Protein AF-0000000070189243 (afdb_homodimer)

pLDDT: mean 94.98, std 6.73, range [36.84, 98.94]

InterPro domains:
  IPR002347 Short-chain dehydrogenase/reductase SDR [PF00106] (14-218)
  IPR002347 Short-chain dehydrogenase/reductase SDR [PR00081] (13-30)
  IPR002347 Short-chain dehydrogenase/reductase SDR [PR00081] (176-195)
  IPR002347 Short-chain dehydrogenase/reductase SDR [PR00081] (195-212)
  IPR036291 NAD(P)-binding domain superfamily [SSF51735] (9-255)
  IPR051721 Biopterin synthesis and organic compound reduction [PTHR44085] (8-259)

Radius of gyration: 24.25 Å; Cα contacts (8 Å, |Δi|>4): 1142; chains: 2; bounding box: 55×71×59 Å

Sequence (536 aa):
MAEPHNIFLKKTFVAITGACRGLGRSIALQFGAKFPPNSVMVLMDILPLESVKSEVLSVAPNIDVLVRHFDQGNSEDKNYFKGIFSRLLQDNNFSQNDFEQYMIVHDCATMGDLSKRSLELSDSTFVRKYFDINVTGMILLNTSFFQTFSDSSKSRVVVNMSSAHTSVPLASYHLYCAGKAARDMYMRVLAVEEPSLRILIFSPGCSDTDMAKQVEKTCMDKSVVEMLQKFRADGTMTSPDVPISTLVQILEENTFENAVYVESVKLFMAEPHNIFLKKTFVAITGACRGLGRSIALQFGAKFPPNSVMVLMDILPLESVKSEVLSVAPNIDVLVRHFDQGNSEDKNYFKGIFSRLLQDNNFSQNDFEQYMIVHDCATMGDLSKRSLELSDSTFVRKYFDINVTGMILLNTSFFQTFSDSSKSRVVVNMSSAHTSVPLASYHLYCAGKAARDMYMRVLAVEEPSLRILIFSPGCSDTDMAKQVEKTCMDKSVVEMLQKFRADGTMTSPDVPISTLVQILEENTFENAVYVESVKLF

Solvent-accessible surface area (backbone atoms only — not comparable to full-atom values): 26993 Å² total; per-residue (Å²): 124,84,71,60,63,43,59,44,75,37,33,29,41,34,38,32,31,33,23,63,46,50,55,26,31,38,42,48,41,57,50,42,56,52,42,38,68,72,14,37,37,35,39,24,22,72,59,81,45,64,70,48,49,52,54,26,42,72,68,20,70,55,41,45,76,44,78,39,84,37,62,52,46,50,38,84,47,64,62,64,50,60,53,51,58,52,49,51,29,57,77,66,76,48,57,81,82,75,39,51,25,41,35,41,35,47,51,49,70,70,61,63,65,30,67,37,50,63,68,60,48,66,55,34,62,59,55,45,48,44,43,23,33,44,36,47,20,47,49,31,44,52,13,29,49,43,61,62,62,58,61,78,89,39,50,38,38,38,38,40,61,47,49,70,37,48,78,44,68,42,62,36,34,32,60,32,23,11,36,43,21,18,45,53,38,32,45,34,12,39,37,68,68,33,71,83,45,43,32,42,31,37,15,56,55,53,43,67,30,72,64,50,53,45,41,58,71,45,39,64,42,61,69,56,35,50,49,52,50,49,27,50,74,72,57,64,32,33,57,37,56,57,33,44,51,48,50,51,50,48,42,43,57,38,73,72,58,72,42,43,83,44,61,63,49,88,87,125,124,86,71,60,63,43,59,44,75,35,34,30,42,33,40,31,32,33,22,62,45,47,55,25,32,38,42,47,41,57,50,40,57,51,42,38,69,74,15,36,38,35,40,24,20,73,60,80,44,64,70,50,48,52,54,25,40,72,67,19,70,55,41,47,76,45,78,39,85,37,62,52,46,51,40,85,46,64,60,63,48,60,53,53,56,51,49,51,29,57,76,67,76,50,57,81,82,75,37,49,26,41,34,40,34,48,49,50,73,71,62,65,66,28,69,38,51,64,68,60,48,65,54,34,61,58,55,46,47,46,43,23,32,44,36,44,20,48,49,31,44,53,12,30,48,44,61,62,63,57,62,77,90,39,50,38,38,38,39,38,60,47,50,69,36,47,78,44,67,43,62,36,33,32,61,31,23,11,36,41,20,17,45,53,38,30,46,33,12,40,36,66,69,35,70,81,45,43,33,42,31,36,16,56,56,54,42,67,29,72,64,49,52,46,42,59,71,44,39,63,41,61,69,57,35,51,47,52,50,48,28,51,73,72,57,64,33,32,57,36,56,57,33,44,51,49,51,52,50,48,42,43,57,37,74,72,58,72,43,42,84,43,62,62,48,88,87,123

Secondary structure (DSSP, 8-state):
------GGGS-EEEEEESTTSHHHHHHHHHHHHHSPTT-EEEEEESS--HHHHHHHHHH-TTSEEEEEE--TT-TTSTTSSTTHHHHHHHHTT--GGG-SEEEEEE-------TTS-GGG---HHHHHHHHIIIIIHHHHHHHHHHHHS--TTSEEEEEEE--GGGTS--TT-HHHHHHHHHHHHHHHHHHHH-TTSEEEEEE--SB-SHHHHHHHHH-S-HHHHHHHHHHHHHT-SB-THHHHHHHHHHHHHT-PPTT-EEESS---/------GGGS-EEEEEESTTSHHHHHHHHHHHHHSPTT-EEEEEESS--HHHHHHHHHH-TTSEEEEEE--TT-TTSTTSSTTHHHHHHHHTT--GGG-SEEEEEE-------TTS-GGG---HHHHHHHHIIIIIHHHHHHHHHHHHS--TTSEEEEEEE--GGGTS--TT-HHHHHHHHHHHHHHHHHHHH-TTSEEEEEE--SB-SHHHHHHHHH-S-HHHHHHHHHHHHHT-SB-THHHHHHHHHHHHHT-PPTT-EEESS---

Foldseek 3Di:
DPQQAQLQAWQEAEEFEPLQWALNLLLLQVSLLRHDAAHEYEYEYLDDCVVSQVNNCVNRVRYHYHYDNDQLLVVVPVCRQACPVVVVCVVVVHDLVSTQEYEYEAPDAAQAQQLDWPVRPPDPVRLSSRCSRLPVSVVSNVVNRCVRVVPLNGAYEYEYAAAPLCPPPDTSSVSVNVSRVNRLVVQVVVCVVRVSYAYAYEYLFAEDIPRLVVCLVRHNDVVSNVVSVVCVVVVVHYHSNQSSVVVSVCSRSVPDDGSDYYYSDDDD/DPQQAQLQAWQEAEEFEPLQWALNLLLLQVSLLRHDAAHEYEYEELDDCVVSQVNNCVNRVRYHYHYDNDQLLVVVPVCRQACPVVVVCVVVVHDLVSTQEYEYEAPDAAQAQQLDWPVRPPDPVRLSSRCSRLPVSVVSNVVNRCVRVVPLNGAYEYEYAAAPLCPPPDTSSVSVNVSRVNRLVVQVVVCVVRVSYAYAYEYLFAEDIPRLVVCLVRHNDVVSNVVSVVCVVVVVHYHSNQSSVVVSVCSRSVPDDGSDYYYSDDDD

Organism: Mizuhopecten yessoensis (NCBI:txid6573)

Nearest PDB structures (foldseek):
  1nas-assembly1_A  TM=9.159E-01  e=1.295E-23  Mus musculus
  1z6z-assembly1_B  TM=9.069E-01  e=1.374E-23  Homo sapiens
  6i6v-assembly1_A  TM=8.989E-01  e=2.081E-23  Homo sapiens
  1z6z-assembly3_E  TM=9.141E-01  e=7.220E-23  Homo sapiens
  6i6f-assembly1_A  TM=8.768E-01  e=8.128E-23  Homo sapiens

Structure (mmCIF, N/CA/C/O backbone):
data_AF-0000000070189243-model_v1
#
loop_
_entity.id
_entity.type
_entity.pdbx_description
1 polymer 'Sepiapterin reductase'
#
loop_
_atom_site.group_PDB
_atom_site.id
_atom_site.type_symbol
_atom_site.label_atom_id
_atom_site.label_alt_id
_atom_site.label_comp_id
_atom_site.label_asym_id
_atom_site.label_entity_id
_atom_site.label_seq_id
_atom_site.pdbx_PDB_ins_code
_atom_site.Cartn_x
_atom_site.Cartn_y
_atom_site.Cartn_z
_atom_site.occupancy
_atom_site.B_iso_or_equiv
_atom_site.auth_seq_id
_atom_site.auth_comp_id
_atom_site.auth_asym_id
_atom_site.auth_atom_id
_atom_site.pdbx_PDB_model_num
ATOM 1 N N . MET A 1 1 ? 12.758 -12.227 -32.531 1 36.94 1 MET A N 1
ATOM 2 C CA . MET A 1 1 ? 12.586 -12.438 -31.094 1 36.94 1 MET A CA 1
ATOM 3 C C . MET A 1 1 ? 11.781 -13.711 -30.828 1 36.94 1 MET A C 1
ATOM 5 O O . MET A 1 1 ? 10.852 -14.031 -31.578 1 36.94 1 MET A O 1
ATOM 9 N N . ALA A 1 2 ? 12.266 -14.719 -30.281 1 46.91 2 ALA A N 1
ATOM 10 C CA . ALA A 1 2 ? 11.602 -16.016 -30.156 1 46.91 2 ALA A CA 1
ATOM 11 C C . ALA A 1 2 ? 10.125 -15.852 -29.812 1 46.91 2 ALA A C 1
ATOM 13 O O . ALA A 1 2 ? 9.758 -14.945 -29.062 1 46.91 2 ALA A O 1
ATOM 14 N N . GLU A 1 3 ? 9.172 -16.188 -30.578 1 51.53 3 GLU A N 1
ATOM 15 C CA . GLU A 1 3 ? 7.727 -16.141 -30.406 1 51.53 3 GLU A CA 1
ATOM 16 C C . GLU A 1 3 ? 7.324 -16.469 -28.984 1 51.53 3 GLU A C 1
ATOM 18 O O . GLU A 1 3 ? 7.84 -17.422 -28.391 1 51.53 3 GLU A O 1
ATOM 23 N N . PRO A 1 4 ? 6.629 -15.453 -28.359 1 63.78 4 PRO A N 1
ATOM 24 C CA . PRO A 1 4 ? 6.254 -15.797 -26.984 1 63.78 4 PRO A CA 1
ATOM 25 C C . PRO A 1 4 ? 5.586 -17.172 -26.875 1 63.78 4 PRO A C 1
ATOM 27 O O . PRO A 1 4 ? 4.789 -17.531 -27.75 1 63.78 4 PRO A O 1
ATOM 30 N N . HIS A 1 5 ? 6.109 -18.062 -26.156 1 85.19 5 HIS A N 1
ATOM 31 C CA . HIS A 1 5 ? 5.621 -19.438 -26.016 1 85.19 5 HIS A CA 1
ATOM 32 C C . HIS A 1 5 ? 4.457 -19.5 -25.047 1 85.19 5 HIS A C 1
ATOM 34 O O . HIS A 1 5 ? 4.457 -18.812 -24.016 1 85.19 5 HIS A O 1
ATOM 40 N N . ASN A 1 6 ? 3.322 -20.141 -25.469 1 94.88 6 ASN A N 1
ATOM 41 C CA . ASN A 1 6 ? 2.154 -20.453 -24.656 1 94.88 6 ASN A CA 1
ATOM 42 C C . ASN A 1 6 ? 2.559 -20.969 -23.281 1 94.88 6 ASN A C 1
ATOM 44 O O . ASN A 1 6 ? 3.232 -21.984 -23.156 1 94.88 6 ASN A O 1
ATOM 48 N N . ILE A 1 7 ? 2.188 -20.25 -22.25 1 96 7 ILE A N 1
ATOM 49 C CA . ILE A 1 7 ? 2.586 -20.484 -20.875 1 96 7 ILE A CA 1
ATOM 50 C C . ILE A 1 7 ? 2.119 -21.875 -20.438 1 96 7 ILE A C 1
ATOM 52 O O . ILE A 1 7 ? 2.789 -22.547 -19.656 1 96 7 ILE A O 1
ATOM 56 N N . PHE A 1 8 ? 1.03 -22.344 -21.047 1 97.75 8 PHE A N 1
ATOM 57 C CA . PHE A 1 8 ? 0.391 -23.562 -20.562 1 97.75 8 PHE A CA 1
ATOM 58 C C . PHE A 1 8 ? 0.993 -24.797 -21.234 1 97.75 8 PHE A C 1
ATOM 60 O O . PHE A 1 8 ? 0.584 -25.922 -20.969 1 97.75 8 PHE A O 1
ATOM 67 N N . LEU A 1 9 ? 2 -24.656 -22.047 1 97 9 LEU A N 1
ATOM 68 C CA . LEU A 1 9 ? 2.572 -25.797 -22.766 1 97 9 LEU A CA 1
ATOM 69 C C . LEU A 1 9 ? 3.76 -26.375 -22 1 97 9 LEU A C 1
ATOM 71 O O . LEU A 1 9 ? 4.332 -27.391 -22.406 1 97 9 LEU A O 1
ATOM 75 N N . LYS A 1 10 ? 4.082 -25.812 -20.891 1 97.19 10 LYS A N 1
ATOM 76 C CA . LYS A 1 10 ? 5.211 -26.266 -20.094 1 97.19 10 LYS A CA 1
ATOM 77 C C . LYS A 1 10 ? 4.734 -27.047 -18.875 1 97.19 10 LYS A C 1
ATOM 79 O O . LYS A 1 10 ? 3.732 -26.688 -18.25 1 97.19 10 LYS A O 1
ATOM 84 N N . LYS A 1 11 ? 5.5 -28.109 -18.531 1 98 11 LYS A N 1
ATOM 85 C CA . LYS A 1 11 ? 5.254 -28.797 -17.266 1 98 11 LYS A CA 1
ATOM 86 C C . LYS A 1 11 ? 5.488 -27.859 -16.094 1 98 11 LYS A C 1
ATOM 88 O O . LYS A 1 11 ? 6.621 -27.453 -15.828 1 98 11 LYS A O 1
ATOM 93 N N . THR A 1 12 ? 4.422 -27.578 -15.344 1 98.38 12 THR A N 1
ATOM 94 C CA . THR A 1 12 ? 4.461 -26.422 -14.461 1 98.38 12 THR A CA 1
ATOM 95 C C . THR A 1 12 ? 4.16 -26.828 -13.023 1 98.38 12 THR A C 1
ATOM 97 O O . THR A 1 12 ? 3.285 -27.656 -12.781 1 98.38 12 THR A O 1
ATOM 100 N N . PHE A 1 13 ? 4.949 -26.281 -12.094 1 98.75 13 PHE A N 1
ATOM 101 C CA . PHE A 1 13 ? 4.543 -26.172 -10.695 1 98.75 13 PHE A CA 1
ATOM 102 C C . PHE A 1 13 ? 3.826 -24.859 -10.438 1 98.75 13 PHE A C 1
ATOM 104 O O . PHE A 1 13 ? 4.438 -23.781 -10.508 1 98.75 13 PHE A O 1
ATOM 111 N N . VAL A 1 14 ? 2.494 -24.906 -10.148 1 98.88 14 VAL A N 1
ATOM 112 C CA . VAL A 1 14 ? 1.728 -23.688 -9.984 1 98.88 14 VAL A CA 1
ATOM 113 C C . VAL A 1 14 ? 1.1 -23.641 -8.594 1 98.88 14 VAL A C 1
ATOM 115 O O . VAL A 1 14 ? 0.531 -24.641 -8.133 1 98.88 14 VAL A O 1
ATOM 118 N N . ALA A 1 15 ? 1.305 -22.531 -7.887 1 98.94 15 ALA A N 1
ATOM 119 C CA . ALA A 1 15 ? 0.642 -22.281 -6.613 1 98.94 15 ALA A CA 1
ATOM 120 C C . ALA A 1 15 ? -0.427 -21.203 -6.758 1 98.94 15 ALA A C 1
ATOM 122 O O . ALA A 1 15 ? -0.191 -20.156 -7.383 1 98.94 15 ALA A O 1
ATOM 123 N N . ILE A 1 16 ? -1.634 -21.422 -6.227 1 98.94 16 ILE A N 1
ATOM 124 C CA . ILE A 1 16 ? -2.744 -20.484 -6.297 1 98.94 16 ILE A CA 1
ATOM 125 C C . ILE A 1 16 ? -3.242 -20.156 -4.891 1 98.94 16 ILE A C 1
ATOM 127 O O . ILE A 1 16 ? -3.701 -21.047 -4.168 1 98.94 16 ILE A O 1
ATOM 131 N N . THR A 1 17 ? -3.131 -18.922 -4.445 1 98.88 17 THR A N 1
ATOM 132 C CA . THR A 1 17 ? -3.691 -18.516 -3.162 1 98.88 17 THR A CA 1
ATOM 133 C C . THR A 1 17 ? -5.145 -18.062 -3.324 1 98.88 17 THR A C 1
ATOM 135 O O . THR A 1 17 ? -5.531 -17.562 -4.379 1 98.88 17 THR A O 1
ATOM 138 N N . GLY A 1 18 ? -5.922 -18.234 -2.227 1 98.31 18 GLY A N 1
ATOM 139 C CA . GLY A 1 18 ? -7.34 -17.922 -2.309 1 98.31 18 GLY A CA 1
ATOM 140 C C . GLY A 1 18 ? -8.102 -18.859 -3.232 1 98.31 18 GLY A C 1
ATOM 141 O O . GLY A 1 18 ? -8.984 -18.422 -3.975 1 98.31 18 GLY A O 1
ATOM 142 N N . ALA A 1 19 ? -7.797 -20.078 -3.23 1 98.31 19 ALA A N 1
ATOM 143 C CA . ALA A 1 19 ? -8.258 -21 -4.258 1 98.31 19 ALA A CA 1
ATOM 144 C C . ALA A 1 19 ? -9.594 -21.625 -3.875 1 98.31 19 ALA A C 1
ATOM 146 O O . ALA A 1 19 ? -10.164 -22.406 -4.645 1 98.31 19 ALA A O 1
ATOM 147 N N . CYS A 1 20 ? -10.164 -21.266 -2.785 1 96.31 20 CYS A N 1
ATOM 148 C CA . CYS A 1 20 ? -11.266 -22.016 -2.207 1 96.31 20 CYS A CA 1
ATOM 149 C C . CYS A 1 20 ? -12.586 -21.641 -2.855 1 96.31 20 CYS A C 1
ATOM 151 O O . CYS A 1 20 ? -13.562 -22.391 -2.766 1 96.31 20 CYS A O 1
ATOM 153 N N . ARG A 1 21 ? -12.711 -20.422 -3.449 1 94.06 21 ARG A N 1
ATOM 154 C CA . ARG A 1 21 ? -13.977 -19.969 -4.016 1 94.06 21 ARG A CA 1
ATOM 155 C C . ARG A 1 21 ? -13.75 -18.875 -5.059 1 94.06 21 ARG A C 1
ATOM 157 O O . ARG A 1 21 ? -12.609 -18.484 -5.309 1 94.06 21 ARG A O 1
ATOM 164 N N . GLY A 1 22 ? -14.766 -18.562 -5.711 1 96.12 22 GLY A N 1
ATOM 165 C CA . GLY A 1 22 ? -14.773 -17.391 -6.578 1 96.12 22 GLY A CA 1
ATOM 166 C C . GLY A 1 22 ? -13.734 -17.469 -7.688 1 96.12 22 GLY A C 1
ATOM 167 O O . GLY A 1 22 ? -13.672 -18.453 -8.422 1 96.12 22 GLY A O 1
ATOM 168 N N . LEU A 1 23 ? -12.992 -16.406 -7.805 1 97.62 23 LEU A N 1
ATOM 169 C CA . LEU A 1 23 ? -11.992 -16.297 -8.859 1 97.62 23 LEU A CA 1
ATOM 170 C C . LEU A 1 23 ? -10.922 -17.375 -8.695 1 97.62 23 LEU A C 1
ATOM 172 O O . LEU A 1 23 ? -10.5 -17.984 -9.68 1 97.62 23 LEU A O 1
ATOM 176 N N . GLY A 1 24 ? -10.508 -17.609 -7.449 1 98.38 24 GLY A N 1
ATOM 177 C CA . GLY A 1 24 ? -9.477 -18.609 -7.188 1 98.38 24 GLY A CA 1
ATOM 178 C C . GLY A 1 24 ? -9.867 -20 -7.621 1 98.38 24 GLY A C 1
ATOM 179 O O . GLY A 1 24 ? -9.07 -20.719 -8.234 1 98.38 24 GLY A O 1
ATOM 180 N N . ARG A 1 25 ? -11.086 -20.375 -7.293 1 98.31 25 ARG A N 1
ATOM 181 C CA . ARG A 1 25 ? -11.609 -21.672 -7.738 1 98.31 25 ARG A CA 1
ATOM 182 C C . ARG A 1 25 ? -11.648 -21.75 -9.258 1 98.31 25 ARG A C 1
ATOM 184 O O . ARG A 1 25 ? -11.25 -22.766 -9.844 1 98.31 25 ARG A O 1
ATOM 191 N N . SER A 1 26 ? -12.133 -20.703 -9.875 1 98.56 26 SER A N 1
ATOM 192 C CA . SER A 1 26 ? -12.219 -20.672 -11.336 1 98.56 26 SER A CA 1
ATOM 193 C C . SER A 1 26 ? -10.836 -20.766 -11.969 1 98.56 26 SER A C 1
ATOM 195 O O . SER A 1 26 ? -10.648 -21.469 -12.969 1 98.56 26 SER A O 1
ATOM 197 N N . ILE A 1 27 ? -9.836 -20.078 -11.406 1 98.81 27 ILE A N 1
ATOM 198 C CA . ILE A 1 27 ? -8.461 -20.156 -11.883 1 98.81 27 ILE A CA 1
ATOM 199 C C . ILE A 1 27 ? -7.961 -21.594 -11.797 1 98.81 27 ILE A C 1
ATOM 201 O O . ILE A 1 27 ? -7.41 -22.125 -12.766 1 98.81 27 ILE A O 1
ATOM 205 N N . ALA A 1 28 ? -8.203 -22.203 -10.648 1 98.81 28 ALA A N 1
ATOM 206 C CA . ALA A 1 28 ? -7.746 -23.578 -10.445 1 98.81 28 ALA A CA 1
ATOM 207 C C . ALA A 1 28 ? -8.32 -24.516 -11.508 1 98.81 28 ALA A C 1
ATOM 209 O O . ALA A 1 28 ? -7.59 -25.297 -12.109 1 98.81 28 ALA A O 1
ATOM 210 N N . LEU A 1 29 ? -9.602 -24.406 -11.758 1 98.56 29 LEU A N 1
ATOM 211 C CA . LEU A 1 29 ? -10.289 -25.281 -12.703 1 98.56 29 LEU A CA 1
ATOM 212 C C . LEU A 1 29 ? -9.805 -25.047 -14.125 1 98.56 29 LEU A C 1
ATOM 214 O O . LEU A 1 29 ? -9.445 -25.984 -14.828 1 98.56 29 LEU A O 1
ATOM 218 N N . GLN A 1 30 ? -9.758 -23.812 -14.508 1 98.62 30 GLN A N 1
ATOM 219 C CA . GLN A 1 30 ? -9.43 -23.5 -15.891 1 98.62 30 GLN A CA 1
ATOM 220 C C . GLN A 1 30 ? -7.941 -23.719 -16.172 1 98.62 30 GLN A C 1
ATOM 222 O O . GLN A 1 30 ? -7.566 -24.219 -17.234 1 98.62 30 GLN A O 1
ATOM 227 N N . PHE A 1 31 ? -7.023 -23.328 -15.203 1 98.75 31 PHE A N 1
ATOM 228 C CA . PHE A 1 31 ? -5.602 -23.594 -15.367 1 98.75 31 PHE A CA 1
ATOM 229 C C . PHE A 1 31 ? -5.336 -25.094 -15.406 1 98.75 31 PHE A C 1
ATOM 231 O O . PHE A 1 31 ? -4.555 -25.578 -16.234 1 98.75 31 PHE A O 1
ATOM 238 N N . GLY A 1 32 ? -5.977 -25.828 -14.484 1 98.19 32 GLY A N 1
ATOM 239 C CA . GLY A 1 32 ? -5.801 -27.266 -14.438 1 98.19 32 GLY A CA 1
ATOM 240 C C . GLY A 1 32 ? -6.062 -27.938 -15.773 1 98.19 32 GLY A C 1
ATOM 241 O O . GLY A 1 32 ? -5.297 -28.812 -16.203 1 98.19 32 GLY A O 1
ATOM 242 N N . ALA A 1 33 ? -7.098 -27.469 -16.438 1 97.5 33 ALA A N 1
ATOM 243 C CA . ALA A 1 33 ? -7.516 -28.062 -17.703 1 97.5 33 ALA A CA 1
ATOM 244 C C . ALA A 1 33 ? -6.52 -27.734 -18.812 1 97.5 33 ALA A C 1
ATOM 246 O O . ALA A 1 33 ? -6.527 -28.375 -19.859 1 97.5 33 ALA A O 1
ATOM 247 N N . LYS A 1 34 ? -5.641 -26.781 -18.609 1 97.75 34 LYS A N 1
ATOM 248 C CA . LYS A 1 34 ? -4.773 -26.297 -19.672 1 97.75 34 LYS A CA 1
ATOM 249 C C . LYS A 1 34 ? -3.354 -26.844 -19.516 1 97.75 34 LYS A C 1
ATOM 251 O O . LYS A 1 34 ? -2.635 -27.016 -20.5 1 97.75 34 LYS A O 1
ATOM 256 N N . PHE A 1 35 ? -2.891 -27.109 -18.25 1 97.81 35 PHE A N 1
ATOM 257 C CA . PHE A 1 35 ? -1.508 -27.5 -18.016 1 97.81 35 PHE A CA 1
ATOM 258 C C . PHE A 1 35 ? -1.259 -28.922 -18.516 1 97.81 35 PHE A C 1
ATOM 260 O O . PHE A 1 35 ? -2.16 -29.766 -18.484 1 97.81 35 PHE A O 1
ATOM 267 N N . PRO A 1 36 ? -0.103 -29.266 -19.016 1 97.25 36 PRO A N 1
ATOM 268 C CA . PRO A 1 36 ? 0.194 -30.625 -19.5 1 97.25 36 PRO A CA 1
ATOM 269 C C . PRO A 1 36 ? 0.258 -31.656 -18.375 1 97.25 36 PRO A C 1
ATOM 271 O O . PRO A 1 36 ? 0.367 -31.281 -17.203 1 97.25 36 PRO A O 1
ATOM 274 N N . PRO A 1 37 ? 0.284 -32.875 -18.734 1 96.88 37 PRO A N 1
ATOM 275 C CA . PRO A 1 37 ? 0.374 -33.969 -17.75 1 96.88 37 PRO A CA 1
ATOM 276 C C . PRO A 1 37 ? 1.622 -33.844 -16.875 1 96.88 37 PRO A C 1
ATOM 278 O O . PRO A 1 37 ? 2.672 -33.406 -17.344 1 96.88 37 PRO A O 1
ATOM 281 N N . ASN A 1 38 ? 1.489 -34.188 -15.617 1 96.44 38 ASN A N 1
ATOM 282 C CA . ASN A 1 38 ? 2.557 -34.281 -14.633 1 96.44 38 ASN A CA 1
ATOM 283 C C . ASN A 1 38 ? 2.938 -32.906 -14.094 1 96.44 38 ASN A C 1
ATOM 285 O O . ASN A 1 38 ? 3.953 -32.75 -13.414 1 96.44 38 ASN A O 1
ATOM 289 N N . SER A 1 39 ? 2.127 -31.891 -14.5 1 98.38 39 SER A N 1
ATOM 290 C CA . SER A 1 39 ? 2.205 -30.625 -13.758 1 98.38 39 SER A CA 1
ATOM 291 C C . SER A 1 39 ? 1.639 -30.781 -12.352 1 98.38 39 SER A C 1
ATOM 293 O O . SER A 1 39 ? 0.926 -31.75 -12.062 1 98.38 39 SER A O 1
ATOM 295 N N . VAL A 1 40 ? 2.057 -29.875 -11.469 1 98.62 40 VAL A N 1
ATOM 296 C CA . VAL A 1 40 ? 1.598 -29.906 -10.086 1 98.62 40 VAL A CA 1
ATOM 297 C C . VAL A 1 40 ? 0.939 -28.562 -9.742 1 98.62 40 VAL A C 1
ATOM 299 O O . VAL A 1 40 ? 1.516 -27.5 -9.969 1 98.62 40 VAL A O 1
ATOM 302 N N . MET A 1 41 ? -0.27 -28.672 -9.258 1 98.75 41 MET A N 1
ATOM 303 C CA . MET A 1 41 ? -1.003 -27.5 -8.789 1 98.75 41 MET A CA 1
ATOM 304 C C . MET A 1 41 ? -1.182 -27.547 -7.273 1 98.75 41 MET A C 1
ATOM 306 O O . MET A 1 41 ? -1.636 -28.547 -6.727 1 98.75 41 MET A O 1
ATOM 310 N N . VAL A 1 42 ? -0.774 -26.5 -6.617 1 98.81 42 VAL A N 1
ATOM 311 C CA . VAL A 1 42 ? -0.97 -26.359 -5.18 1 98.81 42 VAL A CA 1
ATOM 312 C C . VAL A 1 42 ? -2.066 -25.344 -4.898 1 98.81 42 VAL A C 1
ATOM 314 O O . VAL A 1 42 ? -1.93 -24.172 -5.242 1 98.81 42 VAL A O 1
ATOM 317 N N . LEU A 1 43 ? -3.168 -25.797 -4.297 1 98.81 43 LEU A N 1
ATOM 318 C CA . LEU A 1 43 ? -4.242 -24.922 -3.842 1 98.81 43 LEU A CA 1
ATOM 319 C C . LEU A 1 43 ? -3.998 -24.469 -2.408 1 98.81 43 LEU A C 1
ATOM 321 O O . LEU A 1 43 ? -3.764 -25.297 -1.521 1 98.81 43 LEU A O 1
ATOM 325 N N . MET A 1 44 ? -4.035 -23.172 -2.191 1 98.75 44 MET A N 1
ATOM 326 C CA . MET A 1 44 ? -3.719 -22.641 -0.87 1 98.75 44 MET A CA 1
ATOM 327 C C . MET A 1 44 ? -4.84 -21.734 -0.362 1 98.75 44 MET A C 1
ATOM 329 O O . MET A 1 44 ? -5.316 -20.875 -1.087 1 98.75 44 MET A O 1
ATOM 333 N N . ASP A 1 45 ? -5.242 -21.938 0.857 1 98.38 45 ASP A N 1
ATOM 334 C CA . ASP A 1 45 ? -6.258 -21.125 1.518 1 98.38 45 ASP A CA 1
ATOM 335 C C . ASP A 1 45 ? -6.348 -21.453 3.006 1 98.38 45 ASP A C 1
ATOM 337 O O . ASP A 1 45 ? -5.84 -22.484 3.447 1 98.38 45 ASP A O 1
ATOM 341 N N . ILE A 1 46 ? -6.922 -20.547 3.768 1 97.69 46 ILE A N 1
ATOM 342 C CA . ILE A 1 46 ? -7.188 -20.828 5.176 1 97.69 46 ILE A CA 1
ATOM 343 C C . ILE A 1 46 ? -8.406 -21.734 5.301 1 97.69 46 ILE A C 1
ATOM 345 O O . ILE A 1 46 ? -8.555 -22.453 6.289 1 97.69 46 ILE A O 1
ATOM 349 N N . LEU A 1 47 ? -9.32 -21.766 4.328 1 96.38 47 LEU A N 1
ATOM 350 C CA . LEU A 1 47 ? -10.539 -22.562 4.305 1 96.38 47 LEU A CA 1
ATOM 351 C C . LEU A 1 47 ? -10.289 -23.922 3.637 1 96.38 47 LEU A C 1
ATOM 353 O O . LEU A 1 47 ? -9.273 -24.094 2.965 1 96.38 47 LEU A O 1
ATOM 357 N N . PRO A 1 48 ? -11.188 -24.875 3.789 1 96.31 48 PRO A N 1
ATOM 358 C CA . PRO A 1 48 ? -11.023 -26.203 3.184 1 96.31 48 PRO A CA 1
ATOM 359 C C . PRO A 1 48 ? -10.961 -26.141 1.659 1 96.31 48 PRO A C 1
ATOM 361 O O . PRO A 1 48 ? -11.688 -25.359 1.036 1 96.31 48 PRO A O 1
ATOM 364 N N . LEU A 1 49 ? -10.148 -26.953 1.051 1 98.31 49 LEU A N 1
ATOM 365 C CA . LEU A 1 49 ? -9.836 -26.906 -0.374 1 98.31 49 LEU A CA 1
ATOM 366 C C . LEU A 1 49 ? -10.18 -28.234 -1.048 1 98.31 49 LEU A C 1
ATOM 368 O O . LEU A 1 49 ? -10.039 -28.359 -2.266 1 98.31 49 LEU A O 1
ATOM 372 N N . GLU A 1 50 ? -10.672 -29.203 -0.305 1 97.88 50 GLU A N 1
ATOM 373 C CA . GLU A 1 50 ? -10.852 -30.547 -0.811 1 97.88 50 GLU A CA 1
ATOM 374 C C . GLU A 1 50 ? -11.898 -30.594 -1.923 1 97.88 50 GLU A C 1
ATOM 376 O O . GLU A 1 50 ? -11.766 -31.359 -2.883 1 97.88 50 GLU A O 1
ATOM 381 N N . SER A 1 51 ? -12.961 -29.812 -1.717 1 98.06 51 SER A N 1
ATOM 382 C CA . SER A 1 51 ? -13.984 -29.766 -2.758 1 98.06 51 SER A CA 1
ATOM 383 C C . SER A 1 51 ? -13.406 -29.234 -4.07 1 98.06 51 SER A C 1
ATOM 385 O O . SER A 1 51 ? -13.656 -29.812 -5.133 1 98.06 51 SER A O 1
ATOM 387 N N . VAL A 1 52 ? -12.594 -28.172 -4.027 1 98.5 52 VAL A N 1
ATOM 388 C CA . VAL A 1 52 ? -11.992 -27.609 -5.23 1 98.5 52 VAL A CA 1
ATOM 389 C C . VAL A 1 52 ? -10.992 -28.594 -5.824 1 98.5 52 VAL A C 1
ATOM 391 O O . VAL A 1 52 ? -10.922 -28.75 -7.043 1 98.5 52 VAL A O 1
ATOM 394 N N . LYS A 1 53 ? -10.195 -29.234 -5.012 1 98.56 53 LYS A N 1
ATOM 395 C CA . LYS A 1 53 ? -9.266 -30.25 -5.484 1 98.56 53 LYS A CA 1
ATOM 396 C C . LYS A 1 53 ? -9.984 -31.328 -6.301 1 98.56 53 LYS A C 1
ATOM 398 O O . LYS A 1 53 ? -9.547 -31.672 -7.398 1 98.56 53 LYS A O 1
ATOM 403 N N . SER A 1 54 ? -11.094 -31.812 -5.758 1 98.38 54 SER A N 1
ATOM 404 C CA . SER A 1 54 ? -11.859 -32.844 -6.441 1 98.38 54 SER A CA 1
ATOM 405 C C . SER A 1 54 ? -12.383 -32.344 -7.789 1 98.38 54 SER A C 1
ATOM 407 O O . SER A 1 54 ? -12.359 -33.094 -8.773 1 98.38 54 SER A O 1
ATOM 409 N N . GLU A 1 55 ? -12.844 -31.141 -7.793 1 98.44 55 GLU A N 1
ATOM 410 C CA . GLU A 1 55 ? -13.344 -30.562 -9.031 1 98.44 55 GLU A CA 1
ATOM 411 C C . GLU A 1 55 ? -12.234 -30.438 -10.07 1 98.44 55 GLU A C 1
ATOM 413 O O . GLU A 1 55 ? -12.445 -30.734 -11.25 1 98.44 55 GLU A O 1
ATOM 418 N N . VAL A 1 56 ? -11.031 -29.953 -9.664 1 98.56 56 VAL A N 1
ATOM 419 C CA . VAL A 1 56 ? -9.914 -29.797 -10.586 1 98.56 56 VAL A CA 1
ATOM 420 C C . VAL A 1 56 ? -9.523 -31.156 -11.148 1 98.56 56 VAL A C 1
ATOM 422 O O . VAL A 1 56 ? -9.312 -31.297 -12.359 1 98.56 56 VAL A O 1
ATOM 425 N N . LEU A 1 57 ? -9.461 -32.188 -10.328 1 97.88 57 LEU A N 1
ATOM 426 C CA . LEU A 1 57 ? -9.047 -33.531 -10.75 1 97.88 57 LEU A CA 1
ATOM 427 C C . LEU A 1 57 ? -10.062 -34.125 -11.711 1 97.88 57 LEU A C 1
ATOM 429 O O . LEU A 1 57 ? -9.703 -34.938 -12.57 1 97.88 57 LEU A O 1
ATOM 433 N N . SER A 1 58 ? -11.297 -33.719 -11.562 1 97.81 58 SER A N 1
ATOM 434 C CA . SER A 1 58 ? -12.336 -34.219 -12.461 1 97.81 58 SER A CA 1
ATOM 435 C C . SER A 1 58 ? -12.133 -33.688 -13.875 1 97.81 58 SER A C 1
ATOM 437 O O . SER A 1 58 ? -12.445 -34.375 -14.852 1 97.81 58 SER A O 1
ATOM 439 N N . VAL A 1 59 ? -11.609 -32.5 -14.039 1 96 59 VAL A N 1
ATOM 440 C CA . VAL A 1 59 ? -11.461 -31.906 -15.359 1 96 59 VAL A CA 1
ATOM 441 C C . VAL A 1 59 ? -10.031 -32.094 -15.859 1 96 59 VAL A C 1
ATOM 443 O O . VAL A 1 59 ? -9.766 -31.969 -17.062 1 96 59 VAL A O 1
ATOM 446 N N . ALA A 1 60 ? -9.117 -32.344 -14.977 1 96.06 60 ALA A N 1
ATOM 447 C CA . ALA A 1 60 ? -7.703 -32.531 -15.305 1 96.06 60 ALA A CA 1
ATOM 448 C C . ALA A 1 60 ? -7.098 -33.688 -14.531 1 96.06 60 ALA A C 1
ATOM 450 O O . ALA A 1 60 ? -6.23 -33.5 -13.68 1 96.06 60 ALA A O 1
ATOM 451 N N . PRO A 1 61 ? -7.402 -34.875 -14.945 1 95 61 PRO A N 1
ATOM 452 C CA . PRO A 1 61 ? -6.984 -36.062 -14.172 1 95 61 PRO A CA 1
ATOM 453 C C . PRO A 1 61 ? -5.488 -36.344 -14.289 1 95 61 PRO A C 1
ATOM 455 O O . PRO A 1 61 ? -4.941 -37.125 -13.516 1 95 61 PRO A O 1
ATOM 458 N N . ASN A 1 62 ? -4.828 -35.688 -15.18 1 95 62 ASN A N 1
ATOM 459 C CA . ASN A 1 62 ? -3.436 -36.031 -15.438 1 95 62 ASN A CA 1
ATOM 460 C C . ASN A 1 62 ? -2.477 -35.062 -14.742 1 95 62 ASN A C 1
ATOM 462 O O . ASN A 1 62 ? -1.267 -35.125 -14.977 1 95 62 ASN A O 1
ATOM 466 N N . ILE A 1 63 ? -3.051 -34.125 -13.945 1 96.56 63 ILE A N 1
ATOM 467 C CA . ILE A 1 63 ? -2.154 -33.281 -13.156 1 96.56 63 ILE A CA 1
ATOM 468 C C . ILE A 1 63 ? -2.256 -33.688 -11.68 1 96.56 63 ILE A C 1
ATOM 470 O O . ILE A 1 63 ? -3.23 -34.312 -11.266 1 96.56 63 ILE A O 1
ATOM 474 N N . ASP A 1 64 ? -1.223 -33.406 -10.898 1 97.62 64 ASP A N 1
ATOM 475 C CA . ASP A 1 64 ? -1.26 -33.562 -9.445 1 97.62 64 ASP A CA 1
ATOM 476 C C . ASP A 1 64 ? -1.78 -32.312 -8.758 1 97.62 64 ASP A C 1
ATOM 478 O O . ASP A 1 64 ? -1.378 -31.203 -9.102 1 97.62 64 ASP A O 1
ATOM 482 N N . VAL A 1 65 ? -2.736 -32.5 -7.879 1 98.5 65 VAL A N 1
ATOM 483 C CA . VAL A 1 65 ? -3.285 -31.375 -7.133 1 98.5 65 VAL A CA 1
ATOM 484 C C . VAL A 1 65 ? -3.01 -31.562 -5.641 1 98.5 65 VAL A C 1
ATOM 486 O O . VAL A 1 65 ? -3.41 -32.562 -5.047 1 98.5 65 VAL A O 1
ATOM 489 N N . LEU A 1 66 ? -2.285 -30.625 -5.062 1 98.12 66 LEU A N 1
ATOM 490 C CA . LEU A 1 66 ? -1.992 -30.594 -3.635 1 98.12 66 LEU A CA 1
ATOM 491 C C . LEU A 1 66 ? -2.779 -29.484 -2.947 1 98.12 66 LEU A C 1
ATOM 493 O O . LEU A 1 66 ? -3.146 -28.484 -3.584 1 98.12 66 LEU A O 1
ATOM 497 N N . VAL A 1 67 ? -3.086 -29.719 -1.679 1 97.81 67 VAL A N 1
ATOM 498 C CA . VAL A 1 67 ? -3.752 -28.703 -0.879 1 97.81 67 VAL A CA 1
ATOM 499 C C . VAL A 1 67 ? -2.848 -28.281 0.277 1 97.81 67 VAL A C 1
ATOM 501 O O . VAL A 1 67 ? -2.156 -29.109 0.868 1 97.81 67 VAL A O 1
ATOM 504 N N . ARG A 1 68 ? -2.844 -27 0.549 1 97.56 68 ARG A N 1
ATOM 505 C CA . ARG A 1 68 ? -2.123 -26.453 1.691 1 97.56 68 ARG A CA 1
ATOM 506 C C . ARG A 1 68 ? -2.994 -25.469 2.465 1 97.56 68 ARG A C 1
ATOM 508 O O . ARG A 1 68 ? -3.363 -24.422 1.944 1 97.56 68 ARG A O 1
ATOM 515 N N . HIS A 1 69 ? -3.316 -25.906 3.678 1 97.44 69 HIS A N 1
ATOM 516 C CA . HIS A 1 69 ? -3.898 -24.922 4.586 1 97.44 69 HIS A CA 1
ATOM 517 C C . HIS A 1 69 ? -2.92 -23.797 4.875 1 97.44 69 HIS A C 1
ATOM 519 O O . HIS A 1 69 ? -1.828 -24.031 5.398 1 97.44 69 HIS A O 1
ATOM 525 N N . PHE A 1 70 ? -3.287 -22.578 4.527 1 98.06 70 PHE A N 1
ATOM 526 C CA . PHE A 1 70 ? -2.336 -21.469 4.531 1 98.06 70 PHE A CA 1
ATOM 527 C C . PHE A 1 70 ? -3.027 -20.172 4.914 1 98.06 70 PHE A C 1
ATOM 529 O O . PHE A 1 70 ? -3.994 -19.766 4.27 1 98.06 70 PHE A O 1
ATOM 536 N N . ASP A 1 71 ? -2.545 -19.594 5.992 1 98.25 71 ASP A N 1
ATOM 537 C CA . ASP A 1 71 ? -2.986 -18.266 6.418 1 98.25 71 ASP A CA 1
ATOM 538 C C . ASP A 1 71 ? -2.016 -17.188 5.953 1 98.25 71 ASP A C 1
ATOM 540 O O . ASP A 1 71 ? -1.007 -16.922 6.609 1 98.25 71 ASP A O 1
ATOM 544 N N . GLN A 1 72 ? -2.367 -16.516 4.875 1 98.19 72 GLN A N 1
ATOM 545 C CA . GLN A 1 72 ? -1.482 -15.508 4.301 1 98.19 72 GLN A CA 1
ATOM 546 C C . GLN A 1 72 ? -1.243 -14.359 5.277 1 98.19 72 GLN A C 1
ATOM 548 O O . GLN A 1 72 ? -0.289 -13.594 5.121 1 98.19 72 GLN A O 1
ATOM 553 N N . GLY A 1 73 ? -2.084 -14.203 6.297 1 97.56 73 GLY A N 1
ATOM 554 C CA . GLY A 1 73 ? -1.968 -13.109 7.246 1 97.56 73 GLY A CA 1
ATOM 555 C C . GLY A 1 73 ? -1.073 -13.438 8.43 1 97.56 73 GLY A C 1
ATOM 556 O O . GLY A 1 73 ? -0.876 -12.609 9.312 1 97.56 73 GLY A O 1
ATOM 557 N N . ASN A 1 74 ? -0.537 -14.633 8.469 1 97.31 74 ASN A N 1
ATOM 558 C CA . ASN A 1 74 ? 0.244 -15.055 9.633 1 97.31 74 ASN A CA 1
ATOM 559 C C . ASN A 1 74 ? 1.666 -14.5 9.578 1 97.31 74 ASN A C 1
ATOM 561 O O . ASN A 1 74 ? 2.635 -15.25 9.703 1 97.31 74 ASN A O 1
ATOM 565 N N . SER A 1 75 ? 1.791 -13.203 9.484 1 94.25 75 SER A N 1
ATOM 566 C CA . SER A 1 75 ? 3.094 -12.555 9.344 1 94.25 75 SER A CA 1
ATOM 567 C C . SER A 1 75 ? 3.762 -12.359 10.703 1 94.25 75 SER A C 1
ATOM 569 O O . SER A 1 75 ? 4.945 -12.031 10.773 1 94.25 75 SER A O 1
ATOM 571 N N . GLU A 1 76 ? 3.0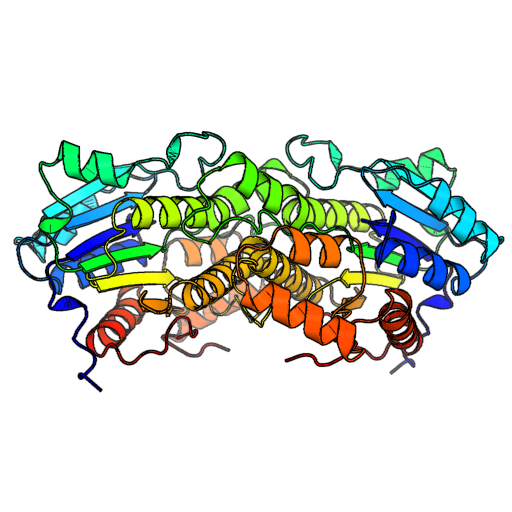84 -12.602 11.781 1 93.44 76 GLU A N 1
ATOM 572 C CA . GLU A 1 76 ? 3.66 -12.492 13.117 1 93.44 76 GLU A CA 1
ATOM 573 C C . GLU A 1 76 ? 4.633 -13.641 13.391 1 93.44 76 GLU A C 1
ATOM 575 O O . GLU A 1 76 ? 5.586 -13.477 14.156 1 93.44 76 GLU A O 1
ATOM 580 N N . ASP A 1 77 ? 4.328 -14.766 12.766 1 95.19 77 ASP A N 1
ATOM 581 C CA . ASP A 1 77 ? 5.223 -15.914 12.891 1 95.19 77 ASP A CA 1
ATOM 582 C C . ASP A 1 77 ? 6.406 -15.797 11.938 1 95.19 77 ASP A C 1
ATOM 584 O O . ASP A 1 77 ? 6.266 -16.031 10.734 1 95.19 77 ASP A O 1
ATOM 588 N N . LYS A 1 78 ? 7.613 -15.578 12.414 1 93.81 78 LYS A N 1
ATOM 589 C CA . LYS A 1 78 ? 8.812 -15.281 11.641 1 93.81 78 LYS A CA 1
ATOM 590 C C . LYS A 1 78 ? 9.195 -16.453 10.742 1 93.81 78 LYS A C 1
ATOM 592 O O . LYS A 1 78 ? 9.891 -16.266 9.742 1 93.81 78 LYS A O 1
ATOM 597 N N . ASN A 1 79 ? 8.766 -17.641 11.031 1 95.31 79 ASN A N 1
ATOM 598 C CA . ASN A 1 79 ? 9.18 -18.828 10.297 1 95.31 79 ASN A CA 1
ATOM 599 C C . ASN A 1 79 ? 8.047 -19.359 9.414 1 95.31 79 ASN A C 1
ATOM 601 O O . ASN A 1 79 ? 8.242 -20.312 8.656 1 95.31 79 ASN A O 1
ATOM 605 N N . TYR A 1 80 ? 6.902 -18.719 9.445 1 97.62 80 TYR A N 1
ATOM 606 C CA . TYR A 1 80 ? 5.695 -19.266 8.836 1 97.62 80 TYR A CA 1
ATOM 607 C C . TYR A 1 80 ? 5.867 -19.422 7.328 1 97.62 80 TYR A C 1
ATOM 609 O O . TYR A 1 80 ? 5.434 -20.422 6.746 1 97.62 80 TYR A O 1
ATOM 617 N N . PHE A 1 81 ? 6.512 -18.484 6.668 1 97.94 81 PHE A N 1
ATOM 618 C CA . PHE A 1 81 ? 6.578 -18.438 5.215 1 97.94 81 PHE A CA 1
ATOM 619 C C . PHE A 1 81 ? 7.832 -19.141 4.711 1 97.94 81 PHE A C 1
ATOM 621 O O . PHE A 1 81 ? 7.93 -19.484 3.527 1 97.94 81 PHE A O 1
ATOM 628 N N . LYS A 1 82 ? 8.781 -19.375 5.598 1 95.94 82 LYS A N 1
ATOM 629 C CA . LYS A 1 82 ? 10.086 -19.891 5.195 1 95.94 82 LYS A CA 1
ATOM 630 C C . LYS A 1 82 ? 9.984 -21.344 4.75 1 95.94 82 LYS A C 1
ATOM 632 O O . LYS A 1 82 ? 9.477 -22.188 5.488 1 95.94 82 LYS A O 1
ATOM 637 N N . GLY A 1 83 ? 10.414 -21.594 3.59 1 96.19 83 GLY A N 1
ATOM 638 C CA . GLY A 1 83 ? 10.617 -22.938 3.104 1 96.19 83 GLY A CA 1
ATOM 639 C C . GLY A 1 83 ? 9.32 -23.672 2.832 1 96.19 83 GLY A C 1
ATOM 640 O O . GLY A 1 83 ? 9.289 -24.906 2.793 1 96.19 83 GLY A O 1
ATOM 641 N N . ILE A 1 84 ? 8.227 -22.969 2.691 1 96.75 84 ILE A N 1
ATOM 642 C CA . ILE A 1 84 ? 6.918 -23.594 2.473 1 96.75 84 ILE A CA 1
ATOM 643 C C . ILE A 1 84 ? 6.984 -24.516 1.254 1 96.75 84 ILE A C 1
ATOM 645 O O . ILE A 1 84 ? 6.605 -25.688 1.331 1 96.75 84 ILE A O 1
ATOM 649 N N . PHE A 1 85 ? 7.523 -24.078 0.147 1 98.31 85 PHE A N 1
ATOM 650 C CA . PHE A 1 85 ? 7.461 -24.812 -1.116 1 98.31 85 PHE A CA 1
ATOM 651 C C . PHE A 1 85 ? 8.555 -25.875 -1.188 1 98.31 85 PHE A C 1
ATOM 653 O O . PHE A 1 85 ? 8.367 -26.922 -1.8 1 98.31 85 PHE A O 1
ATOM 660 N N . SER A 1 86 ? 9.703 -25.609 -0.495 1 97.44 86 SER A N 1
ATOM 661 C CA . SER A 1 86 ? 10.719 -26.641 -0.383 1 97.44 86 SER A CA 1
ATOM 662 C C . SER A 1 86 ? 10.18 -27.859 0.36 1 97.44 86 SER A C 1
ATOM 664 O O . SER A 1 86 ? 10.406 -29 -0.055 1 97.44 86 SER A O 1
ATOM 666 N N . ARG A 1 87 ? 9.469 -27.609 1.438 1 97.31 87 ARG A N 1
ATOM 667 C CA . ARG A 1 87 ? 8.883 -28.688 2.217 1 97.31 87 ARG A CA 1
ATOM 668 C C . ARG A 1 87 ? 7.816 -29.422 1.415 1 97.31 87 ARG A C 1
ATOM 670 O O . ARG A 1 87 ? 7.715 -30.641 1.48 1 97.31 87 ARG A O 1
ATOM 677 N N . LEU A 1 88 ? 7.047 -28.656 0.662 1 97.38 88 LEU A N 1
ATOM 678 C CA . LEU A 1 88 ? 6.008 -29.25 -0.164 1 97.38 88 LEU A CA 1
ATOM 679 C C . LEU A 1 88 ? 6.609 -30.203 -1.196 1 97.38 88 LEU A C 1
ATOM 681 O O . LEU A 1 88 ? 6.078 -31.297 -1.436 1 97.38 88 LEU A O 1
ATOM 685 N N . LEU A 1 89 ? 7.691 -29.766 -1.872 1 97.81 89 LEU A N 1
ATOM 686 C CA . LEU A 1 89 ? 8.391 -30.609 -2.832 1 97.81 89 LEU A CA 1
ATOM 687 C C . LEU A 1 89 ? 8.891 -31.891 -2.164 1 97.81 89 LEU A C 1
ATOM 689 O O . LEU A 1 89 ? 8.641 -33 -2.654 1 97.81 89 LEU A O 1
ATOM 693 N N . GLN A 1 90 ? 9.5 -31.703 -1.001 1 97.56 90 GLN A N 1
ATOM 694 C CA . GLN A 1 90 ? 10.086 -32.812 -0.281 1 97.56 90 GLN A CA 1
ATOM 695 C C . GLN A 1 90 ? 9.016 -33.812 0.17 1 97.56 90 GLN A C 1
ATOM 697 O O . GLN A 1 90 ? 9.148 -35.031 -0.038 1 97.56 90 GLN A O 1
ATOM 702 N N . ASP A 1 91 ? 7.98 -33.281 0.76 1 97.5 91 ASP A N 1
ATOM 703 C CA . ASP A 1 91 ? 6.91 -34.094 1.325 1 97.5 91 ASP A CA 1
ATOM 704 C C . ASP A 1 91 ? 6.215 -34.906 0.24 1 97.5 91 ASP A C 1
ATOM 706 O O . ASP A 1 91 ? 5.582 -35.938 0.531 1 97.5 91 ASP A O 1
ATOM 710 N N . ASN A 1 92 ? 6.297 -34.5 -1.028 1 97.56 92 ASN A N 1
ATOM 711 C CA . ASN A 1 92 ? 5.562 -35.156 -2.1 1 97.56 92 ASN A CA 1
ATOM 712 C C . ASN A 1 92 ? 6.504 -35.781 -3.123 1 97.56 92 ASN A C 1
ATOM 714 O O . ASN A 1 92 ? 6.078 -36.156 -4.219 1 97.56 92 ASN A O 1
ATOM 718 N N . ASN A 1 93 ? 7.828 -35.812 -2.846 1 97.25 93 ASN A N 1
ATOM 719 C CA . ASN A 1 93 ? 8.875 -36.469 -3.633 1 97.25 93 ASN A CA 1
ATOM 720 C C . ASN A 1 93 ? 8.992 -35.844 -5.023 1 97.25 93 ASN A C 1
ATOM 722 O O . ASN A 1 93 ? 9.047 -36.562 -6.023 1 97.25 93 ASN A O 1
ATOM 726 N N . PHE A 1 94 ? 8.852 -34.469 -5.027 1 97.69 94 PHE A N 1
ATOM 727 C CA . PHE A 1 94 ? 9.117 -33.719 -6.234 1 97.69 94 PHE A CA 1
ATOM 728 C C . PHE A 1 94 ? 10.484 -33.031 -6.152 1 97.69 94 PHE A C 1
ATOM 730 O O . PHE A 1 94 ? 11.023 -32.844 -5.059 1 97.69 94 PHE A O 1
ATOM 737 N N . SER A 1 95 ? 11.047 -32.75 -7.281 1 96.44 95 SER A N 1
ATOM 738 C CA . SER A 1 95 ? 12.227 -31.891 -7.43 1 96.44 95 SER A CA 1
ATOM 739 C C . SER A 1 95 ? 11.922 -30.656 -8.266 1 96.44 95 SER A C 1
ATOM 741 O O . SER A 1 95 ? 11.094 -30.703 -9.18 1 96.44 95 SER A O 1
ATOM 743 N N . GLN A 1 96 ? 12.609 -29.594 -7.965 1 95.19 96 GLN A N 1
ATOM 744 C CA . GLN A 1 96 ? 12.453 -28.406 -8.805 1 95.19 96 GLN A CA 1
ATOM 745 C C . GLN A 1 96 ? 12.781 -28.719 -10.266 1 95.19 96 GLN A C 1
ATOM 747 O O . GLN A 1 96 ? 12.188 -28.141 -11.18 1 95.19 96 GLN A O 1
ATOM 752 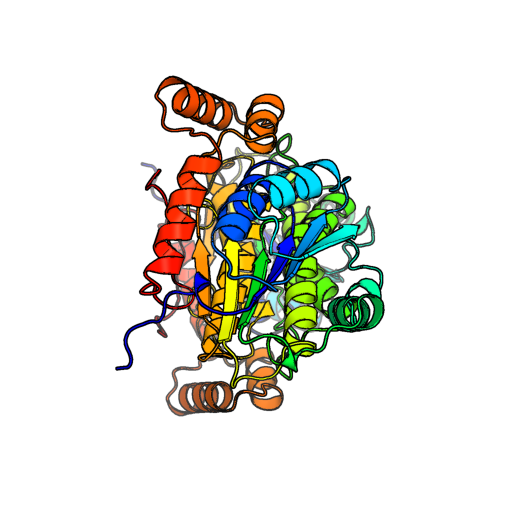N N . ASN A 1 97 ? 13.633 -29.688 -10.461 1 94.94 97 ASN A N 1
ATOM 753 C CA . ASN A 1 97 ? 14.094 -30.047 -11.805 1 94.94 97 ASN A CA 1
ATOM 754 C C . ASN A 1 97 ? 13.023 -30.828 -12.57 1 94.94 97 ASN A C 1
ATOM 756 O O . ASN A 1 97 ? 13.133 -31.016 -13.781 1 94.94 97 ASN A O 1
ATOM 760 N N . ASP A 1 98 ? 11.984 -31.188 -11.859 1 97.06 98 ASP A N 1
ATOM 761 C CA . ASP A 1 98 ? 10.898 -31.922 -12.5 1 97.06 98 ASP A CA 1
ATOM 762 C C . ASP A 1 98 ? 10.062 -31.016 -13.398 1 97.06 98 ASP A C 1
ATOM 764 O O . ASP A 1 98 ? 9.266 -31.484 -14.211 1 97.06 98 ASP A O 1
ATOM 768 N N . PHE A 1 99 ? 10.234 -29.766 -13.312 1 98.19 99 PHE A N 1
ATOM 769 C CA . PHE A 1 99 ? 9.344 -28.812 -13.961 1 98.19 99 PHE A CA 1
ATOM 770 C C . PHE A 1 99 ? 10.117 -27.906 -14.906 1 98.19 99 PHE A C 1
ATOM 772 O O . PHE A 1 99 ? 11.312 -27.688 -14.719 1 98.19 99 PHE A O 1
ATOM 779 N N . GLU A 1 100 ? 9.43 -27.375 -15.867 1 97.69 100 GLU A N 1
ATOM 780 C CA . GLU A 1 100 ? 9.984 -26.438 -16.844 1 97.69 100 GLU A CA 1
ATOM 781 C C . GLU A 1 100 ? 9.594 -25 -16.5 1 97.69 100 GLU A C 1
ATOM 783 O O . GLU A 1 100 ? 10.188 -24.062 -17.031 1 97.69 100 GLU A O 1
ATOM 788 N N . GLN A 1 101 ? 8.602 -24.953 -15.648 1 98.19 101 GLN A N 1
ATOM 789 C CA . GLN A 1 101 ? 8.023 -23.656 -15.336 1 98.19 101 GLN A CA 1
ATOM 790 C C . GLN A 1 101 ? 7.512 -23.609 -13.898 1 98.19 101 GLN A C 1
ATOM 792 O O . GLN A 1 101 ? 6.984 -24.594 -13.391 1 98.19 101 GLN A O 1
ATOM 797 N N . TYR A 1 102 ? 7.699 -22.453 -13.242 1 98.69 102 TYR A N 1
ATOM 798 C CA . TYR A 1 102 ? 7.148 -22.156 -11.922 1 98.69 102 TYR A CA 1
ATOM 799 C C . TYR A 1 102 ? 6.207 -20.953 -11.984 1 98.69 102 TYR A C 1
ATOM 801 O O . TYR A 1 102 ? 6.555 -19.922 -12.547 1 98.69 102 TYR A O 1
ATOM 809 N N . MET A 1 103 ? 5.004 -21.125 -11.477 1 98.81 103 MET A N 1
ATOM 810 C CA . MET A 1 103 ? 4 -20.062 -11.539 1 98.81 103 MET A CA 1
ATOM 811 C C . MET A 1 103 ? 3.33 -19.875 -10.18 1 98.81 103 MET A C 1
ATOM 813 O O . MET A 1 103 ? 3.018 -20.844 -9.492 1 98.81 103 MET A O 1
ATOM 817 N N . ILE A 1 104 ? 3.205 -18.656 -9.75 1 98.88 104 ILE A N 1
ATOM 818 C CA . ILE A 1 104 ? 2.414 -18.359 -8.562 1 98.88 104 ILE A CA 1
ATOM 819 C C . ILE A 1 104 ? 1.323 -17.344 -8.898 1 98.88 104 ILE A C 1
ATOM 821 O O . ILE A 1 104 ? 1.574 -16.375 -9.617 1 98.88 104 ILE A O 1
ATOM 825 N N . VAL A 1 105 ? 0.083 -17.609 -8.484 1 98.94 105 VAL A N 1
ATOM 826 C CA . VAL A 1 105 ? -1.068 -16.734 -8.656 1 98.94 105 VAL A CA 1
ATOM 827 C C . VAL A 1 105 ? -1.487 -16.156 -7.305 1 98.94 105 VAL A C 1
ATOM 829 O O . VAL A 1 105 ? -1.939 -16.891 -6.426 1 98.94 105 VAL A O 1
ATOM 832 N N . HIS A 1 106 ? -1.328 -14.898 -7.152 1 98.81 106 HIS A N 1
ATOM 833 C CA . HIS A 1 106 ? -1.764 -14.188 -5.957 1 98.81 106 HIS A CA 1
ATOM 834 C C . HIS A 1 106 ? -3.209 -13.719 -6.09 1 98.81 106 HIS A C 1
ATOM 836 O O . HIS A 1 106 ? -3.465 -12.586 -6.488 1 98.81 106 HIS A O 1
ATOM 842 N N . ASP A 1 107 ? -4.137 -14.562 -5.66 1 98.5 107 ASP A N 1
ATOM 843 C CA . ASP A 1 107 ? -5.562 -14.266 -5.746 1 98.5 107 ASP A CA 1
ATOM 844 C C . ASP A 1 107 ? -6.152 -13.992 -4.359 1 98.5 107 ASP A C 1
ATOM 846 O O . ASP A 1 107 ? -7.23 -13.414 -4.242 1 98.5 107 ASP A O 1
ATOM 850 N N . CYS A 1 108 ? -5.508 -14.422 -3.312 1 97.81 108 CYS A N 1
ATOM 851 C CA . CYS A 1 108 ? -5.973 -14.188 -1.949 1 97.81 108 CYS A CA 1
ATOM 852 C C . CYS A 1 108 ? -6.059 -12.695 -1.653 1 97.81 108 CYS A C 1
ATOM 854 O O . CYS A 1 108 ? -5.086 -11.961 -1.835 1 97.81 108 CYS A O 1
ATOM 856 N N . ALA A 1 109 ? -7.227 -12.258 -1.243 1 95.94 109 ALA A N 1
ATOM 857 C CA . ALA A 1 109 ? -7.43 -10.867 -0.848 1 95.94 109 ALA A CA 1
ATOM 858 C C . ALA A 1 109 ? -8.648 -10.727 0.053 1 95.94 109 ALA A C 1
ATOM 860 O O . ALA A 1 109 ? -9.555 -11.562 0.025 1 95.94 109 ALA A O 1
ATOM 861 N N . THR A 1 110 ? -8.695 -9.75 0.846 1 95.25 110 THR A N 1
ATOM 862 C CA . THR A 1 110 ? -9.859 -9.336 1.631 1 95.25 110 THR A CA 1
ATOM 863 C C . THR A 1 110 ? -10.211 -7.879 1.354 1 95.25 110 THR A C 1
ATOM 865 O O . THR A 1 110 ? -9.383 -7.125 0.839 1 95.25 110 THR A O 1
ATOM 868 N N . MET A 1 111 ? -11.383 -7.496 1.677 1 92.81 111 MET A N 1
ATOM 869 C CA . MET A 1 111 ? -11.875 -6.156 1.364 1 92.81 111 MET A CA 1
ATOM 870 C C . MET A 1 111 ? -11.539 -5.18 2.49 1 92.81 111 MET A C 1
ATOM 872 O O . MET A 1 111 ? -11.5 -3.969 2.275 1 92.81 111 MET A O 1
ATOM 876 N N . GLY A 1 112 ? -11.242 -5.668 3.676 1 92.81 112 GLY A N 1
ATOM 877 C CA . GLY A 1 112 ? -11.211 -4.805 4.848 1 92.81 112 GLY A CA 1
ATOM 878 C C . GLY A 1 112 ? -12.578 -4.551 5.441 1 92.81 112 GLY A C 1
ATOM 879 O O . GLY A 1 112 ? -13.484 -5.383 5.312 1 92.81 112 GLY A O 1
ATOM 880 N N . ASP A 1 113 ? -12.727 -3.467 6.211 1 91.25 113 ASP A N 1
ATOM 881 C CA . ASP A 1 113 ? -13.992 -3.156 6.863 1 91.25 113 ASP A CA 1
ATOM 882 C C . ASP A 1 113 ? -14.812 -2.166 6.031 1 91.25 113 ASP A C 1
ATOM 884 O O . ASP A 1 113 ? -14.633 -0.952 6.16 1 91.25 113 ASP A O 1
ATOM 888 N N . LEU A 1 114 ? -15.766 -2.596 5.352 1 92.44 114 LEU A N 1
ATOM 889 C CA . LEU A 1 114 ? -16.547 -1.788 4.422 1 92.44 114 LEU A CA 1
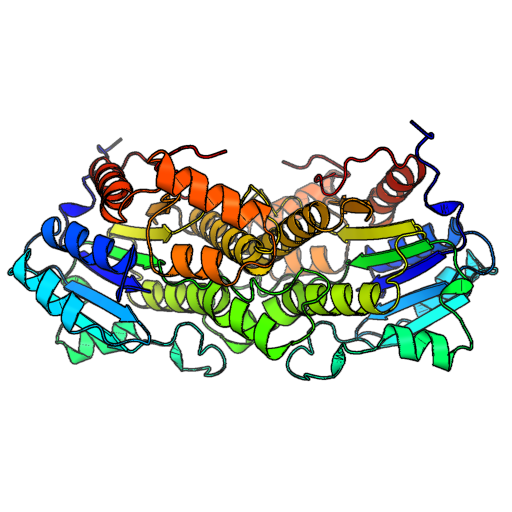ATOM 890 C C . LEU A 1 114 ? -17.672 -1.048 5.152 1 92.44 114 LEU A C 1
ATOM 892 O O . LEU A 1 114 ? -18.359 -0.221 4.559 1 92.44 114 LEU A O 1
ATOM 896 N N . SER A 1 115 ? -17.828 -1.396 6.402 1 92.69 115 SER A N 1
ATOM 897 C CA . SER A 1 115 ? -18.875 -0.737 7.191 1 92.69 115 SER A CA 1
ATOM 898 C C . SER A 1 115 ? -18.359 0.548 7.824 1 92.69 115 SER A C 1
ATOM 900 O O . SER A 1 115 ? -19.094 1.251 8.516 1 92.69 115 SER A O 1
ATOM 902 N N . LYS A 1 116 ? -17.125 0.844 7.562 1 93.69 116 LYS A N 1
ATOM 903 C CA . LYS A 1 116 ? -16.5 2.037 8.117 1 93.69 116 LYS A CA 1
ATOM 904 C C . LYS A 1 116 ? -15.984 2.959 7.016 1 93.69 116 LYS A C 1
ATOM 906 O O . LYS A 1 116 ? -15.594 2.494 5.941 1 93.69 116 LYS A O 1
ATOM 911 N N . ARG A 1 117 ? -16.062 4.219 7.312 1 94.31 117 ARG A N 1
ATOM 912 C CA . ARG A 1 117 ? -15.391 5.199 6.465 1 94.31 117 ARG A CA 1
ATOM 913 C C . ARG A 1 117 ? -13.922 5.34 6.852 1 94.31 117 ARG A C 1
ATOM 915 O O . ARG A 1 117 ? -13.508 4.887 7.918 1 94.31 117 ARG A O 1
ATOM 922 N N . SER A 1 118 ? -13.148 6.016 5.992 1 95.94 118 SER A N 1
ATOM 923 C CA . SER A 1 118 ? -11.711 6.191 6.207 1 95.94 118 SER A CA 1
ATOM 924 C C . SER A 1 118 ? -11.43 6.805 7.574 1 95.94 118 SER A C 1
ATOM 926 O O . SER A 1 118 ? -10.539 6.355 8.289 1 95.94 118 SER A O 1
ATOM 928 N N . LEU A 1 119 ? -12.234 7.781 7.965 1 97.06 119 LEU A N 1
ATOM 929 C CA . LEU A 1 119 ? -11.977 8.516 9.203 1 97.06 119 LEU A CA 1
ATOM 930 C C . LEU A 1 119 ? -12.57 7.785 10.398 1 97.06 119 LEU A C 1
ATOM 932 O O . LEU A 1 119 ? -12.625 8.336 11.5 1 97.06 119 LEU A O 1
ATOM 936 N N . GLU A 1 120 ? -13 6.504 10.18 1 96.12 120 GLU A N 1
ATOM 937 C CA . GLU A 1 120 ? -13.508 5.676 11.266 1 96.12 120 GLU A CA 1
ATOM 938 C C . GLU A 1 120 ? -12.586 4.488 11.531 1 96.12 120 GLU A C 1
ATOM 940 O O . GLU A 1 120 ? -12.836 3.691 12.438 1 96.12 120 GLU A O 1
ATOM 945 N N . LEU A 1 121 ? -11.508 4.41 10.805 1 95.56 121 LEU A N 1
ATOM 946 C CA . LEU A 1 121 ? -10.539 3.33 10.969 1 95.56 121 LEU A CA 1
ATOM 947 C C . LEU A 1 121 ? -9.68 3.551 12.211 1 95.56 121 LEU A C 1
ATOM 949 O O . LEU A 1 121 ? -8.539 4.008 12.102 1 95.56 121 LEU A O 1
ATOM 953 N N . SER A 1 122 ? -10.148 3.109 13.367 1 95.12 122 SER A N 1
ATOM 954 C CA . SER A 1 122 ? -9.453 3.408 14.617 1 95.12 122 SER A CA 1
ATOM 955 C C . SER A 1 122 ? -8.945 2.133 15.289 1 95.12 122 SER A C 1
ATOM 957 O O . SER A 1 122 ? -8.227 2.193 16.281 1 95.12 122 SER A O 1
ATOM 959 N N . ASP A 1 123 ? -9.312 0.97 14.766 1 96.06 123 ASP A N 1
ATOM 960 C CA . ASP A 1 123 ? -8.852 -0.306 15.305 1 96.06 123 ASP A CA 1
ATOM 961 C C . ASP A 1 123 ? -7.531 -0.732 14.672 1 96.06 123 ASP A C 1
ATOM 963 O O . ASP A 1 123 ? -7.52 -1.295 13.57 1 96.06 123 ASP A O 1
ATOM 967 N N . SER A 1 124 ? -6.465 -0.542 15.391 1 96.38 124 SER A N 1
ATOM 968 C CA . SER A 1 124 ? -5.137 -0.806 14.852 1 96.38 124 SER A CA 1
ATOM 969 C C . SER A 1 124 ? -4.965 -2.281 14.5 1 96.38 124 SER A C 1
ATOM 971 O O . SER A 1 124 ? -4.309 -2.617 13.516 1 96.38 124 SER A O 1
ATOM 973 N N . THR A 1 125 ? -5.547 -3.145 15.289 1 96 125 THR A N 1
ATOM 974 C CA . THR A 1 125 ? -5.453 -4.578 15.039 1 96 125 THR A CA 1
ATOM 975 C C . THR A 1 125 ? -6.082 -4.934 13.695 1 96 125 THR A C 1
ATOM 977 O O . THR A 1 125 ? -5.516 -5.707 12.922 1 96 125 THR A O 1
ATOM 980 N N . PHE A 1 126 ? -7.188 -4.324 13.469 1 96.12 126 PHE A N 1
ATOM 981 C CA . PHE A 1 126 ? -7.902 -4.613 12.234 1 96.12 126 PHE A CA 1
ATOM 982 C C . PHE A 1 126 ? -7.137 -4.086 11.023 1 96.12 126 PHE A C 1
ATOM 984 O O . PHE A 1 126 ? -6.965 -4.797 10.031 1 96.12 126 PHE A O 1
ATOM 991 N N . VAL A 1 127 ? -6.68 -2.844 11.094 1 97.44 127 VAL A N 1
ATOM 992 C CA . VAL A 1 127 ? -5.969 -2.234 9.977 1 97.44 127 VAL A CA 1
ATOM 993 C C . VAL A 1 127 ? -4.672 -3 9.711 1 97.44 127 VAL A C 1
ATOM 995 O O . VAL A 1 127 ? -4.359 -3.316 8.562 1 97.44 127 VAL A O 1
ATOM 998 N N . ARG A 1 128 ? -4.004 -3.332 10.766 1 96.06 128 ARG A N 1
ATOM 999 C CA . ARG A 1 128 ? -2.76 -4.082 10.648 1 96.06 128 ARG A CA 1
ATOM 1000 C C . ARG A 1 128 ? -3.002 -5.449 10.016 1 96.06 128 ARG A C 1
ATOM 1002 O O . ARG A 1 128 ? -2.248 -5.875 9.141 1 96.06 128 ARG A O 1
ATOM 1009 N N . LYS A 1 129 ? -4 -6.094 10.484 1 96.5 129 LYS A N 1
ATOM 1010 C CA . LYS A 1 129 ? -4.324 -7.418 9.969 1 96.5 129 LYS A CA 1
ATOM 1011 C C . LYS A 1 129 ? -4.629 -7.363 8.477 1 96.5 129 LYS A C 1
ATOM 1013 O O . LYS A 1 129 ? -4.27 -8.281 7.727 1 96.5 129 LYS A O 1
ATOM 1018 N N . TYR A 1 130 ? -5.301 -6.34 8.07 1 97.94 130 TYR A N 1
ATOM 1019 C CA . TYR A 1 130 ? -5.574 -6.195 6.645 1 97.94 130 TYR A CA 1
ATOM 1020 C C . TYR A 1 130 ? -4.285 -6.191 5.836 1 97.94 130 TYR A C 1
ATOM 1022 O O . TYR A 1 130 ? -4.16 -6.914 4.848 1 97.94 130 TYR A O 1
ATOM 1030 N N . PHE A 1 131 ? -3.365 -5.398 6.219 1 98.25 131 PHE A N 1
ATOM 1031 C CA . PHE A 1 131 ? -2.137 -5.273 5.441 1 98.25 131 PHE A CA 1
ATOM 1032 C C . PHE A 1 131 ? -1.28 -6.527 5.578 1 98.25 131 PHE A C 1
ATOM 1034 O O . PHE A 1 131 ? -0.578 -6.91 4.641 1 98.25 131 PHE A O 1
ATOM 1041 N N . ASP A 1 132 ? -1.379 -7.207 6.715 1 97.94 132 ASP A N 1
ATOM 1042 C CA . ASP A 1 132 ? -0.699 -8.484 6.879 1 97.94 132 ASP A CA 1
ATOM 1043 C C . ASP A 1 132 ? -1.161 -9.492 5.828 1 97.94 132 ASP A C 1
ATOM 1045 O O . ASP A 1 132 ? -0.339 -10.172 5.211 1 97.94 132 ASP A O 1
ATOM 1049 N N . ILE A 1 133 ? -2.424 -9.547 5.637 1 98.31 133 ILE A N 1
ATOM 1050 C CA . ILE A 1 133 ? -3.002 -10.523 4.723 1 98.31 133 ILE A CA 1
ATOM 1051 C C . ILE A 1 133 ? -2.715 -10.117 3.281 1 98.31 133 ILE A C 1
ATOM 1053 O O . ILE A 1 133 ? -2.242 -10.93 2.48 1 98.31 133 ILE A O 1
ATOM 1057 N N . ASN A 1 134 ? -2.922 -8.883 2.98 1 98.31 134 ASN A N 1
ATOM 1058 C CA . ASN A 1 134 ? -3.086 -8.484 1.585 1 98.31 134 ASN A CA 1
ATOM 1059 C C . ASN A 1 134 ? -1.771 -7.996 0.981 1 98.31 134 ASN A C 1
ATOM 1061 O O . ASN A 1 134 ? -1.619 -7.965 -0.241 1 98.31 134 ASN A O 1
ATOM 1065 N N . VAL A 1 135 ? -0.823 -7.574 1.858 1 98.56 135 VAL A N 1
ATOM 1066 C CA . VAL A 1 135 ? 0.4 -7.008 1.301 1 98.56 135 VAL A CA 1
ATOM 1067 C C . VAL A 1 135 ? 1.613 -7.754 1.848 1 98.56 135 VAL A C 1
ATOM 1069 O O . VAL A 1 135 ? 2.314 -8.438 1.102 1 98.56 135 VAL A O 1
ATOM 1072 N N . THR A 1 136 ? 1.769 -7.738 3.166 1 98.38 136 THR A N 1
ATOM 1073 C CA . THR A 1 136 ? 2.938 -8.352 3.791 1 98.38 136 THR A CA 1
ATOM 1074 C C . THR A 1 136 ? 3.002 -9.844 3.477 1 98.38 136 THR A C 1
ATOM 1076 O O . THR A 1 136 ? 4.035 -10.344 3.023 1 98.38 136 THR A O 1
ATOM 1079 N N . GLY A 1 137 ? 1.9 -10.492 3.697 1 98.56 137 GLY A N 1
ATOM 1080 C CA . GLY A 1 137 ? 1.871 -11.93 3.457 1 98.56 137 GLY A CA 1
ATOM 1081 C C . GLY A 1 137 ? 2.113 -12.297 2.006 1 98.56 137 GLY A C 1
ATOM 1082 O O . GLY A 1 137 ? 2.797 -13.281 1.714 1 98.56 137 GLY A O 1
ATOM 1083 N N . MET A 1 138 ? 1.54 -11.531 1.115 1 98.56 138 MET A N 1
ATOM 1084 C CA . MET A 1 138 ? 1.736 -11.758 -0.312 1 98.56 138 MET A CA 1
ATOM 1085 C C . MET A 1 138 ? 3.207 -11.617 -0.689 1 98.56 138 MET A C 1
ATOM 1087 O O . MET A 1 138 ? 3.75 -12.453 -1.416 1 98.56 138 MET A O 1
ATOM 1091 N N . ILE A 1 139 ? 3.887 -10.562 -0.187 1 98.62 139 ILE A N 1
ATOM 1092 C CA . ILE A 1 139 ? 5.293 -10.312 -0.472 1 98.62 139 ILE A CA 1
ATOM 1093 C C . ILE A 1 139 ? 6.145 -11.469 0.056 1 98.62 139 ILE A C 1
ATOM 1095 O O . ILE A 1 139 ? 7.008 -11.984 -0.656 1 98.62 139 ILE A O 1
ATOM 1099 N N . LEU A 1 140 ? 5.855 -11.891 1.275 1 98.56 140 LEU A N 1
ATOM 1100 C CA . LEU A 1 140 ? 6.633 -12.945 1.914 1 98.56 140 LEU A CA 1
ATOM 1101 C C . LEU A 1 140 ? 6.438 -14.281 1.193 1 98.56 140 LEU A C 1
ATOM 1103 O O . LEU A 1 140 ? 7.395 -15.031 1 1 98.56 140 LEU A O 1
ATOM 1107 N N . LEU A 1 141 ? 5.207 -14.555 0.807 1 98.75 141 LEU A N 1
ATOM 1108 C CA . LEU A 1 141 ? 4.941 -15.789 0.086 1 98.75 141 LEU A CA 1
ATOM 1109 C C . LEU A 1 141 ? 5.637 -15.789 -1.271 1 98.75 141 LEU A C 1
ATOM 1111 O O . LEU A 1 141 ? 6.223 -16.797 -1.674 1 98.75 141 LEU A O 1
ATOM 1115 N N . ASN A 1 142 ? 5.508 -14.648 -1.959 1 98.69 142 ASN A N 1
ATOM 1116 C CA . ASN A 1 142 ? 6.184 -14.508 -3.244 1 98.69 142 ASN A CA 1
ATOM 1117 C C . ASN A 1 142 ? 7.684 -14.758 -3.117 1 98.69 142 ASN A C 1
ATOM 1119 O O . ASN A 1 142 ? 8.273 -15.461 -3.939 1 98.69 142 ASN A O 1
ATOM 1123 N N . THR A 1 143 ? 8.273 -14.172 -2.086 1 98.19 143 THR A N 1
ATOM 1124 C CA . THR A 1 143 ? 9.695 -14.344 -1.824 1 98.19 143 THR A CA 1
ATOM 1125 C C . THR A 1 143 ? 10.031 -15.812 -1.56 1 98.19 143 THR A C 1
ATOM 1127 O O . THR A 1 143 ? 10.961 -16.359 -2.15 1 98.19 143 THR A O 1
ATOM 1130 N N . SER A 1 144 ? 9.258 -16.438 -0.718 1 98.31 144 SER A N 1
ATOM 1131 C CA . SER A 1 144 ? 9.477 -17.844 -0.393 1 98.31 144 SER A CA 1
ATOM 1132 C C . SER A 1 144 ? 9.383 -18.719 -1.639 1 98.31 144 SER A C 1
ATOM 1134 O O . SER A 1 144 ? 10.172 -19.656 -1.808 1 98.31 144 SER A O 1
ATOM 1136 N N . PHE A 1 145 ? 8.438 -18.453 -2.51 1 98.75 145 PHE A N 1
ATOM 1137 C CA . PHE A 1 145 ? 8.234 -19.203 -3.736 1 98.75 145 PHE A CA 1
ATOM 1138 C C . PHE A 1 145 ? 9.469 -19.156 -4.625 1 98.75 145 PHE A C 1
ATOM 1140 O O . PHE A 1 145 ? 10.008 -20.188 -5.023 1 98.75 145 PHE A O 1
ATOM 1147 N N . PHE A 1 146 ? 10.039 -17.969 -4.797 1 98.06 146 PHE A N 1
ATOM 1148 C CA . PHE A 1 146 ? 11.109 -17.828 -5.781 1 98.06 146 PHE A CA 1
ATOM 1149 C C . PHE A 1 146 ? 12.469 -18.094 -5.148 1 98.06 146 PHE A C 1
ATOM 1151 O O . PHE A 1 146 ? 13.469 -18.25 -5.852 1 98.06 146 PHE A O 1
ATOM 1158 N N . GLN A 1 147 ? 12.484 -18.141 -3.801 1 97 147 GLN A N 1
ATOM 1159 C CA . GLN A 1 147 ? 13.68 -18.656 -3.16 1 97 147 GLN A CA 1
ATOM 1160 C C . GLN A 1 147 ? 13.82 -20.172 -3.391 1 97 147 GLN A C 1
ATOM 1162 O O . GLN A 1 147 ? 14.93 -20.688 -3.512 1 97 147 GLN A O 1
ATOM 1167 N N . THR A 1 148 ? 12.688 -20.797 -3.373 1 97.62 148 THR A N 1
ATOM 1168 C CA . THR A 1 148 ? 12.68 -22.219 -3.684 1 97.62 148 THR A CA 1
ATOM 1169 C C . THR A 1 148 ? 12.922 -22.453 -5.176 1 97.62 148 THR A C 1
ATOM 1171 O O . THR A 1 148 ? 13.75 -23.281 -5.555 1 97.62 148 THR A O 1
ATOM 1174 N N . PHE A 1 149 ? 12.195 -21.688 -6.02 1 97.94 149 PHE A N 1
ATOM 1175 C CA . PHE A 1 149 ? 12.273 -21.797 -7.473 1 97.94 149 PHE A CA 1
ATOM 1176 C C . PHE A 1 149 ? 13.148 -20.703 -8.047 1 97.94 149 PHE A C 1
ATOM 1178 O O . PHE A 1 149 ? 12.68 -19.859 -8.828 1 97.94 149 PHE A O 1
ATOM 1185 N N . SER A 1 150 ? 14.445 -20.766 -7.801 1 94.62 150 SER A N 1
ATOM 1186 C CA . SER A 1 150 ? 15.367 -19.656 -8.047 1 94.62 150 SER A CA 1
ATOM 1187 C C . SER A 1 150 ? 16.062 -19.797 -9.398 1 94.62 150 SER A C 1
ATOM 1189 O O . SER A 1 150 ? 16.719 -18.875 -9.859 1 94.62 150 SER A O 1
ATOM 1191 N N . ASP A 1 151 ? 15.875 -20.906 -10.094 1 94 151 ASP A N 1
ATOM 1192 C CA . ASP A 1 151 ? 16.562 -21.172 -11.352 1 94 151 ASP A CA 1
ATOM 1193 C C . ASP A 1 151 ? 16.016 -20.281 -12.469 1 94 151 ASP A C 1
ATOM 1195 O O . ASP A 1 151 ? 14.953 -20.547 -13.023 1 94 151 ASP A O 1
ATOM 1199 N N . SER A 1 152 ? 16.719 -19.312 -12.883 1 90.12 152 SER A N 1
ATOM 1200 C CA . SER A 1 152 ? 16.266 -18.312 -13.852 1 90.12 152 SER A CA 1
ATOM 1201 C C . SER A 1 152 ? 16.297 -18.859 -15.273 1 90.12 152 SER A C 1
ATOM 1203 O O . SER A 1 152 ? 15.836 -18.219 -16.203 1 90.12 152 SER A O 1
ATOM 1205 N N . SER A 1 153 ? 16.891 -20.031 -15.414 1 92.44 153 SER A N 1
ATOM 1206 C CA . SER A 1 153 ? 16.859 -20.656 -16.734 1 92.44 153 SER A CA 1
ATOM 1207 C C . SER A 1 153 ? 15.5 -21.266 -17.031 1 92.44 153 SER A C 1
ATOM 1209 O O . SER A 1 153 ? 15.195 -21.578 -18.188 1 92.44 153 SER A O 1
ATOM 1211 N N . LYS A 1 154 ? 14.727 -21.453 -15.969 1 95.44 154 LYS A N 1
ATOM 1212 C CA . LYS A 1 154 ? 13.359 -21.938 -16.125 1 95.44 154 LYS A CA 1
ATOM 1213 C C . LYS A 1 154 ? 12.367 -20.781 -16.266 1 95.44 154 LYS A C 1
ATOM 1215 O O . LYS A 1 154 ? 12.688 -19.641 -15.898 1 95.44 154 LYS A O 1
ATOM 1220 N N . SER A 1 155 ? 11.289 -21.125 -16.891 1 96.81 155 SER A N 1
ATOM 1221 C CA . SER A 1 155 ? 10.219 -20.141 -16.969 1 96.81 155 SER A CA 1
ATOM 1222 C C . SER A 1 155 ? 9.633 -19.859 -15.586 1 96.81 155 SER A C 1
ATOM 1224 O O . SER A 1 155 ? 9.344 -20.781 -14.828 1 96.81 155 SER A O 1
ATOM 1226 N N . ARG A 1 156 ? 9.578 -18.578 -15.211 1 97.81 156 ARG A N 1
ATOM 1227 C CA . ARG A 1 156 ? 9.008 -18.125 -13.945 1 97.81 156 ARG A CA 1
ATOM 1228 C C . ARG A 1 156 ? 7.922 -17.078 -14.18 1 97.81 156 ARG A C 1
ATOM 1230 O O . ARG A 1 156 ? 8.148 -16.078 -14.875 1 97.81 156 ARG A O 1
ATOM 1237 N N . VAL A 1 157 ? 6.699 -17.328 -13.625 1 98.31 157 VAL A N 1
ATOM 1238 C CA . VAL A 1 157 ? 5.531 -16.516 -13.938 1 98.31 157 VAL A CA 1
ATOM 1239 C C . VAL A 1 157 ? 4.824 -16.109 -12.648 1 98.31 157 VAL A C 1
ATOM 1241 O O . VAL A 1 157 ? 4.664 -16.922 -11.734 1 98.31 157 VAL A O 1
ATOM 1244 N N . VAL A 1 158 ? 4.5 -14.859 -12.516 1 98.75 158 VAL A N 1
ATOM 1245 C CA . VAL A 1 158 ? 3.648 -14.352 -11.445 1 98.75 158 VAL A CA 1
ATOM 1246 C C . VAL A 1 158 ? 2.367 -13.766 -12.031 1 98.75 158 VAL A C 1
ATOM 1248 O O . VAL A 1 158 ? 2.416 -12.984 -12.984 1 98.75 158 VAL A O 1
ATOM 1251 N N . VAL A 1 159 ? 1.242 -14.18 -11.562 1 98.81 159 VAL A N 1
ATOM 1252 C CA . VAL A 1 159 ? -0.028 -13.516 -11.836 1 98.81 159 VAL A CA 1
ATOM 1253 C C . VAL A 1 159 ? -0.539 -12.836 -10.562 1 98.81 159 VAL A C 1
ATOM 1255 O O . VAL A 1 159 ? -0.815 -13.508 -9.562 1 98.81 159 VAL A O 1
ATOM 1258 N N . ASN A 1 160 ? -0.583 -11.547 -10.539 1 98.62 160 ASN A N 1
ATOM 1259 C CA . ASN A 1 160 ? -1.164 -10.773 -9.453 1 98.62 160 ASN A CA 1
ATOM 1260 C C . ASN A 1 160 ? -2.586 -10.32 -9.781 1 98.62 160 ASN A C 1
ATOM 1262 O O . ASN A 1 160 ? -2.793 -9.523 -10.695 1 98.62 160 ASN A O 1
ATOM 1266 N N . MET A 1 161 ? -3.561 -10.844 -9.055 1 97.81 161 MET A N 1
ATOM 1267 C CA . MET A 1 161 ? -4.945 -10.43 -9.258 1 97.81 161 MET A CA 1
ATOM 1268 C C . MET A 1 161 ? -5.184 -9.031 -8.695 1 97.81 161 MET A C 1
ATOM 1270 O O . MET A 1 161 ? -5.223 -8.852 -7.473 1 97.81 161 MET A O 1
ATOM 1274 N N . SER A 1 162 ? -5.379 -8.133 -9.57 1 95.44 162 SER A N 1
ATOM 1275 C CA . SER A 1 162 ? -5.508 -6.719 -9.242 1 95.44 162 SER A CA 1
ATOM 1276 C C . SER A 1 162 ? -6.961 -6.262 -9.32 1 95.44 162 SER A C 1
ATOM 1278 O O . SER A 1 162 ? -7.879 -7.059 -9.117 1 95.44 162 SER A O 1
ATOM 1280 N N . SER A 1 163 ? -7.191 -5.023 -9.336 1 89.06 163 SER A N 1
ATOM 1281 C CA . SER A 1 163 ? -8.5 -4.387 -9.375 1 89.06 163 SER A CA 1
ATOM 1282 C C . SER A 1 163 ? -8.445 -3.037 -10.086 1 89.06 163 SER A C 1
ATOM 1284 O O . SER A 1 163 ? -7.391 -2.398 -10.125 1 89.06 163 SER A O 1
ATOM 1286 N N . ALA A 1 164 ? -9.594 -2.693 -10.664 1 82.38 164 ALA A N 1
ATOM 1287 C CA . ALA A 1 164 ? -9.703 -1.331 -11.18 1 82.38 164 ALA A CA 1
ATOM 1288 C C . ALA A 1 164 ? -9.492 -0.308 -10.062 1 82.38 164 ALA A C 1
ATOM 1290 O O . ALA A 1 164 ? -9.141 0.845 -10.336 1 82.38 164 ALA A O 1
ATOM 1291 N N . HIS A 1 165 ? -9.641 -0.705 -8.906 1 84.31 165 HIS A N 1
ATOM 1292 C CA . HIS A 1 165 ? -9.625 0.193 -7.758 1 84.31 165 HIS A CA 1
ATOM 1293 C C . HIS A 1 165 ? -8.203 0.436 -7.262 1 84.31 165 HIS A C 1
ATOM 1295 O O . HIS A 1 165 ? -8 1.044 -6.207 1 84.31 165 HIS A O 1
ATOM 1301 N N . THR A 1 166 ? -7.234 0.038 -8.055 1 85.75 166 THR A N 1
ATOM 1302 C CA . THR A 1 166 ? -5.863 0.474 -7.836 1 85.75 166 THR A CA 1
ATOM 1303 C C . THR A 1 166 ? -5.664 1.907 -8.328 1 85.75 166 THR A C 1
ATOM 1305 O O . THR A 1 166 ? -4.711 2.58 -7.926 1 85.75 166 THR A O 1
ATOM 1308 N N . SER A 1 167 ? -6.625 2.285 -9.203 1 86.25 167 SER A N 1
ATOM 1309 C CA . SER A 1 167 ? -6.496 3.637 -9.734 1 86.25 167 SER A CA 1
ATOM 1310 C C . SER A 1 167 ? -7.809 4.406 -9.617 1 86.25 167 SER A C 1
ATOM 1312 O O . SER A 1 167 ? -7.836 5.625 -9.812 1 86.25 167 SER A O 1
ATOM 1314 N N . VAL A 1 168 ? -8.859 3.738 -9.344 1 87.56 168 VAL A N 1
ATOM 1315 C CA . VAL A 1 168 ? -10.164 4.375 -9.172 1 87.56 168 VAL A CA 1
ATOM 1316 C C . VAL A 1 168 ? -10.594 4.277 -7.715 1 87.56 168 VAL A C 1
ATOM 1318 O O . VAL A 1 168 ? -11.031 3.217 -7.258 1 87.56 168 VAL A O 1
ATOM 1321 N N . PRO A 1 169 ? -10.562 5.379 -7.074 1 91.06 169 PRO A N 1
ATOM 1322 C CA . PRO A 1 169 ? -10.992 5.34 -5.676 1 91.06 169 PRO A CA 1
ATOM 1323 C C . PRO A 1 169 ? -12.508 5.164 -5.527 1 91.06 169 PRO A C 1
ATOM 1325 O O . PRO A 1 169 ? -13.273 5.703 -6.328 1 91.06 169 PRO A O 1
ATOM 1328 N N . LEU A 1 170 ? -12.891 4.363 -4.566 1 90.44 170 LEU A N 1
ATOM 1329 C CA . LEU A 1 170 ? -14.289 4.148 -4.23 1 90.44 170 LEU A CA 1
ATOM 1330 C C . LEU A 1 170 ? -14.516 4.277 -2.729 1 90.44 170 LEU A C 1
ATOM 1332 O O . LEU A 1 170 ? -13.734 3.756 -1.932 1 90.44 170 LEU A O 1
ATOM 1336 N N . ALA A 1 171 ? -15.57 4.938 -2.443 1 92.06 171 ALA A N 1
ATOM 1337 C CA . ALA A 1 171 ? -15.906 5.129 -1.034 1 92.06 171 ALA A CA 1
ATOM 1338 C C . ALA A 1 171 ? -16.031 3.791 -0.313 1 92.06 171 ALA A C 1
ATOM 1340 O O . ALA A 1 171 ? -16.594 2.838 -0.86 1 92.06 171 ALA A O 1
ATOM 1341 N N . SER A 1 172 ? -15.492 3.697 0.905 1 91.12 172 SER A N 1
ATOM 1342 C CA . SER A 1 172 ? -15.539 2.559 1.816 1 91.12 172 SER A CA 1
ATOM 1343 C C . SER A 1 172 ? -14.539 1.484 1.412 1 91.12 172 SER A C 1
ATOM 1345 O O . SER A 1 172 ? -14.289 0.544 2.17 1 91.12 172 SER A O 1
ATOM 1347 N N . TYR A 1 173 ? -13.922 1.646 0.216 1 93.31 173 TYR A N 1
ATOM 1348 C CA . TYR A 1 173 ? -12.922 0.694 -0.248 1 93.31 173 TYR A CA 1
ATOM 1349 C C . TYR A 1 173 ? -11.523 1.143 0.151 1 93.31 173 TYR A C 1
ATOM 1351 O O . TYR A 1 173 ? -10.547 0.866 -0.557 1 93.31 173 TYR A O 1
ATOM 1359 N N . HIS A 1 174 ? -11.422 1.891 1.248 1 94.62 174 HIS A N 1
ATOM 1360 C CA . HIS A 1 174 ? -10.195 2.59 1.619 1 94.62 174 HIS A CA 1
ATOM 1361 C C . HIS A 1 174 ? -9.023 1.621 1.741 1 94.62 174 HIS A C 1
ATOM 1363 O O . HIS A 1 174 ? -8.031 1.755 1.029 1 94.62 174 HIS A O 1
ATOM 1369 N N . LEU A 1 175 ? -9.148 0.545 2.553 1 96.44 175 LEU A N 1
ATOM 1370 C CA . LEU A 1 175 ? -8.055 -0.394 2.746 1 96.44 175 LEU A CA 1
ATOM 1371 C C . LEU A 1 175 ? -7.844 -1.254 1.504 1 96.44 175 LEU A C 1
ATOM 1373 O O . LEU A 1 175 ? -6.707 -1.528 1.116 1 96.44 175 LEU A O 1
ATOM 1377 N N . TYR A 1 176 ? -8.922 -1.592 0.862 1 95.62 176 TYR A N 1
ATOM 1378 C CA . TYR A 1 176 ? -8.844 -2.416 -0.338 1 95.62 176 TYR A CA 1
ATOM 1379 C C . TYR A 1 176 ? -8.078 -1.701 -1.446 1 95.62 176 TYR A C 1
ATOM 1381 O O . TYR A 1 176 ? -7.141 -2.256 -2.018 1 95.62 176 TYR A O 1
ATOM 1389 N N . CYS A 1 177 ? -8.445 -0.449 -1.744 1 96.62 177 CYS A N 1
ATOM 1390 C CA . CYS A 1 177 ? -7.773 0.339 -2.771 1 96.62 177 CYS A CA 1
ATOM 1391 C C . CYS A 1 177 ? -6.297 0.521 -2.439 1 96.62 177 CYS A C 1
ATOM 1393 O O . CYS A 1 177 ? -5.434 0.342 -3.303 1 96.62 177 CYS A O 1
ATOM 1395 N N . ALA A 1 178 ? -6.035 0.849 -1.204 1 97.5 178 ALA A N 1
ATOM 1396 C CA . ALA A 1 178 ? -4.656 1.058 -0.771 1 97.5 178 ALA A CA 1
ATOM 1397 C C . ALA A 1 178 ? -3.836 -0.221 -0.916 1 97.5 178 ALA A C 1
ATOM 1399 O O . ALA A 1 178 ? -2.715 -0.192 -1.43 1 97.5 178 ALA A O 1
ATOM 1400 N N . GLY A 1 179 ? -4.379 -1.354 -0.452 1 97.81 179 GLY A N 1
ATOM 1401 C CA . GLY A 1 179 ? -3.684 -2.629 -0.529 1 97.81 179 GLY A CA 1
ATOM 1402 C C . GLY A 1 179 ? -3.406 -3.07 -1.954 1 97.81 179 GLY A C 1
ATOM 1403 O O . GLY A 1 179 ? -2.301 -3.521 -2.266 1 97.81 179 GLY A O 1
ATOM 1404 N N . LYS A 1 180 ? -4.379 -2.936 -2.797 1 96.81 180 LYS A N 1
ATOM 1405 C CA . LYS A 1 180 ? -4.203 -3.342 -4.188 1 96.81 180 LYS A CA 1
ATOM 1406 C C . LYS A 1 180 ? -3.188 -2.451 -4.898 1 96.81 180 LYS A C 1
ATOM 1408 O O . LYS A 1 180 ? -2.406 -2.926 -5.723 1 96.81 180 LYS A O 1
ATOM 1413 N N . ALA A 1 181 ? -3.197 -1.158 -4.609 1 96.81 181 ALA A N 1
ATOM 1414 C CA . ALA A 1 181 ? -2.189 -0.256 -5.16 1 96.81 181 ALA A CA 1
ATOM 1415 C C . ALA A 1 181 ? -0.786 -0.674 -4.73 1 96.81 181 ALA A C 1
ATOM 1417 O O . ALA A 1 181 ? 0.144 -0.676 -5.539 1 96.81 181 ALA A O 1
ATOM 1418 N N . ALA A 1 182 ? -0.649 -1.013 -3.475 1 97.94 182 ALA A N 1
ATOM 1419 C CA . ALA A 1 182 ? 0.642 -1.442 -2.943 1 97.94 182 ALA A CA 1
ATOM 1420 C C . ALA A 1 182 ? 1.137 -2.699 -3.652 1 97.94 182 ALA A C 1
ATOM 1422 O O . ALA A 1 182 ? 2.299 -2.775 -4.055 1 97.94 182 ALA A O 1
ATOM 1423 N N . ARG A 1 183 ? 0.284 -3.662 -3.877 1 97.94 183 ARG A N 1
ATOM 1424 C CA . ARG A 1 183 ? 0.645 -4.926 -4.512 1 97.94 183 ARG A CA 1
ATOM 1425 C C . ARG A 1 183 ? 1.109 -4.703 -5.949 1 97.94 183 ARG A C 1
ATOM 1427 O O . ARG A 1 183 ? 2.111 -5.277 -6.379 1 97.94 183 ARG A O 1
ATOM 1434 N N . ASP A 1 184 ? 0.317 -3.898 -6.629 1 97.75 184 ASP A N 1
ATOM 1435 C CA . ASP A 1 184 ? 0.662 -3.637 -8.023 1 97.75 184 ASP A CA 1
ATOM 1436 C C . ASP A 1 184 ? 2.041 -2.99 -8.141 1 97.75 184 ASP A C 1
ATOM 1438 O O . ASP A 1 184 ? 2.844 -3.373 -8.992 1 97.75 184 ASP A O 1
ATOM 1442 N N . MET A 1 185 ? 2.285 -2.043 -7.266 1 97.5 185 MET A N 1
ATOM 1443 C CA . MET A 1 185 ? 3.559 -1.334 -7.328 1 97.5 185 MET A CA 1
ATOM 1444 C C . MET A 1 185 ? 4.715 -2.256 -6.953 1 97.5 185 MET A C 1
ATOM 1446 O O . MET A 1 185 ? 5.793 -2.18 -7.547 1 97.5 185 MET A O 1
ATOM 1450 N N . TYR A 1 186 ? 4.512 -3.133 -5.949 1 98.25 186 TYR A N 1
ATOM 1451 C CA . TYR A 1 186 ? 5.531 -4.121 -5.617 1 98.25 186 TYR A CA 1
ATOM 1452 C C . TYR A 1 186 ? 5.887 -4.969 -6.836 1 98.25 186 TYR A C 1
ATOM 1454 O O . TYR A 1 186 ? 7.066 -5.211 -7.105 1 98.25 186 TYR A O 1
ATOM 1462 N N . MET A 1 187 ? 4.875 -5.371 -7.539 1 98.38 187 MET A N 1
ATOM 1463 C CA . MET A 1 187 ? 5.09 -6.207 -8.719 1 98.38 187 MET A CA 1
ATOM 1464 C C . MET A 1 187 ? 5.867 -5.449 -9.789 1 98.38 187 MET A C 1
ATOM 1466 O O . MET A 1 187 ? 6.691 -6.035 -10.492 1 98.38 187 MET A O 1
ATOM 1470 N N . ARG A 1 188 ? 5.594 -4.188 -9.922 1 97.5 188 ARG A N 1
ATOM 1471 C CA . ARG A 1 188 ? 6.309 -3.391 -10.914 1 97.5 188 ARG A CA 1
ATOM 1472 C C . ARG A 1 188 ? 7.785 -3.266 -10.555 1 97.5 188 ARG A C 1
ATOM 1474 O O . ARG A 1 188 ? 8.648 -3.328 -11.43 1 97.5 188 ARG A O 1
ATOM 1481 N N . VAL A 1 189 ? 8.086 -3.074 -9.273 1 97.19 189 VAL A N 1
ATOM 1482 C CA . VAL A 1 189 ? 9.477 -3.027 -8.844 1 97.19 189 VAL A CA 1
ATOM 1483 C C . VAL A 1 189 ? 10.133 -4.387 -9.078 1 97.19 189 VAL A C 1
ATOM 1485 O O . VAL A 1 189 ? 11.273 -4.461 -9.555 1 97.19 189 VAL A O 1
ATOM 1488 N N . LEU A 1 190 ? 9.414 -5.441 -8.742 1 97.75 190 LEU A N 1
ATOM 1489 C CA . LEU A 1 190 ? 9.914 -6.793 -8.969 1 97.75 190 LEU A CA 1
ATOM 1490 C C . LEU A 1 190 ? 10.289 -6.992 -10.43 1 97.75 190 LEU A C 1
ATOM 1492 O O . LEU A 1 190 ? 11.328 -7.594 -10.734 1 97.75 190 LEU A O 1
ATOM 1496 N N . ALA A 1 191 ? 9.492 -6.488 -11.32 1 97.31 191 ALA A N 1
ATOM 1497 C CA . ALA A 1 191 ? 9.742 -6.625 -12.758 1 97.31 191 ALA A CA 1
ATOM 1498 C C . ALA A 1 191 ? 11.031 -5.922 -13.156 1 97.31 191 ALA A C 1
ATOM 1500 O O . ALA A 1 191 ? 11.766 -6.406 -14.023 1 97.31 191 ALA A O 1
ATOM 1501 N N . VAL A 1 192 ? 11.273 -4.785 -12.555 1 95.81 192 VAL A N 1
ATOM 1502 C CA . VAL A 1 192 ? 12.5 -4.047 -12.828 1 95.81 192 VAL A CA 1
ATOM 1503 C C . VAL A 1 192 ? 13.711 -4.84 -12.328 1 95.81 192 VAL A C 1
ATOM 1505 O O . VAL A 1 192 ? 14.734 -4.906 -13 1 95.81 192 VAL A O 1
ATOM 1508 N N . GLU A 1 193 ? 13.562 -5.504 -11.211 1 95.5 193 GLU A N 1
ATOM 1509 C CA . GLU A 1 193 ? 14.656 -6.234 -10.578 1 95.5 193 GLU A CA 1
ATOM 1510 C C . GLU A 1 193 ? 14.906 -7.57 -11.273 1 95.5 193 GLU A C 1
ATOM 1512 O O . GLU A 1 193 ? 16.031 -8.055 -11.305 1 95.5 193 GLU A O 1
ATOM 1517 N N . GLU A 1 194 ? 13.781 -8.141 -11.695 1 95.69 194 GLU A N 1
ATOM 1518 C CA . GLU A 1 194 ? 13.812 -9.469 -12.297 1 95.69 194 GLU A CA 1
ATOM 1519 C C . GLU A 1 194 ? 13.211 -9.461 -13.695 1 95.69 194 GLU A C 1
ATOM 1521 O O . GLU A 1 194 ? 12.117 -9.984 -13.906 1 95.69 194 GLU A O 1
ATOM 1526 N N . PRO A 1 195 ? 13.969 -9 -14.664 1 93.12 195 PRO A N 1
ATOM 1527 C CA . PRO A 1 195 ? 13.398 -8.852 -16 1 93.12 195 PRO A CA 1
ATOM 1528 C C . PRO A 1 195 ? 13.047 -10.188 -16.641 1 93.12 195 PRO A C 1
ATOM 1530 O O . PRO A 1 195 ? 12.242 -10.234 -17.578 1 93.12 195 PRO A O 1
ATOM 1533 N N . SER A 1 196 ? 13.641 -11.273 -16.188 1 94.12 196 SER A N 1
ATOM 1534 C CA . SER A 1 196 ? 13.352 -12.586 -16.75 1 94.12 196 SER A CA 1
ATOM 1535 C C . SER A 1 196 ? 12.047 -13.148 -16.203 1 94.12 196 SER A C 1
ATOM 1537 O O . SER A 1 196 ? 11.508 -14.125 -16.734 1 94.12 196 SER A O 1
ATOM 1539 N N . LEU A 1 197 ? 11.539 -12.586 -15.102 1 96.19 197 LEU A N 1
ATOM 1540 C CA . LEU A 1 197 ? 10.266 -12.992 -14.508 1 96.19 197 LEU A CA 1
ATOM 1541 C C . LEU A 1 197 ? 9.094 -12.438 -15.305 1 96.19 197 LEU A C 1
ATOM 1543 O O . LEU A 1 197 ? 9.047 -11.242 -15.609 1 96.19 197 LEU A O 1
ATOM 1547 N N . ARG A 1 198 ? 8.203 -13.305 -15.789 1 96.62 198 ARG A N 1
ATOM 1548 C CA . ARG A 1 198 ? 6.969 -12.852 -16.438 1 96.62 198 ARG A CA 1
ATOM 1549 C C . ARG A 1 198 ? 5.91 -12.5 -15.391 1 96.62 198 ARG A C 1
ATOM 1551 O O . ARG A 1 198 ? 5.453 -13.359 -14.641 1 96.62 198 ARG A O 1
ATOM 1558 N N . ILE A 1 199 ? 5.551 -11.266 -15.305 1 98.25 199 ILE A N 1
ATOM 1559 C CA . ILE A 1 199 ? 4.629 -10.781 -14.281 1 98.25 199 ILE A CA 1
ATOM 1560 C C . ILE A 1 199 ? 3.395 -10.172 -14.945 1 98.25 199 ILE A C 1
ATOM 1562 O O . ILE A 1 199 ? 3.496 -9.203 -15.695 1 98.25 199 ILE A O 1
ATOM 1566 N N . LEU A 1 200 ? 2.242 -10.742 -14.711 1 98.38 200 LEU A N 1
ATOM 1567 C CA . LEU A 1 200 ? 0.976 -10.203 -15.195 1 98.38 200 LEU A CA 1
ATOM 1568 C C . LEU A 1 200 ? 0.176 -9.594 -14.047 1 98.38 200 LEU A C 1
ATOM 1570 O O . LEU A 1 200 ? -0.061 -10.25 -13.031 1 98.38 200 LEU A O 1
ATOM 1574 N N . ILE A 1 201 ? -0.142 -8.344 -14.125 1 98.19 201 ILE A N 1
ATOM 1575 C CA . ILE A 1 201 ? -1.09 -7.668 -13.242 1 98.19 201 ILE A CA 1
ATOM 1576 C C . ILE A 1 201 ? -2.469 -7.637 -13.898 1 98.19 201 ILE A C 1
ATOM 1578 O O . ILE A 1 201 ? -2.686 -6.91 -14.875 1 98.19 201 ILE A O 1
ATOM 1582 N N . PHE A 1 202 ? -3.434 -8.414 -13.391 1 98.19 202 PHE A N 1
ATOM 1583 C CA . PHE A 1 202 ? -4.684 -8.664 -14.094 1 98.19 202 PHE A CA 1
ATOM 1584 C C . PHE A 1 202 ? -5.875 -8.203 -13.266 1 98.19 202 PHE A C 1
ATOM 1586 O O . PHE A 1 202 ? -5.992 -8.555 -12.094 1 98.19 202 PHE A O 1
ATOM 1593 N N . SER A 1 203 ? -6.742 -7.426 -13.789 1 96.81 203 SER A N 1
ATOM 1594 C CA . SER A 1 203 ? -7.996 -7.004 -13.18 1 96.81 203 SER A CA 1
ATOM 1595 C C . SER A 1 203 ? -9.188 -7.738 -13.789 1 96.81 203 SER A C 1
ATOM 1597 O O . SER A 1 203 ? -9.531 -7.508 -14.945 1 96.81 203 SER A O 1
ATOM 1599 N N . PRO A 1 204 ? -9.852 -8.492 -13.031 1 95.19 204 PRO A N 1
ATOM 1600 C CA . PRO A 1 204 ? -10.922 -9.328 -13.578 1 95.19 204 PRO A CA 1
ATOM 1601 C C . PRO A 1 204 ? -12.219 -8.555 -13.812 1 95.19 204 PRO A C 1
ATOM 1603 O O . PRO A 1 204 ? -13.164 -9.094 -14.391 1 95.19 204 PRO A O 1
ATOM 1606 N N . GLY A 1 205 ? -12.289 -7.316 -13.375 1 92.38 205 GLY A N 1
ATOM 1607 C CA . GLY A 1 205 ? -13.562 -6.605 -13.43 1 92.38 205 GLY A CA 1
ATOM 1608 C C . GLY A 1 205 ? -14.484 -6.941 -12.273 1 92.38 205 GLY A C 1
ATOM 1609 O O . GLY A 1 205 ? -14.023 -7.18 -11.156 1 92.38 205 GLY A O 1
ATOM 1610 N N . CYS A 1 206 ? -15.773 -6.785 -12.516 1 90.62 206 CYS A N 1
ATOM 1611 C CA . CYS A 1 206 ? -16.75 -7.066 -11.477 1 90.62 206 CYS A CA 1
ATOM 1612 C C . CYS A 1 206 ? -17.328 -8.469 -11.633 1 90.62 206 CYS A C 1
ATOM 1614 O O . CYS A 1 206 ? -18.062 -8.734 -12.602 1 90.62 206 CYS A O 1
ATOM 1616 N N . SER A 1 207 ? -16.953 -9.305 -10.711 1 92.94 207 SER A N 1
ATOM 1617 C CA . SER A 1 207 ? -17.406 -10.695 -10.773 1 92.94 207 SER A CA 1
ATOM 1618 C C . SER A 1 207 ? -18.406 -11 -9.656 1 92.94 207 SER A C 1
ATOM 1620 O O . SER A 1 207 ? -18.297 -10.461 -8.555 1 92.94 207 SER A O 1
ATOM 1622 N N . ASP A 1 208 ? -19.328 -11.852 -9.992 1 92.88 208 ASP A N 1
ATOM 1623 C CA . ASP A 1 208 ? -20.312 -12.305 -9.016 1 92.88 208 ASP A CA 1
ATOM 1624 C C . ASP A 1 208 ? -19.703 -13.328 -8.062 1 92.88 208 ASP A C 1
ATOM 1626 O O . ASP A 1 208 ? -19.844 -14.539 -8.281 1 92.88 208 ASP A O 1
ATOM 1630 N N . THR A 1 209 ? -19.047 -12.883 -7.035 1 91.56 209 THR A N 1
ATOM 1631 C CA . THR A 1 209 ? -18.375 -13.688 -6.023 1 91.56 209 THR A CA 1
ATOM 1632 C C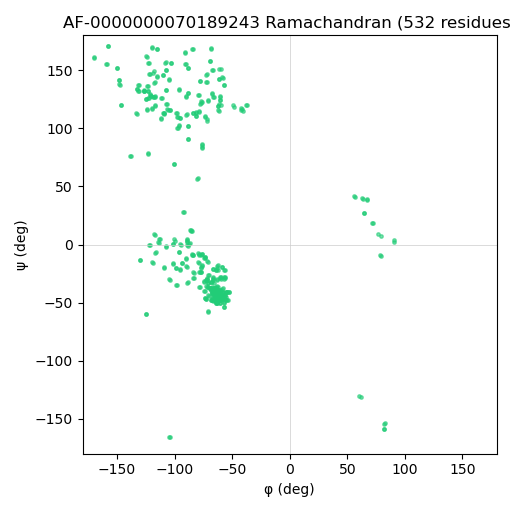 . THR A 1 209 ? -18.969 -13.414 -4.641 1 91.56 209 THR A C 1
ATOM 1634 O O . THR A 1 209 ? -19.781 -12.516 -4.477 1 91.56 209 THR A O 1
ATOM 1637 N N . ASP A 1 210 ? -18.562 -14.258 -3.67 1 88.44 210 ASP A N 1
ATOM 1638 C CA . ASP A 1 210 ? -18.938 -14.008 -2.281 1 88.44 210 ASP A CA 1
ATOM 1639 C C . ASP A 1 210 ? -18.469 -12.625 -1.828 1 88.44 210 ASP A C 1
ATOM 1641 O O . ASP A 1 210 ? -19.125 -11.969 -1.023 1 88.44 210 ASP A O 1
ATOM 1645 N N . MET A 1 211 ? -17.438 -12.156 -2.355 1 83.44 211 MET A N 1
ATOM 1646 C CA . MET A 1 211 ? -16.906 -10.828 -2.045 1 83.44 211 MET A CA 1
ATOM 1647 C C . MET A 1 211 ? -17.891 -9.742 -2.479 1 83.44 211 MET A C 1
ATOM 1649 O O . MET A 1 211 ? -18.172 -8.82 -1.716 1 83.44 211 MET A O 1
ATOM 1653 N N . ALA A 1 212 ? -18.344 -9.82 -3.701 1 88.75 212 ALA A N 1
ATOM 1654 C CA . ALA A 1 212 ? -19.297 -8.852 -4.207 1 88.75 212 ALA A CA 1
ATOM 1655 C C . ALA A 1 212 ? -20.562 -8.836 -3.354 1 88.75 212 ALA A C 1
ATOM 1657 O O . ALA A 1 212 ? -21.109 -7.766 -3.051 1 88.75 212 ALA A O 1
ATOM 1658 N N . LYS A 1 213 ? -20.984 -10.023 -2.963 1 90.25 213 LYS A N 1
ATOM 1659 C CA . LYS A 1 213 ? -22.156 -10.117 -2.109 1 90.25 213 LYS A CA 1
ATOM 1660 C C . LYS A 1 213 ? -21.906 -9.477 -0.747 1 90.25 213 LYS A C 1
ATOM 1662 O O . LYS A 1 213 ? -22.797 -8.82 -0.194 1 90.25 213 LYS A O 1
ATOM 1667 N N . GLN A 1 214 ? -20.703 -9.727 -0.317 1 89.5 214 GLN A N 1
ATOM 1668 C CA . GLN A 1 214 ? -20.328 -9.109 0.949 1 89.5 214 GLN A CA 1
ATOM 1669 C C . GLN A 1 214 ? -20.375 -7.59 0.865 1 89.5 214 GLN A C 1
ATOM 1671 O O . GLN A 1 214 ? -20.859 -6.93 1.788 1 89.5 214 GLN A O 1
ATOM 1676 N N . VAL A 1 215 ? -19.953 -7.031 -0.186 1 90 215 VAL A N 1
ATOM 1677 C CA . VAL A 1 215 ? -19.969 -5.586 -0.383 1 90 215 VAL A CA 1
ATOM 1678 C C . VAL A 1 215 ? -21.406 -5.086 -0.386 1 90 215 VAL A C 1
ATOM 1680 O O . VAL A 1 215 ? -21.734 -4.125 0.315 1 90 215 VAL A O 1
ATOM 1683 N N . GLU A 1 216 ? -22.219 -5.734 -1.099 1 90.56 216 GLU A N 1
ATOM 1684 C CA . GLU A 1 216 ? -23.625 -5.332 -1.201 1 90.56 216 GLU A CA 1
ATOM 1685 C C . GLU A 1 216 ? -24.312 -5.359 0.162 1 90.56 216 GLU A C 1
ATOM 1687 O O . GLU A 1 216 ? -25.203 -4.559 0.428 1 90.56 216 GLU A O 1
ATOM 1692 N N . LYS A 1 217 ? -23.812 -6.23 0.988 1 89.88 217 LYS A N 1
ATOM 1693 C CA . LYS A 1 217 ? -24.453 -6.426 2.281 1 89.88 217 LYS A CA 1
ATOM 1694 C C . LYS A 1 217 ? -23.891 -5.477 3.332 1 89.88 217 LYS A C 1
ATOM 1696 O O . LYS A 1 217 ? -24.594 -5.031 4.23 1 89.88 217 LYS A O 1
ATOM 1701 N N . THR A 1 218 ? -22.594 -5.137 3.23 1 89.44 218 THR A N 1
ATOM 1702 C CA . THR A 1 218 ? -21.938 -4.555 4.395 1 89.44 218 THR A CA 1
ATOM 1703 C C . THR A 1 218 ? -21.422 -3.154 4.082 1 89.44 218 THR A C 1
ATOM 1705 O O . THR A 1 218 ? -21.109 -2.383 4.992 1 89.44 218 THR A O 1
ATOM 1708 N N . CYS A 1 219 ? -21.359 -2.818 2.816 1 90.94 219 CYS A N 1
ATOM 1709 C CA . CYS A 1 219 ? -20.781 -1.529 2.457 1 90.94 219 CYS A CA 1
ATOM 1710 C C . CYS A 1 219 ? -21.656 -0.382 2.93 1 90.94 219 CYS A C 1
ATOM 1712 O O . CYS A 1 219 ? -22.875 -0.377 2.674 1 90.94 219 CYS A O 1
ATOM 1714 N N . MET A 1 220 ? -21.094 0.555 3.592 1 89.38 220 MET A N 1
ATOM 1715 C CA . MET A 1 220 ? -21.859 1.655 4.16 1 89.38 220 MET A CA 1
ATOM 1716 C C . MET A 1 220 ? -22.234 2.674 3.088 1 89.38 220 MET A C 1
ATOM 1718 O O . MET A 1 220 ? -23.203 3.408 3.234 1 89.38 220 MET A O 1
ATOM 1722 N N . ASP A 1 221 ? -21.5 2.721 2.033 1 91.56 221 ASP A N 1
ATOM 1723 C CA . ASP A 1 221 ? -21.766 3.689 0.976 1 91.56 221 ASP A CA 1
ATOM 1724 C C . ASP A 1 221 ? -22.844 3.168 0.019 1 91.56 221 ASP A C 1
ATOM 1726 O O . ASP A 1 221 ? -22.578 2.262 -0.776 1 91.56 221 ASP A O 1
ATOM 1730 N N . LYS A 1 222 ? -23.891 3.748 0.016 1 92 222 LYS A N 1
ATOM 1731 C CA . LYS A 1 222 ? -25.047 3.295 -0.757 1 92 222 LYS A CA 1
ATOM 1732 C C . LYS A 1 222 ? -24.781 3.396 -2.256 1 92 222 LYS A C 1
ATOM 1734 O O . LYS A 1 222 ? -25.266 2.586 -3.039 1 92 222 LYS A O 1
ATOM 1739 N N . SER A 1 223 ? -23.984 4.312 -2.605 1 90.88 223 SER A N 1
ATOM 1740 C CA . SER A 1 223 ? -23.688 4.488 -4.023 1 90.88 223 SER A CA 1
ATOM 1741 C C . SER A 1 223 ? -22.906 3.297 -4.578 1 90.88 223 SER A C 1
ATOM 1743 O O . SER A 1 223 ? -23.078 2.922 -5.738 1 90.88 223 SER A O 1
ATOM 1745 N N . VAL A 1 224 ? -22.094 2.705 -3.764 1 90.81 224 VAL A N 1
ATOM 1746 C CA . VAL A 1 224 ? -21.328 1.525 -4.164 1 90.81 224 VAL A CA 1
ATOM 1747 C C . VAL A 1 224 ? -22.266 0.33 -4.309 1 90.81 224 VAL A C 1
ATOM 1749 O O . VAL A 1 224 ? -22.188 -0.417 -5.289 1 90.81 224 VAL A O 1
ATOM 1752 N N . VAL A 1 225 ? -23.156 0.183 -3.365 1 93.69 225 VAL A N 1
ATOM 1753 C CA . VAL A 1 225 ? -24.109 -0.916 -3.379 1 93.69 225 VAL A CA 1
ATOM 1754 C C . VAL A 1 225 ? -25 -0.814 -4.621 1 93.69 225 VAL A C 1
ATOM 1756 O O . VAL A 1 225 ? -25.203 -1.803 -5.328 1 93.69 225 VAL A O 1
ATOM 1759 N N . GLU A 1 226 ? -25.422 0.385 -4.895 1 94.38 226 GLU A N 1
ATOM 1760 C CA . GLU A 1 226 ? -26.266 0.615 -6.059 1 94.38 226 GLU A CA 1
ATOM 1761 C C . GLU A 1 226 ? -25.516 0.319 -7.355 1 94.38 226 GLU A C 1
ATOM 1763 O O . GLU A 1 226 ? -26.094 -0.226 -8.297 1 94.38 226 GLU A O 1
ATOM 1768 N N . MET A 1 227 ? -24.297 0.718 -7.309 1 91.44 227 MET A N 1
ATOM 1769 C CA . MET A 1 227 ? -23.469 0.455 -8.484 1 91.44 227 MET A CA 1
ATOM 1770 C C . MET A 1 227 ? -23.344 -1.044 -8.742 1 91.44 227 MET A C 1
ATOM 1772 O O . MET A 1 227 ? -23.5 -1.498 -9.875 1 91.44 227 MET A O 1
ATOM 1776 N N . LEU A 1 228 ? -23.109 -1.826 -7.742 1 92.12 228 LEU A N 1
ATOM 1777 C CA . LEU A 1 228 ? -22.969 -3.271 -7.887 1 92.12 228 LEU A CA 1
ATOM 1778 C C . LEU A 1 228 ? -24.297 -3.906 -8.32 1 92.12 228 LEU A C 1
ATOM 1780 O O . LEU A 1 228 ? -24.297 -4.844 -9.117 1 92.12 228 LEU A O 1
ATOM 1784 N N . GLN A 1 229 ? -25.344 -3.373 -7.785 1 94.12 229 GLN A N 1
ATOM 1785 C CA . GLN A 1 229 ? -26.656 -3.877 -8.164 1 94.12 229 GLN A CA 1
ATOM 1786 C C . GLN A 1 229 ? -26.953 -3.582 -9.633 1 94.12 229 GLN A C 1
ATOM 1788 O O . GLN A 1 229 ? -27.531 -4.414 -10.336 1 94.12 229 GLN A O 1
ATOM 1793 N N . LYS A 1 230 ? -26.609 -2.41 -10.016 1 94.06 230 LYS A N 1
ATOM 1794 C CA . LYS A 1 230 ? -26.766 -2.062 -11.422 1 94.06 230 LYS A CA 1
ATOM 1795 C C . LYS A 1 230 ? -25.922 -2.977 -12.312 1 94.06 230 LYS A C 1
ATOM 1797 O O . LYS A 1 230 ? -26.406 -3.455 -13.344 1 94.06 230 LYS A O 1
ATOM 1802 N N . PHE A 1 231 ? -24.641 -3.193 -11.891 1 92.62 231 PHE A N 1
ATOM 1803 C CA . PHE A 1 231 ? -23.766 -4.082 -12.641 1 92.62 231 PHE A CA 1
ATOM 1804 C C . PHE A 1 231 ? -24.359 -5.48 -12.742 1 92.62 231 PHE A C 1
ATOM 1806 O O . PHE A 1 231 ? -24.25 -6.137 -13.773 1 92.62 231 PHE A O 1
ATOM 1813 N N . ARG A 1 232 ? -24.984 -5.938 -11.688 1 92.62 232 ARG A N 1
ATOM 1814 C CA . ARG A 1 232 ? -25.625 -7.25 -11.68 1 92.62 232 ARG A CA 1
ATOM 1815 C C . ARG A 1 232 ? -26.812 -7.285 -12.625 1 92.62 232 ARG A C 1
ATOM 1817 O O . ARG A 1 232 ? -26.984 -8.234 -13.391 1 92.62 232 ARG A O 1
ATOM 1824 N N . ALA A 1 233 ? -27.609 -6.238 -12.641 1 94.38 233 ALA A N 1
ATOM 1825 C CA . ALA A 1 233 ? -28.859 -6.16 -13.406 1 94.38 233 ALA A CA 1
ATOM 1826 C C . ALA A 1 233 ? -28.578 -6.055 -14.898 1 94.38 233 ALA A C 1
ATOM 1828 O O . ALA A 1 233 ? -29.312 -6.602 -15.719 1 94.38 233 ALA A O 1
ATOM 1829 N N . ASP A 1 234 ? -27.484 -5.391 -15.211 1 94.94 234 ASP A N 1
ATOM 1830 C CA . ASP A 1 234 ? -27.281 -5.113 -16.641 1 94.94 234 ASP A CA 1
ATOM 1831 C C . ASP A 1 234 ? -26.281 -6.082 -17.25 1 94.94 234 ASP A C 1
ATOM 1833 O O . ASP A 1 234 ? -25.906 -5.941 -18.422 1 94.94 234 ASP A O 1
ATOM 1837 N N . GLY A 1 235 ? -25.766 -6.992 -16.469 1 92.75 235 GLY A N 1
ATOM 1838 C CA . GLY A 1 235 ? -24.906 -8.047 -16.984 1 92.75 235 GLY A CA 1
ATOM 1839 C C . GLY A 1 235 ? -23.438 -7.672 -16.969 1 92.75 235 GLY A C 1
ATOM 1840 O O . GLY A 1 235 ? -22.594 -8.438 -17.453 1 92.75 235 GLY A O 1
ATOM 1841 N N . THR A 1 236 ? -23.125 -6.473 -16.422 1 92.06 236 THR A N 1
ATOM 1842 C CA . THR A 1 236 ? -21.734 -6.062 -16.281 1 92.06 236 THR A CA 1
ATOM 1843 C C . THR A 1 236 ? -21.016 -6.973 -15.289 1 92.06 236 THR A C 1
ATOM 1845 O O . THR A 1 236 ? -19.844 -7.305 -15.477 1 92.06 236 THR A O 1
ATOM 1848 N N . MET A 1 237 ? -21.734 -7.305 -14.219 1 93.94 237 MET A N 1
ATOM 1849 C CA . MET A 1 237 ? -21.203 -8.305 -13.289 1 93.94 237 MET A CA 1
ATOM 1850 C C . MET A 1 237 ? -21.359 -9.711 -13.859 1 93.94 237 MET A C 1
ATOM 1852 O O . MET A 1 237 ? -22.484 -10.133 -14.172 1 93.94 237 MET A O 1
ATOM 1856 N N . THR A 1 238 ? -20.25 -10.391 -13.992 1 94.81 238 THR A N 1
ATOM 1857 C CA . THR A 1 238 ? -20.281 -11.703 -14.625 1 94.81 238 THR A CA 1
ATOM 1858 C C . THR A 1 238 ? -19.891 -12.789 -13.633 1 94.81 238 THR A C 1
ATOM 1860 O O . THR A 1 238 ? -19.406 -12.492 -12.539 1 94.81 238 THR A O 1
ATOM 1863 N N . SER A 1 239 ? -20.156 -14.039 -14.102 1 96.06 239 SER A N 1
ATOM 1864 C CA . SER A 1 239 ? -19.594 -15.156 -13.344 1 96.06 239 SER A CA 1
ATOM 1865 C C . SER A 1 239 ? -18.062 -15.086 -13.328 1 96.06 239 SER A C 1
ATOM 1867 O O . SER A 1 239 ? -17.453 -14.586 -14.273 1 96.06 239 SER A O 1
ATOM 1869 N N . PRO A 1 240 ? -17.422 -15.609 -12.25 1 96.94 240 PRO A N 1
ATOM 1870 C CA . PRO A 1 240 ? -15.953 -15.602 -12.18 1 96.94 240 PRO A CA 1
ATOM 1871 C C . PRO A 1 240 ? -15.305 -16.297 -13.383 1 96.94 240 PRO A C 1
ATOM 1873 O O . PRO A 1 240 ? -14.18 -15.953 -13.758 1 96.94 240 PRO A O 1
ATOM 1876 N N . ASP A 1 241 ? -15.977 -17.141 -14.062 1 97.62 241 ASP A N 1
ATOM 1877 C CA . ASP A 1 241 ? -15.406 -17.922 -15.164 1 97.62 241 ASP A CA 1
ATOM 1878 C C . ASP A 1 241 ? -15.117 -17.047 -16.375 1 97.62 241 ASP A C 1
ATOM 1880 O O . ASP A 1 241 ? -14.188 -17.312 -17.141 1 97.62 241 ASP A O 1
ATOM 1884 N N . VAL A 1 242 ? -15.859 -15.977 -16.469 1 96.94 242 VAL A N 1
ATOM 1885 C CA . VAL A 1 242 ? -15.734 -15.125 -17.656 1 96.94 242 VAL A CA 1
ATOM 1886 C C . VAL A 1 242 ? -14.398 -14.391 -17.625 1 96.94 242 VAL A C 1
ATOM 1888 O O . VAL A 1 242 ? -13.594 -14.523 -18.547 1 96.94 242 VAL A O 1
ATOM 1891 N N . PRO A 1 243 ? -14.117 -13.617 -16.594 1 97.12 243 PRO A N 1
ATOM 1892 C CA . PRO A 1 243 ? -12.82 -12.945 -16.594 1 97.12 243 PRO A CA 1
ATOM 1893 C C . PRO A 1 243 ? -11.648 -13.93 -16.547 1 97.12 243 PRO A C 1
ATOM 1895 O O . PRO A 1 243 ? -10.578 -13.641 -17.078 1 97.12 243 PRO A O 1
ATOM 1898 N N . ILE A 1 244 ? -11.773 -15.102 -15.945 1 98.25 244 ILE A N 1
ATOM 1899 C CA . ILE A 1 244 ? -10.672 -16.047 -15.852 1 98.25 244 ILE A CA 1
ATOM 1900 C C . ILE A 1 244 ? -10.414 -16.672 -17.219 1 98.25 244 ILE A C 1
ATOM 1902 O O . ILE A 1 244 ? -9.266 -16.969 -17.562 1 98.25 244 ILE A O 1
ATOM 1906 N N . SER A 1 245 ? -11.453 -16.812 -18.047 1 98.06 245 SER A N 1
ATOM 1907 C CA . SER A 1 245 ? -11.242 -17.234 -19.422 1 98.06 245 SER A CA 1
ATOM 1908 C C . SER A 1 245 ? -10.391 -16.234 -20.188 1 98.06 245 SER A C 1
ATOM 1910 O O . SER A 1 245 ? -9.531 -16.625 -20.984 1 98.06 245 SER A O 1
ATOM 1912 N N . THR A 1 246 ? -10.672 -14.992 -19.922 1 97.69 246 THR A N 1
ATOM 1913 C CA . THR A 1 246 ? -9.852 -13.938 -20.516 1 97.69 246 THR A CA 1
ATOM 1914 C C . THR A 1 246 ? -8.414 -14.039 -20.031 1 97.69 246 THR A C 1
ATOM 1916 O O . THR A 1 246 ? -7.473 -13.891 -20.812 1 97.69 246 THR A O 1
ATOM 1919 N N . LEU A 1 247 ? -8.219 -14.297 -18.75 1 98.25 247 LEU A N 1
ATOM 1920 C CA . LEU A 1 247 ? -6.891 -14.477 -18.172 1 98.25 247 LEU A CA 1
ATOM 1921 C C . LEU A 1 247 ? -6.152 -15.617 -18.859 1 98.25 247 LEU A C 1
ATOM 1923 O O . LEU A 1 247 ? -4.98 -15.484 -19.219 1 98.25 247 LEU A O 1
ATOM 1927 N N . VAL A 1 248 ? -6.828 -16.734 -19.094 1 98.38 248 VAL A N 1
ATOM 1928 C CA . VAL A 1 248 ? -6.246 -17.891 -19.75 1 98.38 248 VAL A CA 1
ATOM 1929 C C . VAL A 1 248 ? -5.797 -17.516 -21.156 1 98.38 248 VAL A C 1
ATOM 1931 O O . VAL A 1 248 ? -4.68 -17.844 -21.562 1 98.38 248 VAL A O 1
ATOM 1934 N N . GLN A 1 249 ? -6.637 -16.766 -21.844 1 97.94 249 GLN A N 1
ATOM 1935 C CA . GLN A 1 249 ? -6.305 -16.359 -23.203 1 97.94 249 GLN A CA 1
ATOM 1936 C C . GLN A 1 249 ? -5.055 -15.477 -23.219 1 97.94 249 GLN A C 1
ATOM 1938 O O . GLN A 1 249 ? -4.191 -15.641 -24.078 1 97.94 249 GLN A O 1
ATOM 1943 N N . ILE A 1 250 ? -4.969 -14.586 -22.312 1 97.62 250 ILE A N 1
ATOM 1944 C CA . ILE A 1 250 ? -3.83 -13.68 -22.219 1 97.62 250 ILE A CA 1
ATOM 1945 C C . ILE A 1 250 ? -2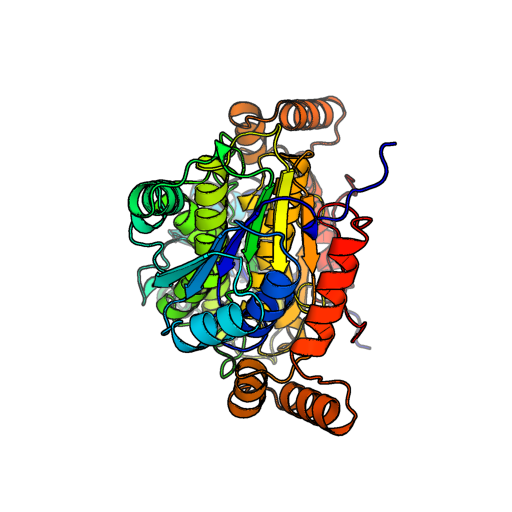.551 -14.477 -21.969 1 97.62 250 ILE A C 1
ATOM 1947 O O . ILE A 1 250 ? -1.521 -14.211 -22.594 1 97.62 250 ILE A O 1
ATOM 1951 N N . LEU A 1 251 ? -2.621 -15.461 -21.141 1 97.81 251 LEU A N 1
ATOM 1952 C CA . LEU A 1 251 ? -1.455 -16.266 -20.797 1 97.81 251 LEU A CA 1
ATOM 1953 C C . LEU A 1 251 ? -1.088 -17.203 -21.953 1 97.81 251 LEU A C 1
ATOM 1955 O O . LEU A 1 251 ? 0.09 -17.516 -22.156 1 97.81 251 LEU A O 1
ATOM 1959 N N . GLU A 1 252 ? -2.08 -17.656 -22.703 1 97.56 252 GLU A N 1
ATOM 1960 C CA . GLU A 1 252 ? -1.819 -18.484 -23.891 1 97.56 252 GLU A CA 1
ATOM 1961 C C . GLU A 1 252 ? -1.101 -17.688 -24.969 1 97.56 252 GLU A C 1
ATOM 1963 O O . GLU A 1 252 ? -0.148 -18.172 -25.578 1 97.56 252 GLU A O 1
ATOM 1968 N N . GLU A 1 253 ? -1.635 -16.516 -25.172 1 96.31 253 GLU A N 1
ATOM 1969 C CA . GLU A 1 253 ? -1.029 -15.648 -26.172 1 96.31 253 GLU A CA 1
ATOM 1970 C C . GLU A 1 253 ? 0.353 -15.172 -25.734 1 96.31 253 GLU A C 1
ATOM 1972 O O . GLU A 1 253 ? 1.265 -15.062 -26.562 1 96.31 253 GLU A O 1
ATOM 1977 N N . ASN A 1 254 ? 0.49 -14.883 -24.406 1 96.56 254 ASN A N 1
ATOM 1978 C CA . ASN A 1 254 ? 1.749 -14.555 -23.75 1 96.56 254 ASN A CA 1
ATOM 1979 C C . ASN A 1 254 ? 2.432 -13.359 -24.422 1 96.56 254 ASN A C 1
ATOM 1981 O O . ASN A 1 254 ? 3.648 -13.359 -24.609 1 96.56 254 ASN A O 1
ATOM 1985 N N . THR A 1 255 ? 1.641 -12.328 -24.797 1 94.94 255 THR A N 1
ATOM 1986 C CA . THR A 1 255 ? 2.188 -11.148 -25.438 1 94.94 255 THR A CA 1
ATOM 1987 C C . THR A 1 255 ? 2.051 -9.922 -24.531 1 94.94 255 THR A C 1
ATOM 1989 O O . THR A 1 255 ? 2.342 -8.797 -24.953 1 94.94 255 THR A O 1
ATOM 1992 N N . PHE A 1 256 ? 1.57 -10.195 -23.344 1 94.88 256 PHE A N 1
ATOM 1993 C CA . PHE A 1 256 ? 1.399 -9.062 -22.438 1 94.88 256 PHE A CA 1
ATOM 1994 C C . PHE A 1 256 ? 2.75 -8.477 -22.047 1 94.88 256 PHE A C 1
ATOM 1996 O O . PHE A 1 256 ? 3.752 -9.195 -22 1 94.88 256 PHE A O 1
ATOM 2003 N N . GLU A 1 257 ? 2.73 -7.18 -21.781 1 94.94 257 GLU A N 1
ATOM 2004 C CA . GLU A 1 257 ? 3.928 -6.516 -21.281 1 94.94 257 GLU A CA 1
ATOM 2005 C C . GLU A 1 257 ? 4.121 -6.797 -19.781 1 94.94 257 GLU A C 1
ATOM 2007 O O . GLU A 1 257 ? 3.156 -6.812 -19.016 1 94.94 257 GLU A O 1
ATOM 2012 N N . ASN A 1 258 ? 5.367 -6.988 -19.469 1 95.25 258 ASN A N 1
ATOM 2013 C CA . ASN A 1 258 ? 5.703 -7.375 -18.109 1 95.25 258 ASN A CA 1
ATOM 2014 C C . ASN A 1 258 ? 5.273 -6.312 -17.109 1 95.25 258 ASN A C 1
ATOM 2016 O O . ASN A 1 258 ? 5.68 -5.152 -17.203 1 95.25 258 ASN A O 1
ATOM 2020 N N . ALA A 1 259 ? 4.41 -6.621 -16.125 1 95.75 259 ALA A N 1
ATOM 2021 C CA . ALA A 1 259 ? 3.932 -5.855 -14.977 1 95.75 259 ALA A CA 1
ATOM 2022 C C . ALA A 1 259 ? 3.135 -4.633 -15.43 1 95.75 259 ALA A C 1
ATOM 2024 O O . ALA A 1 259 ? 3.193 -3.578 -14.789 1 95.75 259 ALA A O 1
ATOM 2025 N N . VAL A 1 260 ? 2.562 -4.758 -16.578 1 92.56 260 VAL A N 1
ATOM 2026 C CA . VAL A 1 260 ? 1.607 -3.748 -17.031 1 92.56 260 VAL A CA 1
ATOM 2027 C C . VAL A 1 260 ? 0.186 -4.203 -16.703 1 92.56 260 VAL A C 1
ATOM 2029 O O . VAL A 1 260 ? -0.155 -5.375 -16.906 1 92.56 260 VAL A O 1
ATOM 2032 N N . TYR A 1 261 ? -0.546 -3.324 -16.172 1 92.94 261 TYR A N 1
ATOM 2033 C CA . TYR A 1 261 ? -1.933 -3.561 -15.789 1 92.94 261 TYR A CA 1
ATOM 2034 C C . TYR A 1 261 ? -2.781 -3.93 -17 1 92.94 261 TYR A C 1
ATOM 2036 O O . TYR A 1 261 ? -2.756 -3.232 -18.016 1 92.94 261 TYR A O 1
ATOM 2044 N N . VAL A 1 262 ? -3.523 -5.09 -16.906 1 94.19 262 VAL A N 1
ATOM 2045 C CA . VAL A 1 262 ? -4.441 -5.562 -17.938 1 94.19 262 VAL A CA 1
ATOM 2046 C C . VAL A 1 262 ? -5.816 -5.824 -17.328 1 94.19 262 VAL A C 1
ATOM 2048 O O . VAL A 1 262 ? -5.922 -6.414 -16.25 1 94.19 262 VAL A O 1
ATOM 2051 N N . GLU A 1 263 ? -6.832 -5.348 -17.922 1 93.5 263 GLU A N 1
ATOM 2052 C CA . GLU A 1 263 ? -8.18 -5.578 -17.391 1 93.5 263 GLU A CA 1
ATOM 2053 C C . GLU A 1 263 ? -9.008 -6.426 -18.359 1 93.5 263 GLU A C 1
ATOM 2055 O O . GLU A 1 263 ? -8.852 -6.32 -19.578 1 93.5 263 GLU A O 1
ATOM 2060 N N . SER A 1 264 ? -9.836 -7.258 -17.781 1 89.44 264 SER A N 1
ATOM 2061 C CA . SER A 1 264 ? -10.727 -8.094 -18.594 1 89.44 264 SER A CA 1
ATOM 2062 C C . SER A 1 264 ? -11.789 -7.25 -19.297 1 89.44 264 SER A C 1
ATOM 2064 O O . SER A 1 264 ? -12.211 -7.582 -20.406 1 89.44 264 SER A O 1
ATOM 2066 N N . VAL A 1 265 ? -12.203 -6.293 -18.578 1 83.69 265 VAL A N 1
ATOM 2067 C CA . VAL A 1 265 ? -13.219 -5.367 -19.062 1 83.69 265 VAL A CA 1
ATOM 2068 C C . VAL A 1 265 ? -12.984 -3.979 -18.484 1 83.69 265 VAL A C 1
ATOM 2070 O O . VAL A 1 265 ? -12.562 -3.85 -17.328 1 83.69 265 VAL A O 1
ATOM 2073 N N . LYS A 1 266 ? -13.141 -3.012 -19.344 1 82.88 266 LYS A N 1
ATOM 2074 C CA . LYS A 1 266 ? -13.023 -1.644 -18.859 1 82.88 266 LYS A CA 1
ATOM 2075 C C . LYS A 1 266 ? -14.312 -1.206 -18.156 1 82.88 266 LYS A C 1
ATOM 2077 O O . LYS A 1 266 ? -15.367 -1.118 -18.781 1 82.88 266 LYS A O 1
ATOM 2082 N N . LEU A 1 267 ? -14.281 -0.935 -16.844 1 80.06 267 LEU A N 1
ATOM 2083 C CA . LEU A 1 267 ? -15.469 -0.573 -16.078 1 80.06 267 LEU A CA 1
ATOM 2084 C C . LEU A 1 267 ? -15.562 0.939 -15.898 1 80.06 267 LEU A C 1
ATOM 2086 O O . LEU A 1 267 ? -16.656 1.484 -15.734 1 80.06 267 LEU A O 1
ATOM 2090 N N . PHE A 1 268 ? -14.391 1.581 -15.766 1 75.69 268 PHE A N 1
ATOM 2091 C CA . PHE A 1 268 ? -14.359 3.018 -15.523 1 75.69 268 PHE A CA 1
ATOM 2092 C C . PHE A 1 268 ? -13.492 3.725 -16.562 1 75.69 268 PHE A C 1
ATOM 2094 O O . PHE A 1 268 ? -12.562 3.133 -17.109 1 75.69 268 PHE A O 1
ATOM 2101 N N . MET B 1 1 ? -17.422 31.156 -7.781 1 36.84 1 MET B N 1
ATOM 2102 C CA . MET B 1 1 ? -16.969 30.219 -6.773 1 36.84 1 MET B CA 1
ATOM 2103 C C . MET B 1 1 ? -16.016 30.875 -5.789 1 36.84 1 MET B C 1
ATOM 2105 O O . MET B 1 1 ? -15.219 31.734 -6.176 1 36.84 1 MET B O 1
ATOM 2109 N N . ALA B 1 2 ? -16.281 31.031 -4.598 1 46.72 2 ALA B N 1
ATOM 2110 C CA . ALA B 1 2 ? -15.492 31.828 -3.666 1 46.72 2 ALA B CA 1
ATOM 2111 C C . ALA B 1 2 ? -14 31.578 -3.873 1 46.72 2 ALA B C 1
ATOM 2113 O O . ALA B 1 2 ? -13.586 30.469 -4.207 1 46.72 2 ALA B O 1
ATOM 2114 N N . GLU B 1 3 ? -13.18 32.469 -4.258 1 51.31 3 GLU B N 1
ATOM 2115 C CA . GLU B 1 3 ? -11.742 32.438 -4.496 1 51.31 3 GLU B CA 1
ATOM 2116 C C . GLU B 1 3 ? -11.031 31.562 -3.461 1 51.31 3 GLU B C 1
ATOM 2118 O O . GLU B 1 3 ? -11.312 31.656 -2.266 1 51.31 3 GLU B O 1
ATOM 2123 N N . PRO B 1 4 ? -10.352 30.5 -4.004 1 63.81 4 PRO B N 1
ATOM 2124 C CA . PRO B 1 4 ? -9.672 29.688 -2.988 1 63.81 4 PRO B CA 1
ATOM 2125 C C . PRO B 1 4 ? -8.867 30.516 -2.004 1 63.81 4 PRO B C 1
ATOM 2127 O O . PRO B 1 4 ? -8.211 31.484 -2.402 1 63.81 4 PRO B O 1
ATOM 2130 N N . HIS B 1 5 ? -9.156 30.5 -0.771 1 85.25 5 HIS B N 1
ATOM 2131 C CA . HIS B 1 5 ? -8.523 31.297 0.27 1 85.25 5 HIS B CA 1
ATOM 2132 C C . HIS B 1 5 ? -7.18 30.703 0.677 1 85.25 5 HIS B C 1
ATOM 2134 O O . HIS B 1 5 ? -7.039 29.484 0.768 1 85.25 5 HIS B O 1
ATOM 2140 N N . ASN B 1 6 ? -6.102 31.547 0.681 1 94.75 6 ASN B N 1
ATOM 2141 C CA . ASN B 1 6 ? -4.77 31.234 1.178 1 94.75 6 ASN B CA 1
ATOM 2142 C C . ASN B 1 6 ? -4.832 30.438 2.482 1 94.75 6 ASN B C 1
ATOM 2144 O O . ASN B 1 6 ? -5.359 30.922 3.484 1 94.75 6 ASN B O 1
ATOM 2148 N N . ILE B 1 7 ? -4.336 29.234 2.461 1 95.94 7 ILE B N 1
ATOM 2149 C CA . ILE B 1 7 ? -4.418 28.281 3.562 1 95.94 7 ILE B CA 1
ATOM 2150 C C . ILE B 1 7 ? -3.742 28.859 4.801 1 95.94 7 ILE B C 1
ATOM 2152 O O . ILE B 1 7 ? -4.168 28.609 5.93 1 95.94 7 ILE B O 1
ATOM 2156 N N . PHE B 1 8 ? -2.76 29.734 4.578 1 97.69 8 PHE B N 1
ATOM 2157 C CA . PHE B 1 8 ? -1.922 30.188 5.68 1 97.69 8 PHE B CA 1
ATOM 2158 C C . PHE B 1 8 ? -2.527 31.422 6.344 1 97.69 8 PHE B C 1
ATOM 2160 O O . PHE B 1 8 ? -1.971 31.953 7.309 1 97.69 8 PHE B O 1
ATOM 2167 N N . LEU B 1 9 ? -3.686 31.859 5.957 1 96.94 9 LEU B N 1
ATOM 2168 C CA . LEU B 1 9 ? -4.277 33.062 6.516 1 96.94 9 LEU B CA 1
ATOM 2169 C C . LEU B 1 9 ? -5.234 32.75 7.656 1 96.94 9 LEU B C 1
ATOM 2171 O O . LEU B 1 9 ? -5.789 33.625 8.297 1 96.94 9 LEU B O 1
ATOM 2175 N N . LYS B 1 10 ? -5.367 31.5 7.965 1 97.12 10 LYS B N 1
ATOM 2176 C CA . LYS B 1 10 ? -6.262 31.047 9.023 1 97.12 10 LYS B CA 1
ATOM 2177 C C . LYS B 1 10 ? -5.477 30.641 10.273 1 97.12 10 LYS B C 1
ATOM 2179 O O . LYS B 1 10 ? -4.406 30.031 10.164 1 97.12 10 LYS B O 1
ATOM 2184 N N . LYS B 1 11 ? -6.043 30.984 11.445 1 98 11 LYS B N 1
ATOM 2185 C CA . LYS B 1 11 ? -5.48 30.453 12.688 1 98 11 LYS B CA 1
ATOM 2186 C C . LYS B 1 11 ? -5.562 28.922 12.727 1 98 11 LYS B C 1
ATOM 2188 O O . LYS B 1 11 ? -6.656 28.359 12.789 1 98 11 LYS B O 1
ATOM 2193 N N . THR B 1 12 ? -4.39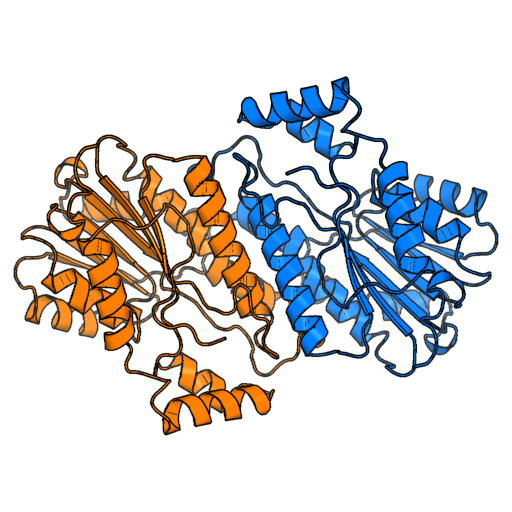5 28.281 12.727 1 98.44 12 THR B N 1
ATOM 2194 C CA . THR B 1 12 ? -4.371 26.859 12.375 1 98.44 12 THR B CA 1
ATOM 2195 C C . THR B 1 12 ? -3.748 26.031 13.492 1 98.44 12 THR B C 1
ATOM 2197 O O . THR B 1 12 ? -2.764 26.453 14.109 1 98.44 12 THR B O 1
ATOM 2200 N N . PHE B 1 13 ? -4.379 24.906 13.797 1 98.75 13 PHE B N 1
ATOM 2201 C CA . PHE B 1 13 ? -3.713 23.797 14.469 1 98.75 13 PHE B CA 1
ATOM 2202 C C . PHE B 1 13 ? -3.092 22.844 13.453 1 98.75 13 PHE B C 1
ATOM 2204 O O . PHE B 1 13 ? -3.807 22.172 12.711 1 98.75 13 PHE B O 1
ATOM 2211 N N . VAL B 1 14 ? -1.73 22.781 13.406 1 98.88 14 VAL B N 1
ATOM 2212 C CA . VAL B 1 14 ? -1.068 21.953 12.398 1 98.88 14 VAL B CA 1
ATOM 2213 C C . VAL B 1 14 ? -0.18 20.922 13.078 1 98.88 14 VAL B C 1
ATOM 2215 O O . VAL B 1 14 ? 0.562 21.25 14.016 1 98.88 14 VAL B O 1
ATOM 2218 N N . ALA B 1 15 ? -0.341 19.672 12.695 1 98.94 15 ALA B N 1
ATOM 2219 C CA . ALA B 1 15 ? 0.538 18.578 13.133 1 98.94 15 ALA B CA 1
ATOM 2220 C C . ALA B 1 15 ? 1.443 18.125 11.992 1 98.94 15 ALA B C 1
ATOM 2222 O O . ALA B 1 15 ? 0.984 17.938 10.859 1 98.94 15 ALA B O 1
ATOM 2223 N N . ILE B 1 16 ? 2.748 17.969 12.234 1 98.94 16 ILE B N 1
ATOM 2224 C CA . ILE B 1 16 ? 3.727 17.531 11.242 1 98.94 16 ILE B CA 1
ATOM 2225 C C . ILE B 1 16 ? 4.461 16.297 11.742 1 98.94 16 ILE B C 1
ATOM 2227 O O . ILE B 1 16 ? 5.133 16.344 12.781 1 98.94 16 ILE B O 1
ATOM 2231 N N . THR B 1 17 ? 4.324 15.172 11.07 1 98.88 17 THR B N 1
ATOM 2232 C CA . THR B 1 17 ? 5.086 13.977 11.414 1 98.88 17 THR B CA 1
ATOM 2233 C C . THR B 1 17 ? 6.426 13.961 10.688 1 98.88 17 THR B C 1
ATOM 2235 O O . THR B 1 17 ? 6.547 14.5 9.586 1 98.88 17 THR B O 1
ATOM 2238 N N . GLY B 1 18 ? 7.426 13.297 11.32 1 98.25 18 GLY B N 1
ATOM 2239 C CA . GLY B 1 18 ? 8.758 13.305 10.742 1 98.25 18 GLY B CA 1
ATOM 2240 C C . GLY B 1 18 ? 9.406 14.672 10.758 1 98.25 18 GLY B C 1
ATOM 2241 O O . GLY B 1 18 ? 10.078 15.062 9.797 1 98.25 18 GLY B O 1
ATOM 2242 N N . ALA B 1 19 ? 9.219 15.414 11.766 1 98.31 19 ALA B N 1
ATOM 2243 C CA . ALA B 1 19 ? 9.555 16.828 11.773 1 98.31 19 ALA B CA 1
ATOM 2244 C C . ALA B 1 19 ? 10.992 17.062 12.219 1 98.31 19 ALA B C 1
ATOM 2246 O O . ALA B 1 19 ? 11.469 18.203 12.25 1 98.31 19 ALA B O 1
ATOM 2247 N N . CYS B 1 20 ? 11.734 16.031 12.469 1 96.31 20 CYS B N 1
ATOM 2248 C CA . CYS B 1 20 ? 13 16.172 13.18 1 96.31 20 CYS B CA 1
ATOM 2249 C C . CYS B 1 20 ? 14.125 16.562 12.227 1 96.31 20 CYS B C 1
ATOM 2251 O O . CYS B 1 20 ? 15.164 17.062 12.664 1 96.31 20 CYS B O 1
ATOM 2253 N N . ARG B 1 21 ? 14.008 16.266 10.898 1 94 21 ARG B N 1
ATOM 2254 C CA . ARG B 1 21 ? 15.086 16.547 9.953 1 94 21 ARG B CA 1
ATOM 2255 C C . ARG B 1 21 ? 14.547 16.641 8.531 1 94 21 ARG B C 1
ATOM 2257 O O . ARG B 1 21 ? 13.344 16.484 8.297 1 94 21 ARG B O 1
ATOM 2264 N N . GLY B 1 22 ? 15.367 17.047 7.684 1 96.06 22 GLY B N 1
ATOM 2265 C CA . GLY B 1 22 ? 15.078 16.969 6.258 1 96.06 22 GLY B CA 1
ATOM 2266 C C . GLY B 1 22 ? 13.859 17.781 5.855 1 96.06 22 GLY B C 1
ATOM 2267 O O . GLY B 1 22 ? 13.75 18.969 6.18 1 96.06 22 GLY B O 1
ATOM 2268 N N . LEU B 1 23 ? 13 17.141 5.121 1 97.69 23 LEU B N 1
ATOM 2269 C CA . LEU B 1 23 ? 11.805 17.797 4.609 1 97.69 23 LEU B CA 1
ATOM 2270 C C . LEU B 1 23 ? 10.898 18.25 5.754 1 97.69 23 LEU B C 1
ATOM 2272 O O . LEU B 1 23 ? 10.352 19.344 5.723 1 97.69 23 LEU B O 1
ATOM 2276 N N . GLY B 1 24 ? 10.773 17.391 6.773 1 98.38 24 GLY B N 1
ATOM 2277 C CA . GLY B 1 24 ? 9.914 17.703 7.906 1 98.38 24 GLY B CA 1
ATOM 2278 C C . GLY B 1 24 ? 10.344 18.953 8.648 1 98.38 24 GLY B C 1
ATOM 2279 O O . GLY B 1 24 ? 9.516 19.797 8.992 1 98.38 24 GLY B O 1
ATOM 2280 N N . ARG B 1 25 ? 11.641 19.062 8.891 1 98.31 25 ARG B N 1
ATOM 2281 C CA . ARG B 1 25 ? 12.188 20.266 9.508 1 98.31 25 ARG B CA 1
ATOM 2282 C C . ARG B 1 25 ? 11.922 21.5 8.648 1 98.31 25 ARG B C 1
ATOM 2284 O O . ARG B 1 25 ? 11.516 22.547 9.164 1 98.31 25 ARG B O 1
ATOM 2291 N N . SER B 1 26 ? 12.164 21.359 7.371 1 98.56 26 SER B N 1
ATOM 2292 C CA . SER B 1 26 ? 11.945 22.484 6.453 1 98.56 26 SER B CA 1
ATOM 2293 C C . SER B 1 26 ? 10.484 22.891 6.422 1 98.56 26 SER B C 1
ATOM 2295 O O . SER B 1 26 ? 10.172 24.094 6.387 1 98.56 26 SER B O 1
ATOM 2297 N N . ILE B 1 27 ? 9.555 21.922 6.438 1 98.81 27 ILE B N 1
ATOM 2298 C CA . ILE B 1 27 ? 8.125 22.203 6.484 1 98.81 27 ILE B CA 1
ATOM 2299 C C . ILE B 1 27 ? 7.797 23 7.75 1 98.81 27 ILE B C 1
ATOM 2301 O O . ILE B 1 27 ? 7.117 24.031 7.691 1 98.81 27 ILE B O 1
ATOM 2305 N N . ALA B 1 28 ? 8.328 22.531 8.867 1 98.81 28 ALA B N 1
ATOM 2306 C CA . ALA B 1 28 ? 8.055 23.188 10.141 1 98.81 28 ALA B CA 1
ATOM 2307 C C . ALA B 1 28 ? 8.492 24.641 10.109 1 98.81 28 ALA B C 1
ATOM 2309 O O . ALA B 1 28 ? 7.734 25.531 10.508 1 98.81 28 ALA B O 1
ATOM 2310 N N . LEU B 1 29 ? 9.68 24.891 9.609 1 98.56 29 LEU B N 1
ATOM 2311 C CA . LEU B 1 29 ? 10.242 26.234 9.586 1 98.56 29 LEU B CA 1
ATOM 2312 C C . LEU B 1 29 ? 9.461 27.141 8.641 1 98.56 29 LEU B C 1
ATOM 2314 O O . LEU B 1 29 ? 9.062 28.25 9.023 1 98.56 29 LEU B O 1
ATOM 2318 N N . GLN B 1 30 ? 9.211 26.656 7.469 1 98.62 30 GLN B N 1
ATOM 2319 C CA . GLN B 1 30 ? 8.586 27.5 6.461 1 98.62 30 GLN B CA 1
ATOM 2320 C C . GLN B 1 30 ? 7.102 27.703 6.762 1 98.62 30 GLN B C 1
ATOM 2322 O O . GLN B 1 30 ? 6.566 28.797 6.582 1 98.62 30 GLN B O 1
ATOM 2327 N N . PHE B 1 31 ? 6.367 26.625 7.23 1 98.75 31 PHE B N 1
ATOM 2328 C CA . PHE B 1 31 ? 4.973 26.781 7.629 1 98.75 31 PHE B CA 1
ATOM 2329 C C . PHE B 1 31 ? 4.855 27.734 8.82 1 98.75 31 PHE B C 1
ATOM 2331 O O . PHE B 1 31 ? 3.973 28.594 8.844 1 98.75 31 PHE B O 1
ATOM 2338 N N . GLY B 1 32 ? 5.742 27.547 9.812 1 98.19 32 GLY B N 1
ATOM 2339 C CA . GLY B 1 32 ? 5.723 28.406 10.992 1 98.19 32 GLY B CA 1
ATOM 2340 C C . GLY B 1 32 ? 5.773 29.875 10.648 1 98.19 32 GLY B C 1
ATOM 2341 O O . GLY B 1 32 ? 5.031 30.672 11.227 1 98.19 32 GLY B O 1
ATOM 2342 N N . ALA B 1 33 ? 6.594 30.188 9.664 1 97.5 33 ALA B N 1
ATOM 2343 C CA . ALA B 1 33 ? 6.801 31.578 9.273 1 97.5 33 ALA B CA 1
ATOM 2344 C C . ALA B 1 33 ? 5.574 32.125 8.555 1 97.5 33 ALA B C 1
ATOM 2346 O O . ALA B 1 33 ? 5.43 33.344 8.406 1 97.5 33 ALA B O 1
ATOM 2347 N N . LYS B 1 34 ? 4.664 31.297 8.125 1 97.75 34 LYS B N 1
ATOM 2348 C CA . LYS B 1 34 ? 3.551 31.734 7.285 1 97.75 34 LYS B CA 1
ATOM 2349 C C . LYS B 1 34 ? 2.254 31.797 8.086 1 97.75 34 LYS B C 1
ATOM 2351 O O . LYS B 1 34 ? 1.372 32.594 7.777 1 97.75 34 LYS B O 1
ATOM 2356 N N . PHE B 1 35 ? 2.08 30.953 9.148 1 97.81 35 PHE B N 1
ATOM 2357 C CA . PHE B 1 35 ? 0.818 30.891 9.875 1 97.81 35 PHE B CA 1
ATOM 2358 C C . PHE B 1 35 ? 0.614 32.125 10.734 1 97.81 35 PHE B C 1
ATOM 2360 O O . PHE B 1 35 ? 1.581 32.719 11.219 1 97.81 35 PHE B O 1
ATOM 2367 N N . PRO B 1 36 ? -0.583 32.625 10.93 1 97.25 36 PRO B N 1
ATOM 2368 C CA . PRO B 1 36 ? -0.839 33.812 11.742 1 97.25 36 PRO B CA 1
ATOM 2369 C C . PRO B 1 36 ? -0.57 33.562 13.227 1 97.25 36 PRO B C 1
ATOM 2371 O O . PRO B 1 36 ? -0.466 32.406 13.664 1 97.25 36 PRO B O 1
ATOM 2374 N N . PRO B 1 37 ? -0.56 34.625 13.961 1 96.88 37 PRO B N 1
ATOM 2375 C CA . PRO B 1 37 ? -0.34 34.531 15.406 1 96.88 37 PRO B CA 1
ATOM 2376 C C . PRO B 1 37 ? -1.387 33.656 16.094 1 96.88 37 PRO B C 1
ATOM 2378 O O . PRO B 1 37 ? -2.551 33.656 15.695 1 96.88 37 PRO B O 1
ATOM 2381 N N . ASN B 1 38 ? -0.966 32.938 17.078 1 96.38 38 ASN B N 1
ATOM 2382 C CA . ASN B 1 38 ? -1.793 32.094 17.969 1 96.38 38 ASN B CA 1
ATOM 2383 C C . ASN B 1 38 ? -2.193 30.797 17.297 1 96.38 38 ASN B C 1
ATOM 2385 O O . ASN B 1 38 ? -3.061 30.078 17.797 1 96.38 38 ASN B O 1
ATOM 2389 N N . SER B 1 39 ? -1.579 30.547 16.109 1 98.38 39 SER B N 1
ATOM 2390 C CA . SER B 1 39 ? -1.628 29.172 15.602 1 98.38 39 SER B CA 1
ATOM 2391 C C . SER B 1 39 ? -0.778 28.234 16.453 1 98.38 39 SER B C 1
ATOM 2393 O O . SER B 1 39 ? 0.069 28.688 17.219 1 98.38 39 SER B O 1
ATOM 2395 N N . VAL B 1 40 ? -1.101 26.953 16.375 1 98.62 40 VAL B N 1
ATOM 23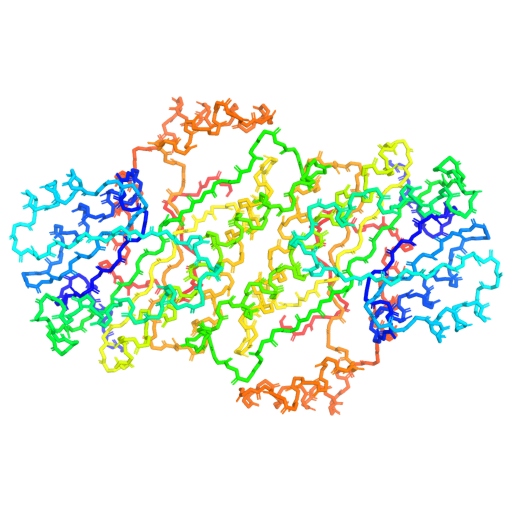96 C CA . VAL B 1 40 ? -0.372 25.953 17.125 1 98.62 40 VAL B CA 1
ATOM 2397 C C . VAL B 1 40 ? 0.212 24.906 16.172 1 98.62 40 VAL B C 1
ATOM 2399 O O . VAL B 1 40 ? -0.5 24.359 15.328 1 98.62 40 VAL B O 1
ATOM 2402 N N . MET B 1 41 ? 1.499 24.719 16.297 1 98.75 41 MET B N 1
ATOM 2403 C CA . MET B 1 41 ? 2.195 23.688 15.531 1 98.75 41 MET B CA 1
ATOM 2404 C C . MET B 1 41 ? 2.68 22.562 16.438 1 98.75 41 MET B C 1
ATOM 2406 O O . MET B 1 41 ? 3.33 22.812 17.453 1 98.75 41 MET B O 1
ATOM 2410 N N . VAL B 1 42 ? 2.316 21.359 16.109 1 98.81 42 VAL B N 1
ATOM 2411 C CA . VAL B 1 42 ? 2.787 20.188 16.828 1 98.81 42 VAL B CA 1
ATOM 2412 C C . VAL B 1 42 ? 3.816 19.438 15.984 1 98.81 42 VAL B C 1
ATOM 2414 O O . VAL B 1 42 ? 3.5 18.953 14.898 1 98.81 42 VAL B O 1
ATOM 2417 N N . LEU B 1 43 ? 5.055 19.375 16.484 1 98.81 43 LEU B N 1
ATOM 2418 C CA . LEU B 1 43 ? 6.109 18.578 15.859 1 98.81 43 LEU B CA 1
ATOM 2419 C C . LEU B 1 43 ? 6.113 17.156 16.422 1 98.81 43 LEU B C 1
ATOM 2421 O O . LEU B 1 43 ? 6.141 16.969 17.641 1 98.81 43 LEU B O 1
ATOM 2425 N N . MET B 1 44 ? 6.07 16.172 15.539 1 98.75 44 MET B N 1
ATOM 2426 C CA . MET B 1 44 ? 5.973 14.789 15.992 1 98.75 44 MET B CA 1
ATOM 2427 C C . MET B 1 44 ? 7.078 13.938 15.375 1 98.75 44 MET B C 1
ATOM 2429 O O . MET B 1 44 ? 7.316 14 14.164 1 98.75 44 MET B O 1
ATOM 2433 N N . ASP B 1 45 ? 7.746 13.164 16.188 1 98.38 45 ASP B N 1
ATOM 2434 C CA . ASP B 1 45 ? 8.781 12.242 15.75 1 98.38 45 ASP B CA 1
ATOM 2435 C C . ASP B 1 45 ? 9.211 11.312 16.891 1 98.38 45 ASP B C 1
ATOM 2437 O O . ASP B 1 45 ? 8.906 11.578 18.047 1 98.38 45 ASP B O 1
ATOM 2441 N N . ILE B 1 46 ? 9.844 10.211 16.516 1 97.56 46 ILE B N 1
ATOM 2442 C CA . ILE B 1 46 ? 10.422 9.32 17.531 1 97.56 46 ILE B CA 1
ATOM 2443 C C . ILE B 1 46 ? 11.727 9.922 18.047 1 97.56 46 ILE B C 1
ATOM 2445 O O . ILE B 1 46 ? 12.133 9.633 19.172 1 97.56 46 ILE B O 1
ATOM 2449 N N . LEU B 1 47 ? 12.414 10.781 17.297 1 96.19 47 LEU B N 1
ATOM 2450 C CA . LEU B 1 47 ? 13.672 11.43 17.656 1 96.19 47 LEU B CA 1
ATOM 2451 C C . LEU B 1 47 ? 13.422 12.766 18.344 1 96.19 47 LEU B C 1
ATOM 2453 O O . LEU B 1 47 ? 12.305 13.297 18.297 1 96.19 47 LEU B O 1
ATOM 2457 N N . PRO B 1 48 ? 14.43 13.328 19 1 96.12 48 PRO B N 1
ATOM 2458 C CA . PRO B 1 48 ? 14.273 14.609 19.688 1 96.12 48 PRO B CA 1
ATOM 2459 C C . PRO B 1 48 ? 13.898 15.75 18.75 1 96.12 48 PRO B C 1
ATOM 2461 O O . PRO B 1 48 ? 14.398 15.812 17.625 1 96.12 48 PRO B O 1
ATOM 2464 N N . LEU B 1 49 ? 13.055 16.641 19.172 1 98.25 49 LEU B N 1
ATOM 2465 C CA . LEU B 1 49 ? 12.453 17.688 18.344 1 98.25 49 LEU B CA 1
ATOM 2466 C C . LEU B 1 49 ? 12.773 19.062 18.891 1 98.25 49 LEU B C 1
ATOM 2468 O O . LEU B 1 49 ? 12.406 20.078 18.297 1 98.25 49 LEU B O 1
ATOM 2472 N N . GLU B 1 50 ? 13.5 19.156 19.984 1 97.88 50 GLU B N 1
ATOM 2473 C CA . GLU B 1 50 ? 13.703 20.406 20.703 1 97.88 50 GLU B CA 1
ATOM 2474 C C . GLU B 1 50 ? 14.5 21.391 19.844 1 97.88 50 GLU B C 1
ATOM 2476 O O . GLU B 1 50 ? 14.25 22.594 19.891 1 97.88 50 GLU B O 1
ATOM 2481 N N . SER B 1 51 ? 15.5 20.859 19.156 1 98 51 SER B N 1
ATOM 2482 C CA . SER B 1 51 ? 16.281 21.734 18.281 1 98 51 SER B CA 1
ATOM 2483 C C . SER B 1 51 ? 15.406 22.359 17.203 1 98 51 SER B C 1
ATOM 2485 O O . SER B 1 51 ? 15.484 23.562 16.969 1 98 51 SER B O 1
ATOM 2487 N N . VAL B 1 52 ? 14.516 21.578 16.578 1 98.5 52 VAL B N 1
ATOM 2488 C CA . VAL B 1 52 ? 13.633 22.078 15.531 1 98.5 52 VAL B CA 1
ATOM 2489 C C . VAL B 1 52 ? 12.633 23.062 16.141 1 98.5 52 VAL B C 1
ATOM 2491 O O . VAL B 1 52 ? 12.336 24.109 15.547 1 98.5 52 VAL B O 1
ATOM 2494 N N . LYS B 1 53 ? 12.086 22.766 17.297 1 98.56 53 LYS B N 1
ATOM 2495 C CA . LYS B 1 53 ? 11.18 23.672 17.984 1 98.56 53 LYS B CA 1
ATOM 2496 C C . LYS B 1 53 ? 11.82 25.047 18.172 1 98.56 53 LYS B C 1
ATOM 2498 O O . LYS B 1 53 ? 11.203 26.078 17.875 1 98.56 53 LYS B O 1
ATOM 2503 N N . SER B 1 54 ? 13.062 25.047 18.656 1 98.38 54 SER B N 1
ATOM 2504 C CA . SER B 1 54 ? 13.773 26.297 18.891 1 98.38 54 SER B CA 1
ATOM 2505 C C . SER B 1 54 ? 13.961 27.078 17.594 1 98.38 54 SER B C 1
ATOM 2507 O O . SER B 1 54 ? 13.82 28.297 17.578 1 98.38 54 SER B O 1
ATOM 2509 N N . GLU B 1 55 ? 14.289 26.375 16.547 1 98.44 55 GLU B N 1
ATOM 2510 C CA . GLU B 1 55 ? 14.477 27 15.25 1 98.44 55 GLU B CA 1
ATOM 2511 C C . GLU B 1 55 ? 13.172 27.625 14.758 1 98.44 55 GLU B C 1
ATOM 2513 O O . GLU B 1 55 ? 13.172 28.75 14.234 1 98.44 55 GLU B O 1
ATOM 2518 N N . VAL B 1 56 ? 12.031 26.891 14.875 1 98.56 56 VAL B N 1
ATOM 2519 C CA . VAL B 1 56 ? 10.742 27.391 14.438 1 98.56 56 VAL B CA 1
ATOM 2520 C C . VAL B 1 56 ? 10.375 28.656 15.227 1 98.56 56 VAL B C 1
ATOM 2522 O O . VAL B 1 56 ? 9.938 29.656 14.656 1 98.56 56 VAL B O 1
ATOM 2525 N N . LEU B 1 57 ? 10.586 28.656 16.531 1 97.88 57 LEU B N 1
ATOM 2526 C CA . LEU B 1 57 ? 10.227 29.781 17.391 1 97.88 57 LEU B CA 1
ATOM 2527 C C . LEU B 1 57 ? 11.078 31 17.078 1 97.88 57 LEU B C 1
ATOM 2529 O O . LEU B 1 57 ? 10.641 32.156 17.266 1 97.88 57 LEU B O 1
ATOM 2533 N N . SER B 1 58 ? 12.273 30.75 16.594 1 97.81 58 SER B N 1
ATOM 2534 C CA . SER B 1 58 ? 13.156 31.859 16.219 1 97.81 58 SER B CA 1
ATOM 2535 C C . SER B 1 58 ? 12.617 32.594 15 1 97.81 58 SER B C 1
ATOM 2537 O O . SER B 1 58 ? 12.789 33.812 14.875 1 97.81 58 SER B O 1
ATOM 2539 N N . VAL B 1 59 ? 11.961 31.922 14.109 1 96 59 VAL B N 1
ATOM 2540 C CA . VAL B 1 59 ? 11.484 32.531 12.875 1 96 59 VAL B CA 1
ATOM 2541 C C . VAL B 1 59 ? 10.016 32.906 13.008 1 96 59 VAL B C 1
ATOM 2543 O O . VAL B 1 59 ? 9.5 33.75 12.25 1 96 59 VAL B O 1
ATOM 2546 N N . ALA B 1 60 ? 9.32 32.312 13.93 1 96 60 ALA B N 1
ATOM 2547 C CA . ALA B 1 60 ? 7.895 32.531 14.156 1 96 60 ALA B CA 1
ATOM 2548 C C . ALA B 1 60 ? 7.578 32.594 15.648 1 96 60 ALA B C 1
ATOM 2550 O O . ALA B 1 60 ? 6.891 31.734 16.188 1 96 60 ALA B O 1
ATOM 2551 N N . PRO B 1 61 ? 7.902 33.688 16.234 1 95.06 61 PRO B N 1
ATOM 2552 C CA . PRO B 1 61 ? 7.77 33.781 17.688 1 95.06 61 PRO B CA 1
ATOM 2553 C C . PRO B 1 61 ? 6.316 33.906 18.141 1 95.06 61 PRO B C 1
ATOM 2555 O O . PRO B 1 61 ? 6.016 33.75 19.328 1 95.06 61 PRO B O 1
ATOM 2558 N N . ASN B 1 62 ? 5.43 34.125 17.25 1 95 62 ASN B N 1
ATOM 2559 C CA . ASN B 1 62 ? 4.055 34.406 17.641 1 95 62 ASN B CA 1
ATOM 2560 C C . ASN B 1 62 ? 3.166 33.188 17.516 1 95 62 ASN B C 1
ATOM 2562 O O . ASN B 1 62 ? 1.945 33.25 17.656 1 95 62 ASN B O 1
ATOM 2566 N N . ILE B 1 63 ? 3.791 32 17.125 1 96.5 63 ILE B N 1
ATOM 2567 C CA . ILE B 1 63 ? 2.996 30.797 17.141 1 96.5 63 ILE B CA 1
ATOM 2568 C C . ILE B 1 63 ? 3.428 29.906 18.312 1 96.5 63 ILE B C 1
ATOM 2570 O O . ILE B 1 63 ? 4.527 30.062 18.844 1 96.5 63 ILE B O 1
ATOM 2574 N N . ASP B 1 64 ? 2.559 29.031 18.766 1 97.62 64 ASP B N 1
ATOM 2575 C CA . ASP B 1 64 ? 2.902 28.016 19.766 1 97.62 64 ASP B CA 1
ATOM 2576 C C . ASP B 1 64 ? 3.428 26.75 19.109 1 97.62 64 ASP B C 1
ATOM 2578 O O . ASP B 1 64 ? 2.857 26.266 18.125 1 97.62 64 ASP B O 1
ATOM 2582 N N . VAL B 1 65 ? 4.547 26.297 19.594 1 98.5 65 VAL B N 1
ATOM 2583 C CA . VAL B 1 65 ? 5.125 25.062 19.062 1 98.5 65 VAL B CA 1
ATOM 2584 C C . VAL B 1 65 ? 5.176 24 20.156 1 98.5 65 VAL B C 1
ATOM 2586 O O . VAL B 1 65 ? 5.781 24.203 21.203 1 98.5 65 VAL B O 1
ATOM 2589 N N . LEU B 1 66 ? 4.508 22.906 19.922 1 98.12 66 LEU B N 1
ATOM 2590 C CA . LEU B 1 66 ? 4.508 21.734 20.812 1 98.12 66 LEU B CA 1
ATOM 2591 C C . LEU B 1 66 ? 5.309 20.594 20.203 1 98.12 66 LEU B C 1
ATOM 2593 O O . LEU B 1 66 ? 5.445 20.5 18.984 1 98.12 66 LE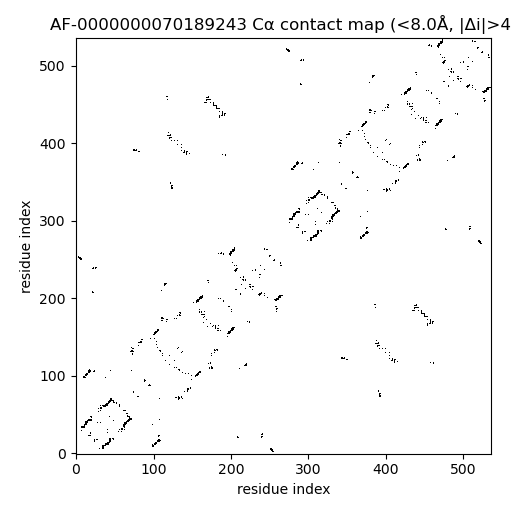U B O 1
ATOM 2597 N N . VAL B 1 67 ? 5.883 19.781 21.094 1 97.81 67 VAL B N 1
ATOM 2598 C CA . VAL B 1 67 ? 6.594 18.594 20.656 1 97.81 67 VAL B CA 1
ATOM 2599 C C . VAL B 1 67 ? 5.902 17.344 21.219 1 97.81 67 VAL B C 1
ATOM 2601 O O . VAL B 1 67 ? 5.43 17.344 22.344 1 97.81 67 VAL B O 1
ATOM 2604 N N . ARG B 1 68 ? 5.828 16.359 20.375 1 97.56 68 ARG B N 1
ATOM 2605 C CA . ARG B 1 68 ? 5.297 15.055 20.781 1 97.56 68 ARG B CA 1
ATOM 2606 C C . ARG B 1 68 ? 6.207 13.922 20.312 1 97.56 68 ARG B C 1
ATOM 2608 O O . ARG B 1 68 ? 6.352 13.695 19.109 1 97.56 68 ARG B O 1
ATOM 2615 N N . HIS B 1 69 ? 6.812 13.297 21.328 1 97.38 69 HIS B N 1
ATOM 2616 C CA . HIS B 1 69 ? 7.469 12.031 21 1 97.38 69 HIS B CA 1
ATOM 2617 C C . HIS B 1 69 ? 6.461 11.008 20.5 1 97.38 69 HIS B C 1
ATOM 2619 O O . HIS B 1 69 ? 5.527 10.641 21.203 1 97.38 69 HIS B O 1
ATOM 2625 N N . PHE B 1 70 ? 6.633 10.555 19.266 1 98 70 PHE B N 1
ATOM 2626 C CA . PHE B 1 70 ? 5.602 9.758 18.609 1 98 70 PHE B CA 1
ATOM 2627 C C . PHE B 1 70 ? 6.223 8.719 17.688 1 98 70 PHE B C 1
ATOM 2629 O O . PHE B 1 70 ? 6.988 9.055 16.781 1 98 70 PHE B O 1
ATOM 2636 N N . ASP B 1 71 ? 5.926 7.473 17.984 1 98.25 71 ASP B N 1
ATOM 2637 C CA . ASP B 1 71 ? 6.312 6.355 17.141 1 98.25 71 ASP B CA 1
ATOM 2638 C C . ASP B 1 71 ? 5.164 5.945 16.219 1 98.25 71 ASP B C 1
ATOM 2640 O O . ASP B 1 71 ? 4.293 5.168 16.609 1 98.25 71 ASP B O 1
ATOM 2644 N N . GLN B 1 72 ? 5.227 6.383 14.977 1 98.12 72 GLN B N 1
ATOM 2645 C CA . GLN B 1 72 ? 4.148 6.113 14.031 1 98.12 72 GLN B CA 1
ATOM 2646 C C . GLN B 1 72 ? 3.998 4.613 13.789 1 98.12 72 GLN B C 1
ATOM 2648 O O . GLN B 1 72 ? 2.961 4.16 13.297 1 98.12 72 GLN B O 1
ATOM 2653 N N . GLY B 1 73 ? 5.008 3.811 14.109 1 97.56 73 GLY B N 1
ATOM 2654 C CA . GLY B 1 73 ? 4.98 2.379 13.859 1 97.56 73 GLY B CA 1
ATOM 2655 C C . GLY B 1 73 ? 4.379 1.585 15 1 97.56 73 GLY B C 1
ATOM 2656 O O . GLY B 1 73 ? 4.285 0.357 14.93 1 97.56 73 GLY B O 1
ATOM 2657 N N . ASN B 1 74 ? 3.99 2.254 16.062 1 97.31 74 ASN B N 1
ATOM 2658 C CA . ASN B 1 74 ? 3.508 1.544 17.234 1 97.31 74 ASN B CA 1
ATOM 2659 C C . ASN B 1 74 ? 2.059 1.096 17.062 1 97.31 74 ASN B C 1
ATOM 2661 O O . ASN B 1 74 ? 1.215 1.373 17.922 1 97.31 74 ASN B O 1
ATOM 2665 N N . SER B 1 75 ? 1.784 0.337 16.031 1 94.31 75 SER B N 1
ATOM 2666 C CA . SER B 1 75 ? 0.424 -0.086 15.719 1 94.31 75 SER B CA 1
ATOM 2667 C C . SER B 1 75 ? 0.032 -1.324 16.516 1 94.31 75 SER B C 1
ATOM 2669 O O . SER B 1 75 ? -1.139 -1.712 16.531 1 94.31 75 SER B O 1
ATOM 2671 N N . GLU B 1 76 ? 0.929 -1.938 17.203 1 93.5 76 GLU B N 1
ATOM 2672 C CA . GLU B 1 76 ? 0.627 -3.094 18.047 1 93.5 76 GLU B CA 1
ATOM 2673 C C . GLU B 1 76 ? -0.157 -2.682 19.297 1 93.5 76 GLU B C 1
ATOM 2675 O O . GLU B 1 76 ? -0.944 -3.469 19.828 1 93.5 76 GLU B O 1
ATOM 2680 N N . ASP B 1 77 ? 0.12 -1.467 19.734 1 95.25 77 ASP B N 1
ATOM 2681 C CA . ASP B 1 77 ? -0.615 -0.928 20.875 1 95.25 77 ASP B CA 1
ATOM 2682 C C . ASP B 1 77 ? -1.973 -0.379 20.438 1 95.25 77 ASP B C 1
ATOM 2684 O O . ASP B 1 77 ? -2.055 0.708 19.875 1 95.25 77 ASP B O 1
ATOM 2688 N N . LYS B 1 78 ? -3.074 -1.003 20.797 1 93.88 78 LYS B N 1
ATOM 2689 C CA . LYS B 1 78 ? -4.43 -0.713 20.344 1 93.88 78 LYS B CA 1
ATOM 2690 C C . LYS B 1 78 ? -4.871 0.681 20.781 1 93.88 78 LYS B C 1
ATOM 2692 O O . LYS B 1 78 ? -5.77 1.27 20.172 1 93.88 78 LYS B O 1
ATOM 2697 N N . ASN B 1 79 ? -4.27 1.242 21.781 1 95.31 79 ASN B N 1
ATOM 2698 C CA . ASN B 1 79 ? -4.707 2.518 22.344 1 95.31 79 ASN B CA 1
ATOM 2699 C C . ASN B 1 79 ? -3.736 3.643 21.984 1 95.31 79 ASN B C 1
ATOM 2701 O O . ASN B 1 79 ? -3.988 4.809 22.312 1 95.31 79 ASN B O 1
ATOM 2705 N N . TYR B 1 80 ? -2.678 3.326 21.297 1 97.62 80 TYR B N 1
ATOM 2706 C CA . TYR B 1 80 ? -1.573 4.262 21.109 1 97.62 80 TYR B CA 1
ATOM 2707 C C . TYR B 1 80 ? -2.027 5.504 20.359 1 97.62 80 TYR B C 1
ATOM 2709 O O . TYR B 1 80 ? -1.632 6.621 20.688 1 97.62 80 TYR B O 1
ATOM 2717 N N . PHE B 1 81 ? -2.881 5.359 19.359 1 98 81 PHE B N 1
ATOM 2718 C CA . PHE B 1 81 ? -3.244 6.453 18.469 1 98 81 PHE B CA 1
ATOM 2719 C C . PHE B 1 81 ? -4.496 7.164 18.953 1 98 81 PHE B C 1
ATOM 2721 O O . PHE B 1 81 ? -4.793 8.281 18.531 1 98 81 PHE B O 1
ATOM 2728 N N . LYS B 1 82 ? -5.219 6.523 19.859 1 95.94 82 LYS B N 1
ATOM 2729 C CA . LYS B 1 82 ? -6.523 7.031 20.281 1 95.94 82 LYS B CA 1
ATOM 2730 C C . LYS B 1 82 ? -6.379 8.297 21.125 1 95.94 82 LYS B C 1
ATOM 2732 O O . LYS B 1 82 ? -5.652 8.305 22.109 1 95.94 82 LYS B O 1
ATOM 2737 N N . GLY B 1 83 ? -7.004 9.305 20.703 1 96.19 83 GLY B N 1
ATOM 2738 C CA . GLY B 1 83 ? -7.164 10.508 21.5 1 96.19 83 GLY B CA 1
ATOM 2739 C C . GLY B 1 83 ? -5.883 11.305 21.641 1 96.19 83 GLY B C 1
ATOM 2740 O O . GLY B 1 83 ? -5.746 12.109 22.562 1 96.19 83 GLY B O 1
ATOM 2741 N N . ILE B 1 84 ? -4.914 11.086 20.781 1 96.75 84 ILE B N 1
ATOM 2742 C CA . ILE B 1 84 ? -3.627 11.766 20.875 1 96.75 84 ILE B CA 1
ATOM 2743 C C . ILE B 1 84 ? -3.844 13.281 20.859 1 96.75 84 ILE B C 1
ATOM 2745 O O . ILE B 1 84 ? -3.344 13.992 21.734 1 96.75 84 ILE B O 1
ATOM 2749 N N . PHE B 1 85 ? -4.637 13.812 19.969 1 98.31 85 PHE B N 1
ATOM 2750 C CA . PHE B 1 85 ? -4.762 15.25 19.766 1 98.31 85 PHE B CA 1
ATOM 2751 C C . PHE B 1 85 ? -5.738 15.859 20.75 1 98.31 85 PHE B C 1
ATOM 2753 O O . PHE B 1 85 ? -5.578 17.016 21.172 1 98.31 85 PHE B O 1
ATOM 2760 N N . SER B 1 86 ? -6.746 15.047 21.203 1 97.44 86 SER B N 1
ATOM 2761 C CA . SER B 1 86 ? -7.613 15.516 22.281 1 97.44 86 SER B CA 1
ATOM 2762 C C . SER B 1 86 ? -6.82 15.758 23.562 1 97.44 86 SER B C 1
ATOM 2764 O O . SER B 1 86 ? -7.02 16.766 24.234 1 97.44 86 SER B O 1
ATOM 2766 N N . ARG B 1 87 ? -5.938 14.828 23.859 1 97.31 87 ARG B N 1
ATOM 2767 C CA . ARG B 1 87 ? -5.102 14.961 25.047 1 97.31 87 ARG B CA 1
ATOM 2768 C C . ARG B 1 87 ? -4.148 16.141 24.922 1 97.31 87 ARG B C 1
ATOM 2770 O O . ARG B 1 87 ? -3.92 16.875 25.891 1 97.31 87 ARG B O 1
ATOM 2777 N N . LEU B 1 88 ? -3.637 16.312 23.734 1 97.38 88 LEU B N 1
ATOM 2778 C CA . LEU B 1 88 ? -2.73 17.438 23.484 1 97.38 88 LEU B CA 1
ATOM 2779 C C . LEU B 1 88 ? -3.436 18.766 23.719 1 97.38 88 LEU B C 1
ATOM 2781 O O . LEU B 1 88 ? -2.861 19.688 24.312 1 97.38 88 LEU B O 1
ATOM 2785 N N . LEU B 1 89 ? -4.664 18.906 23.188 1 97.81 89 LEU B N 1
ATOM 2786 C CA . LEU B 1 89 ? -5.453 20.109 23.406 1 97.81 89 LEU B CA 1
ATOM 2787 C C . LEU B 1 89 ? -5.688 20.344 24.891 1 97.81 89 LEU B C 1
ATOM 2789 O O . LEU B 1 89 ? -5.43 21.438 25.406 1 97.81 89 LEU B O 1
ATOM 2793 N N . GLN B 1 90 ? -6.055 19.281 25.578 1 97.56 90 GLN B N 1
ATOM 2794 C CA . GLN B 1 90 ? -6.375 19.375 27 1 97.56 90 GLN B CA 1
ATOM 2795 C C . GLN B 1 90 ? -5.145 19.75 27.812 1 97.56 90 GLN B C 1
ATOM 2797 O O . GLN B 1 90 ? -5.199 20.656 28.641 1 97.56 90 GLN B O 1
ATOM 2802 N N . ASP B 1 91 ? -4.07 19.047 27.531 1 97.5 91 ASP B N 1
ATOM 2803 C CA . ASP B 1 91 ? -2.838 19.234 28.297 1 97.5 91 ASP B CA 1
ATOM 2804 C C . ASP B 1 91 ? -2.295 20.641 28.125 1 97.5 91 ASP B C 1
ATOM 2806 O O . ASP B 1 91 ? -1.524 21.125 28.969 1 97.5 91 ASP B O 1
ATOM 2810 N N . ASN B 1 92 ? -2.674 21.359 27.078 1 97.56 92 ASN B N 1
ATOM 2811 C CA . ASN B 1 92 ? -2.104 22.672 26.797 1 97.56 92 ASN B CA 1
ATOM 2812 C C . ASN B 1 92 ? -3.166 23.781 26.844 1 97.56 92 ASN B C 1
ATOM 2814 O O . ASN B 1 92 ? -2.932 24.891 26.391 1 97.56 92 ASN B O 1
ATOM 2818 N N . ASN B 1 93 ? -4.402 23.453 27.312 1 97.19 93 ASN B N 1
ATOM 2819 C CA . ASN B 1 93 ? -5.516 24.375 27.547 1 97.19 93 ASN B CA 1
ATOM 2820 C C . ASN B 1 93 ? -5.965 25.047 26.25 1 97.19 93 ASN B C 1
ATOM 2822 O O . ASN B 1 93 ? -6.148 26.266 26.219 1 97.19 93 ASN B O 1
ATOM 2826 N N . PHE B 1 94 ? -5.973 24.203 25.156 1 97.69 94 PHE B N 1
ATOM 2827 C CA . PHE B 1 94 ? -6.555 24.625 23.891 1 97.69 94 PHE B CA 1
ATOM 2828 C C . PHE B 1 94 ? -7.93 24 23.688 1 97.69 94 PHE B C 1
ATOM 2830 O O . PHE B 1 94 ? -8.258 23 24.328 1 97.69 94 PHE B O 1
ATOM 2837 N N . SER B 1 95 ? -8.734 24.641 22.891 1 96.5 95 SER B N 1
ATOM 2838 C CA . SER B 1 95 ? -10 24.109 22.391 1 96.5 95 SER B CA 1
ATOM 2839 C C . SER B 1 95 ? -9.984 24.016 20.859 1 96.5 95 SER B C 1
ATOM 2841 O O . SER B 1 95 ? -9.359 24.828 20.188 1 96.5 95 SER B O 1
ATOM 2843 N N . GLN B 1 96 ? -10.695 23.016 20.359 1 95.31 96 GLN B N 1
ATOM 2844 C CA . GLN B 1 96 ? -10.828 22.953 18.906 1 95.31 96 GLN B CA 1
ATOM 2845 C C . GLN B 1 96 ? -11.406 24.234 18.344 1 95.31 96 GLN B C 1
ATOM 2847 O O . GLN B 1 96 ? -11.07 24.641 17.219 1 95.31 96 GLN B O 1
ATOM 2852 N N . ASN B 1 97 ? -12.188 24.922 19.141 1 95 97 ASN B N 1
ATOM 2853 C CA . ASN B 1 97 ? -12.867 26.141 18.703 1 95 97 ASN B CA 1
ATOM 2854 C C . ASN B 1 97 ? -11.906 27.328 18.641 1 95 97 ASN B C 1
ATOM 2856 O O . ASN B 1 97 ? -12.242 28.375 18.078 1 95 97 ASN B O 1
ATOM 2860 N N . ASP B 1 98 ? -10.719 27.109 19.125 1 97.06 98 ASP B N 1
ATOM 2861 C CA . ASP B 1 98 ? -9.719 28.172 19.094 1 97.06 98 ASP B CA 1
ATOM 2862 C C . ASP B 1 98 ? -9.172 28.375 17.688 1 97.06 98 ASP B C 1
ATOM 2864 O O . ASP B 1 98 ? -8.516 29.375 17.406 1 97.06 98 ASP B O 1
ATOM 2868 N N . PHE B 1 99 ? -9.445 27.5 16.812 1 98.19 99 PHE B N 1
ATOM 2869 C CA . PHE B 1 99 ? -8.797 27.5 15.5 1 98.19 99 PHE B CA 1
ATOM 2870 C C . PHE B 1 99 ? -9.828 27.578 14.383 1 98.19 99 PHE B C 1
ATOM 2872 O O . PHE B 1 99 ? -10.977 27.172 14.562 1 98.19 99 PHE B O 1
ATOM 2879 N N . GLU B 1 100 ? -9.398 28.062 13.266 1 97.62 100 GLU B N 1
ATOM 2880 C CA . GLU B 1 100 ? -10.227 28.188 12.07 1 97.62 100 GLU B CA 1
ATOM 2881 C C . GLU B 1 100 ? -9.922 27.062 11.078 1 97.62 100 GLU B C 1
ATOM 2883 O O . GLU B 1 100 ? -10.695 26.812 10.156 1 97.62 100 GLU B O 1
ATOM 2888 N N . GLN B 1 101 ? -8.789 26.469 11.359 1 98.19 101 GLN B N 1
ATOM 2889 C CA . GLN B 1 101 ? -8.289 25.469 10.422 1 98.19 101 GLN B CA 1
ATOM 2890 C C . GLN B 1 101 ? -7.508 24.375 11.141 1 98.19 101 GLN B C 1
ATOM 2892 O O . GLN B 1 101 ? -6.797 24.656 12.109 1 98.19 101 GLN B O 1
ATOM 2897 N N . TYR B 1 102 ? -7.664 23.125 10.695 1 98.69 102 TYR B N 1
ATOM 2898 C CA . TYR B 1 102 ? -6.895 21.969 11.141 1 98.69 102 TYR B CA 1
ATOM 2899 C C . TYR B 1 102 ? -6.105 21.359 9.992 1 98.69 102 TYR B C 1
ATOM 2901 O O . TYR B 1 102 ? -6.656 21.109 8.922 1 98.69 102 TYR B O 1
ATOM 2909 N N . MET B 1 103 ? -4.812 21.188 10.18 1 98.81 103 MET B N 1
ATOM 2910 C CA . MET B 1 103 ? -3.953 20.672 9.125 1 98.81 103 MET B CA 1
ATOM 2911 C C . MET B 1 103 ? -3.045 19.562 9.664 1 98.81 103 MET B C 1
ATOM 2913 O O . MET B 1 103 ? -2.508 19.688 10.766 1 98.81 103 MET B O 1
ATOM 2917 N N . ILE B 1 104 ? -2.945 18.469 8.953 1 98.88 104 ILE B N 1
ATOM 2918 C CA . ILE B 1 104 ? -1.962 17.453 9.281 1 98.88 104 ILE B CA 1
ATOM 2919 C C . ILE B 1 104 ? -1.066 17.188 8.07 1 98.88 104 ILE B C 1
ATOM 2921 O O . ILE B 1 104 ? -1.549 17.109 6.941 1 98.88 104 ILE B O 1
ATOM 2925 N N . VAL B 1 105 ? 0.247 17.156 8.273 1 98.94 105 VAL B N 1
ATOM 2926 C CA . VAL B 1 105 ? 1.249 16.844 7.258 1 98.94 105 VAL B CA 1
ATOM 2927 C C . VAL B 1 105 ? 1.874 15.484 7.543 1 98.94 105 VAL B C 1
ATOM 2929 O O . VAL B 1 105 ? 2.559 15.312 8.555 1 98.94 105 VAL B O 1
ATOM 2932 N N . HIS B 1 106 ? 1.625 14.562 6.695 1 98.81 106 HIS B N 1
ATOM 2933 C CA . HIS B 1 106 ? 2.221 13.234 6.777 1 98.81 106 HIS B CA 1
ATOM 2934 C C . HIS B 1 106 ? 3.559 13.188 6.043 1 98.81 106 HIS B C 1
ATOM 2936 O O . HIS B 1 106 ? 3.615 12.805 4.871 1 98.81 106 HIS B O 1
ATOM 2942 N N . ASP B 1 107 ? 4.633 13.477 6.77 1 98.5 107 ASP B N 1
ATOM 2943 C CA . ASP B 1 107 ? 5.977 13.492 6.199 1 98.5 107 ASP B CA 1
ATOM 2944 C C . ASP B 1 107 ? 6.801 12.312 6.703 1 98.5 107 ASP B C 1
ATOM 2946 O O . ASP B 1 107 ? 7.82 11.961 6.109 1 98.5 107 ASP B O 1
ATOM 2950 N N . CYS B 1 108 ? 6.426 11.703 7.801 1 97.81 108 CYS B N 1
ATOM 2951 C CA . CYS B 1 108 ? 7.129 10.547 8.352 1 97.81 108 CYS B CA 1
ATOM 2952 C C . CYS B 1 108 ? 7.133 9.391 7.355 1 97.81 108 CYS B C 1
ATOM 2954 O O . CYS B 1 108 ? 6.078 8.977 6.875 1 97.81 108 CYS B O 1
ATOM 2956 N N . ALA B 1 109 ? 8.328 8.914 7.039 1 96 109 ALA B N 1
ATOM 2957 C CA . ALA B 1 109 ? 8.461 7.758 6.16 1 96 109 ALA B CA 1
ATOM 2958 C C . ALA B 1 109 ? 9.828 7.094 6.34 1 96 109 ALA B C 1
ATOM 2960 O O . ALA B 1 109 ? 10.781 7.727 6.797 1 96 109 ALA B O 1
ATOM 2961 N N . THR B 1 110 ? 9.93 5.879 6.051 1 95.25 110 THR B N 1
ATOM 2962 C CA . THR B 1 110 ? 11.18 5.129 5.969 1 95.25 110 THR B CA 1
ATOM 2963 C C . THR B 1 110 ? 11.32 4.465 4.602 1 95.25 110 THR B C 1
ATOM 2965 O O . THR B 1 110 ? 10.336 4.312 3.875 1 95.25 110 THR B O 1
ATOM 2968 N N . MET B 1 111 ? 12.492 4.078 4.262 1 92.88 111 MET B N 1
ATOM 2969 C CA . MET B 1 111 ? 12.773 3.531 2.938 1 92.88 111 MET B CA 1
ATOM 2970 C C . MET B 1 111 ? 12.586 2.018 2.922 1 92.88 111 MET B C 1
ATOM 2972 O O . MET B 1 111 ? 12.391 1.424 1.86 1 92.88 111 MET B O 1
ATOM 2976 N N . GLY B 1 112 ? 12.578 1.378 4.062 1 92.88 112 GLY B N 1
ATOM 2977 C CA . GLY B 1 112 ? 12.703 -0.071 4.102 1 92.88 112 GLY B CA 1
ATOM 2978 C C . GLY B 1 112 ? 14.133 -0.552 3.99 1 92.88 112 GLY B C 1
ATOM 2979 O O . GLY B 1 112 ? 15.07 0.158 4.375 1 92.88 112 GLY B O 1
ATOM 2980 N N . ASP B 1 113 ? 14.336 -1.819 3.586 1 91.38 113 ASP B N 1
ATOM 2981 C CA . ASP B 1 113 ? 15.672 -2.393 3.484 1 91.38 113 ASP B CA 1
ATOM 2982 C C . ASP B 1 113 ? 16.203 -2.293 2.057 1 91.38 113 ASP B C 1
ATOM 2984 O O . ASP B 1 113 ? 15.945 -3.172 1.23 1 91.38 113 ASP B O 1
ATOM 2988 N N . LEU B 1 114 ? 17.047 -1.403 1.793 1 92.62 114 LEU B N 1
ATOM 2989 C CA . LEU B 1 114 ? 17.547 -1.115 0.452 1 92.62 114 LEU B CA 1
ATOM 2990 C C . LEU B 1 114 ? 18.703 -2.035 0.094 1 92.62 114 LEU B C 1
ATOM 2992 O O . LEU B 1 114 ? 19.188 -2.018 -1.04 1 92.62 114 LEU B O 1
ATOM 2996 N N . SER B 1 115 ? 19.156 -2.773 1.078 1 93 115 SER B N 1
ATOM 2997 C CA . SER B 1 115 ? 20.266 -3.695 0.833 1 93 115 SER B CA 1
ATOM 2998 C C . SER B 1 115 ? 19.75 -5.043 0.329 1 93 115 SER B C 1
ATOM 3000 O O . SER B 1 115 ? 20.547 -5.949 0.061 1 93 115 SER B O 1
ATOM 3002 N N . LYS B 1 116 ? 18.484 -5.148 0.18 1 93.88 116 LYS B N 1
ATOM 3003 C CA . LYS B 1 116 ? 17.859 -6.383 -0.281 1 93.88 116 LYS B CA 1
ATOM 3004 C C . LYS B 1 116 ? 17.047 -6.152 -1.556 1 93.88 116 LYS B C 1
ATOM 3006 O O . LYS B 1 116 ? 16.5 -5.07 -1.76 1 93.88 116 LYS B O 1
ATOM 3011 N N . ARG B 1 117 ? 17.047 -7.168 -2.369 1 94.44 117 ARG B N 1
ATOM 3012 C CA . ARG B 1 117 ? 16.125 -7.184 -3.5 1 94.44 117 ARG B CA 1
ATOM 3013 C C . ARG B 1 117 ? 14.766 -7.719 -3.084 1 94.44 117 ARG B C 1
ATOM 3015 O O . ARG B 1 117 ? 14.617 -8.297 -2.006 1 94.44 117 ARG B O 1
ATOM 3022 N N . SER B 1 118 ? 13.758 -7.551 -3.967 1 96.06 118 SER B N 1
ATOM 3023 C CA . SER B 1 118 ? 12.391 -7.961 -3.686 1 96.06 118 SER B CA 1
ATOM 3024 C C . SER B 1 118 ? 12.32 -9.43 -3.281 1 96.06 118 SER B C 1
ATOM 3026 O O . SER B 1 118 ? 11.633 -9.789 -2.322 1 96.06 118 SER B O 1
ATOM 3028 N N . LEU B 1 119 ? 13.094 -10.266 -3.953 1 97.12 119 LEU B N 1
ATOM 3029 C CA . LEU B 1 119 ? 13.023 -11.711 -3.729 1 97.12 119 LEU B CA 1
ATOM 3030 C C . LEU B 1 119 ? 13.914 -12.125 -2.562 1 97.12 119 LEU B C 1
ATOM 3032 O O . LEU B 1 119 ? 14.125 -13.312 -2.334 1 97.12 119 LEU B O 1
ATOM 3036 N N . GLU B 1 120 ? 14.406 -11.109 -1.789 1 96.25 120 GLU B N 1
ATOM 3037 C CA . GLU B 1 120 ? 15.203 -11.391 -0.598 1 96.25 120 GLU B CA 1
ATOM 3038 C C . GLU B 1 120 ? 14.477 -10.938 0.667 1 96.25 120 GLU B C 1
ATOM 3040 O O . GLU B 1 120 ? 14.992 -11.109 1.775 1 96.25 120 GLU B O 1
ATOM 3045 N N . LEU B 1 121 ? 13.289 -10.43 0.516 1 95.62 121 LEU B N 1
ATOM 3046 C CA . LEU B 1 121 ? 12.492 -9.969 1.646 1 95.62 121 LEU B CA 1
ATOM 3047 C C . LEU B 1 121 ? 11.883 -11.148 2.402 1 95.62 121 LEU B C 1
ATOM 3049 O O . LEU B 1 121 ? 10.703 -11.461 2.229 1 95.62 121 LEU B O 1
ATOM 3053 N N . SER B 1 122 ? 12.625 -11.727 3.336 1 95.19 122 SER B N 1
ATOM 3054 C CA . SER B 1 122 ? 12.164 -12.938 3.998 1 95.19 122 SER B CA 1
ATOM 3055 C C . SER B 1 122 ? 11.938 -12.703 5.488 1 95.19 122 SER B C 1
ATOM 3057 O O . SER B 1 122 ? 11.422 -13.586 6.188 1 95.19 122 SER B O 1
ATOM 3059 N N . ASP B 1 123 ? 12.297 -11.547 6.004 1 96.06 123 ASP B N 1
ATOM 3060 C CA . ASP B 1 123 ? 12.086 -11.211 7.406 1 96.06 123 ASP B CA 1
ATOM 3061 C C . ASP B 1 123 ? 10.711 -10.586 7.621 1 96.06 123 ASP B C 1
ATOM 3063 O O . ASP B 1 123 ? 10.523 -9.383 7.402 1 96.06 123 ASP B O 1
ATOM 3067 N N . SER B 1 124 ? 9.789 -11.367 8.117 1 96.38 124 SER B N 1
ATOM 3068 C CA . SER B 1 124 ? 8.414 -10.914 8.266 1 96.38 124 SER B CA 1
ATOM 3069 C C . SER B 1 124 ? 8.32 -9.734 9.227 1 96.38 124 SER B C 1
ATOM 3071 O O . SER B 1 124 ? 7.512 -8.82 9.023 1 96.38 124 SER B O 1
ATOM 3073 N N . THR B 1 125 ? 9.133 -9.742 10.258 1 96 125 THR B N 1
ATOM 3074 C CA . THR B 1 125 ? 9.125 -8.656 11.227 1 96 125 THR B CA 1
ATOM 3075 C C . THR B 1 125 ? 9.5 -7.336 10.57 1 96 125 THR B C 1
ATOM 3077 O O . THR B 1 125 ? 8.867 -6.309 10.82 1 96 125 THR B O 1
ATOM 3080 N N . PHE B 1 126 ? 10.469 -7.434 9.734 1 96.12 126 PHE B N 1
ATOM 3081 C CA . PHE B 1 126 ? 10.945 -6.227 9.07 1 96.12 126 PHE B CA 1
ATOM 3082 C C . PHE B 1 126 ? 9.898 -5.699 8.094 1 96.12 126 PHE B C 1
ATOM 3084 O O . PHE B 1 126 ? 9.602 -4.504 8.086 1 96.12 126 PHE B O 1
ATOM 3091 N N . VAL B 1 127 ? 9.352 -6.578 7.266 1 97.44 127 VAL B N 1
ATOM 3092 C CA . VAL B 1 127 ? 8.375 -6.164 6.266 1 97.44 127 VAL B CA 1
ATOM 3093 C C . VAL B 1 127 ? 7.133 -5.605 6.961 1 97.44 127 VAL B C 1
ATOM 3095 O O . VAL B 1 127 ? 6.625 -4.547 6.578 1 97.44 127 VAL B O 1
ATOM 3098 N N . ARG B 1 128 ? 6.727 -6.277 7.988 1 96.06 128 ARG B N 1
ATOM 3099 C CA . ARG B 1 128 ? 5.562 -5.84 8.75 1 96.06 128 ARG B CA 1
ATOM 3100 C C . ARG B 1 128 ? 5.801 -4.469 9.383 1 96.06 128 ARG B C 1
ATOM 3102 O O . ARG B 1 128 ? 4.93 -3.6 9.336 1 96.06 128 ARG B O 1
ATOM 3109 N N . LYS B 1 129 ? 6.93 -4.332 9.953 1 96.5 129 LYS B N 1
ATOM 3110 C CA . LYS B 1 129 ? 7.273 -3.066 10.602 1 96.5 129 LYS B CA 1
ATOM 3111 C C . LYS B 1 129 ? 7.258 -1.915 9.602 1 96.5 129 LYS B C 1
ATOM 3113 O O . LYS B 1 129 ? 6.844 -0.802 9.938 1 96.5 129 LYS B O 1
ATOM 3118 N N . TYR B 1 130 ? 7.734 -2.182 8.43 1 97.94 130 TYR B N 1
ATOM 3119 C CA . TYR B 1 130 ? 7.703 -1.144 7.41 1 97.94 130 TYR B CA 1
ATOM 3120 C C . TYR B 1 130 ? 6.281 -0.647 7.176 1 97.94 130 TYR B C 1
ATOM 3122 O O . TYR B 1 130 ? 6.031 0.56 7.164 1 97.94 130 TYR B O 1
ATOM 3130 N N . PHE B 1 131 ? 5.379 -1.533 6.984 1 98.25 131 PHE B N 1
ATOM 3131 C CA . PHE B 1 131 ? 4.016 -1.129 6.664 1 98.25 131 PHE B CA 1
ATOM 3132 C C . PHE B 1 131 ? 3.328 -0.535 7.891 1 98.25 131 PHE B C 1
ATOM 3134 O O . PHE B 1 131 ? 2.494 0.363 7.766 1 98.25 131 PHE B O 1
ATOM 3141 N N . ASP B 1 132 ? 3.719 -0.973 9.078 1 97.94 132 ASP B N 1
ATOM 3142 C CA . ASP B 1 132 ? 3.213 -0.365 10.305 1 97.94 132 ASP B CA 1
ATOM 3143 C C . ASP B 1 132 ? 3.549 1.124 10.359 1 97.94 132 ASP B C 1
ATOM 3145 O O . ASP B 1 132 ? 2.688 1.948 10.68 1 97.94 132 ASP B O 1
ATOM 3149 N N . ILE B 1 133 ? 4.754 1.427 10.031 1 98.31 133 ILE B N 1
ATOM 3150 C CA . ILE B 1 133 ? 5.227 2.803 10.125 1 98.31 133 ILE B CA 1
ATOM 3151 C C . ILE B 1 133 ? 4.617 3.635 9 1 98.31 133 ILE B C 1
ATOM 3153 O O . ILE B 1 133 ? 4.066 4.711 9.242 1 98.31 133 ILE B O 1
ATOM 3157 N N . ASN B 1 134 ? 4.641 3.109 7.812 1 98.31 134 ASN B N 1
ATOM 3158 C CA . ASN B 1 134 ? 4.48 3.961 6.637 1 98.31 134 ASN B CA 1
ATOM 3159 C C . ASN B 1 134 ? 3.029 3.992 6.16 1 98.31 134 ASN B C 1
ATOM 3161 O O . ASN B 1 134 ? 2.631 4.902 5.43 1 98.31 134 ASN B O 1
ATOM 3165 N N . VAL B 1 135 ? 2.242 2.953 6.551 1 98.56 135 VAL B N 1
ATOM 3166 C CA . VAL B 1 135 ? 0.882 2.91 6.023 1 98.56 135 VAL B CA 1
ATOM 3167 C C . VAL B 1 135 ? -0.118 2.84 7.176 1 98.56 135 VAL B C 1
ATOM 3169 O O . VAL B 1 135 ? -0.889 3.777 7.395 1 98.56 135 VAL B O 1
ATOM 3172 N N . THR B 1 136 ? -0.009 1.806 7.984 1 98.38 136 THR B N 1
ATOM 3173 C CA . THR B 1 136 ? -0.963 1.591 9.07 1 98.38 136 THR B CA 1
ATOM 3174 C C . THR B 1 136 ? -0.946 2.762 10.047 1 98.38 136 THR B C 1
ATOM 3176 O O . THR B 1 136 ? -1.994 3.324 10.367 1 98.38 136 THR B O 1
ATOM 3179 N N . GLY B 1 137 ? 0.238 3.105 10.477 1 98.56 137 GLY B N 1
ATOM 3180 C CA . GLY B 1 137 ? 0.356 4.195 11.43 1 98.56 137 GLY B CA 1
ATOM 3181 C C . GLY B 1 137 ? -0.137 5.523 10.891 1 98.56 137 GLY B C 1
ATOM 3182 O O . GLY B 1 137 ? -0.77 6.297 11.609 1 98.56 137 GLY B O 1
ATOM 3183 N N . MET B 1 138 ? 0.17 5.789 9.648 1 98.56 138 MET B N 1
ATOM 3184 C CA . MET B 1 138 ? -0.287 7.02 9.008 1 98.56 138 MET B CA 1
ATOM 3185 C C . MET B 1 138 ? -1.811 7.078 8.969 1 98.56 138 MET B C 1
ATOM 3187 O O . MET B 1 138 ? -2.404 8.109 9.281 1 98.56 138 MET B O 1
ATOM 3191 N N . ILE B 1 139 ? -2.477 5.961 8.594 1 98.62 139 ILE B N 1
ATOM 3192 C CA . ILE B 1 139 ? -3.93 5.883 8.508 1 98.62 139 ILE B CA 1
ATOM 3193 C C . ILE B 1 139 ? -4.539 6.117 9.891 1 98.62 139 ILE B C 1
ATOM 3195 O O . ILE B 1 139 ? -5.473 6.91 10.031 1 98.62 139 ILE B O 1
ATOM 3199 N N . LEU B 1 140 ? -3.967 5.469 10.891 1 98.56 140 LEU B N 1
ATOM 3200 C CA . LEU B 1 140 ? -4.496 5.559 12.25 1 98.56 140 LEU B CA 1
ATOM 3201 C C . LEU B 1 140 ? -4.32 6.965 12.805 1 98.56 140 LEU B C 1
ATOM 3203 O O . LEU B 1 140 ? -5.219 7.492 13.469 1 98.56 140 LEU B O 1
ATOM 3207 N N . LEU B 1 141 ? -3.176 7.555 12.531 1 98.75 141 LEU B N 1
ATOM 3208 C CA . LEU B 1 141 ? -2.941 8.914 13.008 1 98.75 141 LEU B CA 1
ATOM 3209 C C . LEU B 1 141 ? -3.891 9.898 12.328 1 98.75 141 LEU B C 1
ATOM 3211 O O . LEU B 1 141 ? -4.445 10.781 12.984 1 98.75 141 LEU B O 1
ATOM 3215 N N . ASN B 1 142 ? -4.02 9.719 11.008 1 98.69 142 ASN B N 1
ATOM 3216 C CA . ASN B 1 142 ? -4.949 10.562 10.266 1 98.69 142 ASN B CA 1
ATOM 3217 C C . ASN B 1 142 ? -6.363 10.469 10.828 1 98.69 142 ASN B C 1
ATOM 3219 O O . ASN B 1 142 ? -7.035 11.492 11 1 98.69 142 ASN B O 1
ATOM 3223 N N . THR B 1 143 ? -6.785 9.258 11.117 1 98.19 143 THR B N 1
ATOM 3224 C CA . THR B 1 143 ? -8.102 9.023 11.695 1 98.19 143 THR B CA 1
ATOM 3225 C C . THR B 1 143 ? -8.227 9.711 13.055 1 98.19 143 THR B C 1
ATOM 3227 O O . THR B 1 143 ? -9.211 10.414 13.312 1 98.19 143 THR B O 1
ATOM 3230 N N . SER B 1 144 ? -7.25 9.531 13.891 1 98.31 144 SER B N 1
ATOM 3231 C CA . SER B 1 144 ? -7.258 10.141 15.219 1 98.31 144 SER B CA 1
ATOM 3232 C C . SER B 1 144 ? -7.336 11.664 15.125 1 98.31 144 SER B C 1
ATOM 3234 O O . SER B 1 144 ? -8.047 12.297 15.906 1 98.31 144 SER B O 1
ATOM 3236 N N . PHE B 1 145 ? -6.617 12.25 14.195 1 98.75 145 PHE B N 1
ATOM 3237 C CA . PHE B 1 145 ? -6.59 13.695 14.008 1 98.75 145 PHE B CA 1
ATOM 3238 C C . PHE B 1 145 ? -7.98 14.219 13.672 1 98.75 145 PHE B C 1
ATOM 3240 O O . PHE B 1 145 ? -8.484 15.125 14.344 1 98.75 145 PHE B O 1
ATOM 3247 N N . PHE B 1 146 ? -8.688 13.555 12.766 1 98 146 PHE B N 1
ATOM 3248 C CA . PHE B 1 146 ? -9.938 14.125 12.273 1 98 146 PHE B CA 1
ATOM 3249 C C . PHE B 1 146 ? -11.109 13.664 13.133 1 98 146 PHE B C 1
ATOM 3251 O O . PHE B 1 146 ? -12.211 14.211 13.031 1 98 146 PHE B O 1
ATOM 3258 N N . GLN B 1 147 ? -10.844 12.656 13.992 1 97 147 GLN B N 1
ATOM 3259 C CA . GLN B 1 147 ? -11.828 12.375 15.023 1 97 147 GLN B CA 1
ATOM 3260 C C . GLN B 1 147 ? -11.859 13.477 16.078 1 97 147 GLN B C 1
ATOM 3262 O O . GLN B 1 147 ? -12.922 13.789 16.625 1 97 147 GLN B O 1
ATOM 3267 N N . THR B 1 148 ? -10.695 13.969 16.344 1 97.62 148 THR B N 1
ATOM 3268 C CA . THR B 1 148 ? -10.609 15.102 17.25 1 97.62 148 THR B CA 1
ATOM 3269 C C . THR B 1 148 ? -11.117 16.375 16.594 1 97.62 148 THR B C 1
ATOM 3271 O O . THR B 1 148 ? -11.914 17.109 17.172 1 97.62 148 THR B O 1
ATOM 3274 N N . PHE B 1 149 ? -10.664 16.625 15.344 1 97.94 149 PHE B N 1
ATOM 3275 C CA . PHE B 1 149 ? -11.023 17.812 14.57 1 97.94 149 PHE B CA 1
ATOM 3276 C C . PHE B 1 149 ? -12.102 17.484 13.547 1 97.94 149 PHE B C 1
ATOM 3278 O O . PHE B 1 149 ? -11.883 17.609 12.344 1 97.94 149 PHE B O 1
ATOM 3285 N N . SER B 1 150 ? -13.312 17.203 14.016 1 94.56 150 SER B N 1
ATOM 3286 C CA . SER B 1 150 ? -14.367 16.609 13.195 1 94.56 150 SER B CA 1
ATOM 3287 C C . SER B 1 150 ? -15.297 17.672 12.633 1 94.56 150 SER B C 1
ATOM 3289 O O . SER B 1 150 ? -16.125 17.391 11.766 1 94.56 150 SER B O 1
ATOM 3291 N N . ASP B 1 151 ? -15.148 18.922 13.039 1 93.94 151 ASP B N 1
ATOM 3292 C CA . ASP B 1 151 ? -16.047 19.984 12.617 1 93.94 151 ASP B CA 1
ATOM 3293 C C . ASP B 1 151 ? -15.82 20.344 11.148 1 93.94 151 ASP B C 1
ATOM 3295 O O . ASP B 1 151 ? -14.867 21.047 10.812 1 93.94 151 ASP B O 1
ATOM 3299 N N . SER B 1 152 ? -16.688 20 10.281 1 90.19 152 SER B N 1
ATOM 3300 C CA . SER B 1 152 ? -16.531 20.172 8.844 1 90.19 152 SER B CA 1
ATOM 3301 C C . SER B 1 152 ? -16.812 21.609 8.422 1 90.19 152 SER B C 1
ATOM 3303 O O . SER B 1 152 ? -16.609 21.969 7.262 1 90.19 152 SER B O 1
ATOM 3305 N N . SER B 1 153 ? -17.297 22.391 9.359 1 92.38 153 SER B N 1
ATOM 3306 C CA . SER B 1 153 ? -17.484 23.797 9.047 1 92.38 153 SER B CA 1
ATOM 3307 C C . SER B 1 153 ? -16.156 24.547 9.055 1 92.38 153 SER B C 1
ATOM 3309 O O . SER B 1 153 ? -16.062 25.672 8.555 1 92.38 153 SER B O 1
ATOM 3311 N N . LYS B 1 154 ? -15.156 23.922 9.695 1 95.44 154 LYS B N 1
ATOM 3312 C CA . LYS B 1 154 ? -13.805 24.484 9.703 1 95.44 154 LYS B CA 1
ATOM 3313 C C . LYS B 1 154 ? -12.984 23.969 8.523 1 95.44 154 LYS B C 1
ATOM 3315 O O . LYS B 1 154 ? -13.336 22.953 7.922 1 95.44 154 LYS B O 1
ATOM 3320 N N . SER B 1 155 ? -12.031 24.766 8.188 1 96.81 155 SER B N 1
ATOM 3321 C CA . SER B 1 155 ? -11.094 24.312 7.168 1 96.81 155 SER B CA 1
ATOM 3322 C C . SER B 1 155 ? -10.273 23.125 7.664 1 96.81 155 SER B C 1
ATOM 3324 O O . SER B 1 155 ? -9.75 23.156 8.781 1 96.81 155 SER B O 1
ATOM 3326 N N . ARG B 1 156 ? -10.266 22.031 6.891 1 97.81 156 ARG B N 1
ATOM 3327 C CA . ARG B 1 156 ? -9.5 20.828 7.188 1 97.81 156 ARG B CA 1
ATOM 3328 C C . ARG B 1 156 ? -8.594 20.453 6.02 1 97.81 156 ARG B C 1
ATOM 3330 O O . ARG B 1 156 ? -9.047 20.344 4.879 1 97.81 156 ARG B O 1
ATOM 3337 N N . VAL B 1 157 ? -7.258 20.312 6.301 1 98.31 157 VAL B N 1
ATOM 3338 C CA . VAL B 1 157 ? -6.262 20.156 5.246 1 98.31 157 VAL B CA 1
ATOM 3339 C C . VAL B 1 157 ? -5.352 18.969 5.566 1 98.31 157 VAL B C 1
ATOM 3341 O O . VAL B 1 157 ? -4.93 18.797 6.711 1 98.31 157 VAL B O 1
ATOM 3344 N N . VAL B 1 158 ? -5.133 18.125 4.613 1 98.69 158 VAL B N 1
ATOM 3345 C CA . VAL B 1 158 ? -4.137 17.062 4.695 1 98.69 158 VAL B CA 1
ATOM 3346 C C . VAL B 1 158 ? -3.062 17.266 3.631 1 98.69 158 VAL B C 1
ATOM 3348 O O . VAL B 1 158 ? -3.377 17.516 2.463 1 98.69 158 VAL B O 1
ATOM 3351 N N . VAL B 1 159 ? -1.835 17.281 4.012 1 98.81 159 VAL B N 1
ATOM 3352 C CA . VAL B 1 159 ? -0.715 17.188 3.078 1 98.81 159 VAL B CA 1
ATOM 3353 C C . VAL B 1 159 ? -0.027 15.836 3.217 1 98.81 159 VAL B C 1
ATOM 3355 O O . VAL B 1 159 ? 0.51 15.508 4.277 1 98.81 159 VAL B O 1
ATOM 3358 N N . ASN B 1 160 ? -0.109 15.008 2.225 1 98.62 160 ASN B N 1
ATOM 3359 C CA . ASN B 1 160 ? 0.601 13.734 2.158 1 98.62 160 ASN B CA 1
ATOM 3360 C C . ASN B 1 160 ? 1.876 13.844 1.329 1 98.62 160 ASN B C 1
ATOM 3362 O O . ASN B 1 160 ? 1.817 14.078 0.12 1 98.62 160 ASN B O 1
ATOM 3366 N N . MET B 1 161 ? 3.025 13.703 1.977 1 97.81 161 MET B N 1
ATOM 3367 C CA . MET B 1 161 ? 4.293 13.742 1.257 1 97.81 161 MET B CA 1
ATOM 3368 C C . MET B 1 161 ? 4.508 12.453 0.468 1 97.81 161 MET B C 1
ATOM 3370 O O . MET B 1 161 ? 4.777 11.398 1.05 1 97.81 161 MET B O 1
ATOM 3374 N N . SER B 1 162 ? 4.422 12.586 -0.802 1 95.5 162 SER B N 1
ATOM 3375 C CA . SER B 1 162 ? 4.477 11.461 -1.725 1 95.5 162 SER B CA 1
ATOM 3376 C C . SER B 1 162 ? 5.836 11.383 -2.418 1 95.5 162 SER B C 1
ATOM 3378 O O . SER B 1 162 ? 6.848 11.805 -1.857 1 95.5 162 SER B O 1
ATOM 3380 N N . SER B 1 163 ? 5.941 10.633 -3.436 1 89.12 163 SER B N 1
ATOM 3381 C CA . SER B 1 163 ? 7.152 10.391 -4.215 1 89.12 163 SER B CA 1
ATOM 3382 C C . SER B 1 163 ? 6.824 10.086 -5.672 1 89.12 163 SER B C 1
ATOM 3384 O O . SER B 1 163 ? 5.727 9.617 -5.98 1 89.12 163 SER B O 1
ATOM 3386 N N . ALA B 1 164 ? 7.805 10.438 -6.516 1 82.5 164 ALA B N 1
ATOM 3387 C CA . ALA B 1 164 ? 7.676 9.992 -7.898 1 82.5 164 ALA B CA 1
ATOM 3388 C C . ALA B 1 164 ? 7.59 8.469 -7.977 1 82.5 164 ALA B C 1
ATOM 3390 O O . ALA B 1 164 ? 7.078 7.918 -8.953 1 82.5 164 ALA B O 1
ATOM 3391 N N . HIS B 1 165 ? 7.996 7.84 -7 1 84.56 165 HIS B N 1
ATOM 3392 C CA . HIS B 1 165 ? 8.125 6.387 -7 1 84.56 165 HIS B CA 1
ATOM 3393 C C . HIS B 1 165 ? 6.816 5.715 -6.605 1 84.56 165 HIS B C 1
ATOM 3395 O O . HIS B 1 165 ? 6.77 4.5 -6.406 1 84.56 165 HIS B O 1
ATOM 3401 N N . THR B 1 166 ? 5.754 6.477 -6.586 1 85.88 166 THR B N 1
ATOM 3402 C CA . THR B 1 166 ? 4.414 5.902 -6.516 1 85.88 166 THR B CA 1
ATOM 3403 C C . THR B 1 166 ? 3.988 5.355 -7.875 1 85.88 166 THR B C 1
ATOM 3405 O O . THR B 1 166 ? 3.08 4.527 -7.961 1 85.88 166 THR B O 1
ATOM 3408 N N . SER B 1 167 ? 4.707 5.898 -8.891 1 86.56 167 SER B N 1
ATOM 3409 C CA . SER B 1 167 ? 4.34 5.457 -10.227 1 86.56 167 SER B CA 1
ATOM 3410 C C . SER B 1 167 ? 5.566 5.012 -11.023 1 86.56 167 SER B C 1
ATOM 3412 O O . SER B 1 167 ? 5.438 4.402 -12.086 1 86.56 167 SER B O 1
ATOM 3414 N N . VAL B 1 168 ? 6.711 5.312 -10.555 1 88.06 168 VAL B N 1
ATOM 3415 C CA . VAL B 1 168 ? 7.953 4.906 -11.203 1 88.06 168 VAL B CA 1
ATOM 3416 C C . VAL B 1 168 ? 8.68 3.879 -10.344 1 88.06 168 VAL B C 1
ATOM 3418 O O . VAL B 1 168 ? 9.297 4.234 -9.328 1 88.06 168 VAL B O 1
ATOM 3421 N N . PRO B 1 169 ? 8.672 2.689 -10.797 1 91.44 169 PRO B N 1
ATOM 3422 C CA . PRO B 1 169 ? 9.383 1.675 -10.016 1 91.44 169 PRO B CA 1
ATOM 3423 C C . PRO B 1 169 ? 10.898 1.82 -10.094 1 91.44 169 PRO B C 1
ATOM 3425 O O . PRO B 1 169 ? 11.438 2.172 -11.148 1 91.44 169 PRO B O 1
ATOM 3428 N N . LEU B 1 170 ? 11.547 1.624 -8.977 1 90.81 170 LEU B N 1
ATOM 3429 C CA . LEU B 1 170 ? 13 1.637 -8.891 1 90.81 170 LEU B CA 1
ATOM 3430 C C . LEU B 1 170 ? 13.508 0.416 -8.133 1 90.81 170 LEU B C 1
ATOM 3432 O O . LEU B 1 170 ? 12.961 0.049 -7.094 1 90.81 170 LEU B O 1
ATOM 3436 N N . ALA B 1 171 ? 14.539 -0.116 -8.688 1 92.44 171 ALA B N 1
ATOM 3437 C CA . ALA B 1 171 ? 15.125 -1.296 -8.055 1 92.44 171 ALA B CA 1
ATOM 3438 C C . ALA B 1 171 ? 15.531 -1.003 -6.613 1 92.44 171 ALA B C 1
ATOM 3440 O O . ALA B 1 171 ? 16.062 0.071 -6.316 1 92.44 171 ALA B O 1
ATOM 3441 N N . SER B 1 172 ? 15.25 -1.939 -5.699 1 91.38 172 SER B N 1
ATOM 3442 C CA . SER B 1 172 ? 15.594 -1.927 -4.281 1 91.38 172 SER B CA 1
ATOM 3443 C C . SER B 1 172 ? 14.633 -1.044 -3.49 1 91.38 172 SER B C 1
ATOM 3445 O O . SER B 1 172 ? 14.633 -1.072 -2.258 1 91.38 172 SER B O 1
ATOM 3447 N N . TYR B 1 173 ? 13.781 -0.28 -4.207 1 93.44 173 TYR B N 1
ATOM 3448 C CA . TYR B 1 173 ? 12.797 0.576 -3.547 1 93.44 173 TYR B CA 1
ATOM 3449 C C . TYR B 1 173 ? 11.469 -0.152 -3.367 1 93.44 173 TYR B C 1
ATOM 3451 O O . TYR B 1 173 ? 10.406 0.472 -3.379 1 93.44 173 TYR B O 1
ATOM 3459 N N . HIS B 1 174 ? 11.531 -1.471 -3.264 1 94.69 174 HIS B N 1
ATOM 3460 C CA . HIS B 1 174 ? 10.344 -2.316 -3.334 1 94.69 174 HIS B CA 1
ATOM 3461 C C . HIS B 1 174 ? 9.32 -1.917 -2.277 1 94.69 174 HIS B C 1
ATOM 3463 O O . HIS B 1 174 ? 8.195 -1.543 -2.609 1 94.69 174 HIS B O 1
ATOM 3469 N N . LEU B 1 175 ? 9.711 -1.856 -0.981 1 96.5 175 LEU B N 1
ATOM 3470 C CA . LEU B 1 175 ? 8.766 -1.525 0.082 1 96.5 175 LEU B CA 1
ATOM 3471 C C . LEU B 1 175 ? 8.398 -0.046 0.041 1 96.5 175 LEU B C 1
ATOM 3473 O O . LEU B 1 175 ? 7.238 0.316 0.252 1 96.5 175 LEU B O 1
ATOM 3477 N N . TYR B 1 176 ? 9.352 0.769 -0.302 1 95.75 176 TYR B N 1
ATOM 3478 C CA . TYR B 1 176 ? 9.117 2.207 -0.371 1 95.75 176 TYR B CA 1
ATOM 3479 C C . TYR B 1 176 ? 8.078 2.541 -1.438 1 95.75 176 TYR B C 1
ATOM 3481 O O . TYR B 1 176 ? 7.102 3.24 -1.163 1 95.75 176 TYR B O 1
ATOM 3489 N N . CYS B 1 177 ? 8.25 2.014 -2.658 1 96.75 177 CYS B N 1
ATOM 3490 C CA . CYS B 1 177 ? 7.312 2.248 -3.75 1 96.75 177 CYS B CA 1
ATOM 3491 C C . CYS B 1 177 ? 5.922 1.735 -3.395 1 96.75 177 CYS B C 1
ATOM 3493 O O . CYS B 1 177 ? 4.93 2.432 -3.6 1 96.75 177 CYS B O 1
ATOM 3495 N N . ALA B 1 178 ? 5.887 0.557 -2.852 1 97.56 178 ALA B N 1
ATOM 3496 C CA . ALA B 1 178 ? 4.609 -0.043 -2.477 1 97.56 178 ALA B CA 1
ATOM 3497 C C . ALA B 1 178 ? 3.902 0.791 -1.41 1 97.56 178 ALA B C 1
ATOM 3499 O O . ALA B 1 178 ? 2.703 1.061 -1.517 1 97.56 178 ALA B O 1
ATOM 3500 N N . GLY B 1 179 ? 4.633 1.194 -0.366 1 97.88 179 GLY B N 1
ATOM 3501 C CA . GLY B 1 179 ? 4.062 1.987 0.712 1 97.88 179 GLY B CA 1
ATOM 3502 C C . GLY B 1 179 ? 3.549 3.338 0.253 1 97.88 179 GLY B C 1
ATOM 3503 O O . GLY B 1 179 ? 2.453 3.754 0.636 1 97.88 179 GLY B O 1
ATOM 3504 N N . LYS B 1 180 ? 4.312 4 -0.556 1 96.88 180 LYS B N 1
ATOM 3505 C CA . LYS B 1 180 ? 3.904 5.312 -1.044 1 96.88 180 LYS B CA 1
ATOM 3506 C C . LYS B 1 180 ? 2.684 5.207 -1.954 1 96.88 180 LYS B C 1
ATOM 3508 O O . LYS B 1 180 ? 1.802 6.066 -1.923 1 96.88 180 LYS B O 1
ATOM 3513 N N . ALA B 1 181 ? 2.623 4.168 -2.779 1 96.88 181 ALA B N 1
ATOM 3514 C CA . ALA B 1 181 ? 1.439 3.932 -3.604 1 96.88 181 ALA B CA 1
ATOM 3515 C C . ALA B 1 181 ? 0.201 3.723 -2.736 1 96.88 181 ALA B C 1
ATOM 3517 O O . ALA B 1 181 ? -0.869 4.262 -3.033 1 96.88 181 ALA B O 1
ATOM 3518 N N . ALA B 1 182 ? 0.356 2.953 -1.695 1 97.94 182 ALA B N 1
ATOM 3519 C CA . ALA B 1 182 ? -0.752 2.686 -0.782 1 97.94 182 ALA B CA 1
ATOM 3520 C C . ALA B 1 182 ? -1.254 3.975 -0.135 1 97.94 182 ALA B C 1
ATOM 3522 O O . ALA B 1 182 ? -2.461 4.223 -0.086 1 97.94 182 ALA B O 1
ATOM 3523 N N . ARG B 1 183 ? -0.374 4.832 0.309 1 97.94 183 ARG B N 1
ATOM 3524 C CA . ARG B 1 183 ? -0.73 6.082 0.976 1 97.94 183 ARG B CA 1
ATOM 3525 C C . ARG B 1 183 ? -1.495 7.008 0.035 1 97.94 183 ARG B C 1
ATOM 3527 O O . ARG B 1 183 ? -2.5 7.602 0.424 1 97.94 183 ARG B O 1
ATOM 3534 N N . ASP B 1 184 ? -0.936 7.102 -1.162 1 97.75 184 ASP B N 1
ATOM 3535 C CA . ASP B 1 184 ? -1.578 7.98 -2.133 1 97.75 184 ASP B CA 1
ATOM 3536 C C . ASP B 1 184 ? -3.008 7.531 -2.422 1 97.75 184 ASP B C 1
ATOM 3538 O O . ASP B 1 184 ? -3.926 8.352 -2.475 1 97.75 184 ASP B O 1
ATOM 3542 N N . MET B 1 185 ? -3.164 6.238 -2.58 1 97.5 185 MET B N 1
ATOM 3543 C CA . MET B 1 185 ? -4.488 5.719 -2.906 1 97.5 185 MET B CA 1
ATOM 3544 C C . MET B 1 185 ? -5.449 5.895 -1.734 1 97.5 185 MET B C 1
ATOM 3546 O O . MET B 1 185 ? -6.625 6.195 -1.93 1 97.5 185 MET B O 1
ATOM 3550 N N . TYR B 1 186 ? -4.961 5.691 -0.496 1 98.25 186 TYR B N 1
ATOM 3551 C CA . TYR B 1 186 ? -5.789 5.961 0.674 1 98.25 186 TYR B CA 1
ATOM 3552 C C . TYR B 1 186 ? -6.297 7.398 0.666 1 98.25 186 TYR B C 1
ATOM 3554 O O . TYR B 1 186 ? -7.477 7.645 0.932 1 98.25 186 TYR B O 1
ATOM 3562 N N . MET B 1 187 ? -5.418 8.289 0.354 1 98.38 187 MET B N 1
ATOM 3563 C CA . MET B 1 187 ? -5.781 9.703 0.334 1 98.38 187 MET B CA 1
ATOM 3564 C C . MET B 1 187 ? -6.828 9.984 -0.739 1 98.38 187 MET B C 1
ATOM 3566 O O . MET B 1 187 ? -7.719 10.812 -0.544 1 98.38 187 MET B O 1
ATOM 3570 N N . ARG B 1 188 ? -6.719 9.312 -1.85 1 97.5 188 ARG B N 1
ATOM 3571 C CA . ARG B 1 188 ? -7.691 9.508 -2.918 1 97.5 188 ARG B CA 1
ATOM 3572 C C . ARG B 1 188 ? -9.07 9.016 -2.498 1 97.5 188 ARG B C 1
ATOM 3574 O O . ARG B 1 188 ? -10.086 9.648 -2.805 1 97.5 188 ARG B O 1
ATOM 3581 N N . VAL B 1 189 ? -9.125 7.875 -1.816 1 97.12 189 VAL B N 1
ATOM 3582 C CA . VAL B 1 189 ? -10.398 7.383 -1.312 1 97.12 189 VAL B CA 1
ATOM 3583 C C . VAL B 1 189 ? -10.953 8.352 -0.271 1 97.12 189 VAL B C 1
ATOM 3585 O O . VAL B 1 189 ? -12.148 8.656 -0.271 1 97.12 189 VAL B O 1
ATOM 3588 N N . LEU B 1 190 ? -10.078 8.828 0.604 1 97.69 190 LEU B N 1
ATOM 3589 C CA . LEU B 1 190 ? -10.477 9.805 1.612 1 97.69 190 LEU B CA 1
ATOM 3590 C C . LEU B 1 190 ? -11.125 11.023 0.962 1 97.69 190 LEU B C 1
ATOM 3592 O O . LEU B 1 190 ? -12.133 11.531 1.452 1 97.69 190 LEU B O 1
ATOM 3596 N N . ALA B 1 191 ? -10.578 11.461 -0.125 1 97.31 191 ALA B N 1
ATOM 3597 C CA . ALA B 1 191 ? -11.094 12.633 -0.83 1 97.31 191 ALA B CA 1
ATOM 3598 C C . ALA B 1 191 ? -12.5 12.375 -1.354 1 97.31 191 ALA B C 1
ATOM 3600 O O . ALA B 1 191 ? -13.344 13.281 -1.357 1 97.31 191 ALA B O 1
ATOM 3601 N N . VAL B 1 192 ? -12.727 11.172 -1.819 1 95.75 192 VAL B N 1
ATOM 3602 C CA . VAL B 1 192 ? -14.047 10.797 -2.309 1 95.75 192 VAL B CA 1
ATOM 3603 C C . VAL B 1 192 ? -15.047 10.797 -1.15 1 95.75 192 VAL B C 1
ATOM 3605 O O . VAL B 1 192 ? -16.172 11.266 -1.295 1 95.75 192 VAL B O 1
ATOM 3608 N N . GLU B 1 193 ? -14.609 10.367 -0 1 95.38 193 GLU B N 1
ATOM 3609 C CA . GLU B 1 193 ? -15.477 10.219 1.164 1 95.38 193 GLU B CA 1
ATOM 3610 C C . GLU B 1 193 ? -15.734 11.57 1.829 1 95.38 193 GLU B C 1
ATOM 3612 O O . GLU B 1 193 ? -16.797 11.789 2.412 1 95.38 193 GLU B O 1
ATOM 3617 N N . GLU B 1 194 ? -14.664 12.367 1.797 1 95.62 194 GLU B N 1
ATOM 3618 C CA . GLU B 1 194 ? -14.695 13.656 2.471 1 95.62 194 GLU B CA 1
ATOM 3619 C C . GLU B 1 194 ? -14.383 14.797 1.499 1 95.62 194 GLU B C 1
ATOM 3621 O O . GLU B 1 194 ? -13.312 15.398 1.558 1 95.62 194 GLU B O 1
ATOM 3626 N N . PRO B 1 195 ? -15.359 15.18 0.714 1 93.12 195 PRO B N 1
ATOM 3627 C CA . PRO B 1 195 ? -15.086 16.172 -0.323 1 93.12 195 PRO B CA 1
ATOM 3628 C C . PRO B 1 195 ? -14.742 17.547 0.253 1 93.12 195 PRO B C 1
ATOM 3630 O O . PRO B 1 195 ? -14.141 18.375 -0.434 1 93.12 195 PRO B O 1
ATOM 3633 N N . SER B 1 196 ? -15.125 17.812 1.487 1 94.12 196 SER B N 1
ATOM 3634 C CA . SER B 1 196 ? -14.828 19.109 2.105 1 94.12 196 SER B CA 1
ATOM 3635 C C . SER B 1 196 ? -13.391 19.156 2.611 1 94.12 196 SER B C 1
ATOM 3637 O O . SER B 1 196 ? -12.883 20.234 2.939 1 94.12 196 SER B O 1
ATOM 3639 N N . LEU B 1 197 ? -12.734 18 2.723 1 96.12 197 LEU B N 1
ATOM 3640 C CA . LEU B 1 197 ? -11.336 17.922 3.137 1 96.12 197 LEU B CA 1
ATOM 3641 C C . LEU B 1 197 ? -10.406 18.312 1.988 1 96.12 197 LEU B C 1
ATOM 3643 O O . LEU B 1 197 ? -10.547 17.797 0.874 1 96.12 197 LEU B O 1
ATOM 3647 N N . ARG B 1 198 ? -9.555 19.312 2.195 1 96.62 198 ARG B N 1
ATOM 3648 C CA . ARG B 1 198 ? -8.523 19.656 1.215 1 96.62 198 ARG B CA 1
ATOM 3649 C C . ARG B 1 198 ? -7.32 18.734 1.347 1 96.62 198 ARG B C 1
ATOM 3651 O O . ARG B 1 198 ? -6.641 18.734 2.377 1 96.62 198 ARG B O 1
ATOM 3658 N N . ILE B 1 199 ? -7.074 17.922 0.369 1 98.25 199 ILE B N 1
ATOM 3659 C CA . ILE B 1 199 ? -6.02 16.906 0.425 1 98.25 199 ILE B CA 1
ATOM 3660 C C . ILE B 1 199 ? -5.004 17.172 -0.689 1 98.25 199 ILE B C 1
ATOM 3662 O O . ILE B 1 199 ? -5.352 17.125 -1.872 1 98.25 199 ILE B O 1
ATOM 3666 N N . LEU B 1 200 ? -3.781 17.469 -0.339 1 98.44 200 LEU B N 1
ATOM 3667 C CA . LEU B 1 200 ? -2.695 17.625 -1.301 1 98.44 200 LEU B CA 1
ATOM 3668 C C . LEU B 1 200 ? -1.745 16.422 -1.245 1 98.44 200 LEU B C 1
ATOM 3670 O O . LEU B 1 200 ? -1.245 16.078 -0.174 1 98.44 200 LEU B O 1
ATOM 3674 N N . ILE B 1 201 ? -1.576 15.734 -2.328 1 98.19 201 ILE B N 1
ATOM 3675 C CA . ILE B 1 201 ? -0.541 14.727 -2.512 1 98.19 201 ILE B CA 1
ATOM 3676 C C . ILE B 1 201 ? 0.668 15.344 -3.207 1 98.19 201 ILE B C 1
ATOM 3678 O O . ILE B 1 201 ? 0.61 15.664 -4.395 1 98.19 201 ILE B O 1
ATOM 3682 N N . PHE B 1 202 ? 1.788 15.531 -2.486 1 98.25 202 PHE B N 1
ATOM 3683 C CA . PHE B 1 202 ? 2.891 16.359 -2.967 1 98.25 202 PHE B CA 1
ATOM 3684 C C . PHE B 1 202 ? 4.172 15.539 -3.066 1 98.25 202 PHE B C 1
ATOM 3686 O O . PHE B 1 202 ? 4.559 14.867 -2.111 1 98.25 202 PHE B O 1
ATOM 3693 N N . SER B 1 203 ? 4.832 15.539 -4.168 1 96.94 203 SER B N 1
ATOM 3694 C CA . SER B 1 203 ? 6.137 14.922 -4.379 1 96.94 203 SER B CA 1
ATOM 3695 C C . SER B 1 203 ? 7.242 15.969 -4.422 1 96.94 203 SER B C 1
ATOM 3697 O O . SER B 1 203 ? 7.324 16.75 -5.367 1 96.94 203 SER B O 1
ATOM 3699 N N . PRO B 1 204 ? 8.125 15.93 -3.512 1 95.31 204 PRO B N 1
ATOM 3700 C CA . PRO B 1 204 ? 9.141 16.984 -3.408 1 95.31 204 PRO B CA 1
ATOM 3701 C C . PRO B 1 204 ? 10.273 16.812 -4.41 1 95.31 204 PRO B C 1
ATOM 3703 O O . PRO B 1 204 ? 11.125 17.688 -4.543 1 95.31 204 PRO B O 1
ATOM 3706 N N . GLY B 1 205 ? 10.328 15.703 -5.113 1 92.44 205 GLY B N 1
ATOM 3707 C CA . GLY B 1 205 ? 11.484 15.422 -5.953 1 92.44 205 GLY B CA 1
ATOM 3708 C C . GLY B 1 205 ? 12.648 14.828 -5.188 1 92.44 205 GLY B C 1
ATOM 3709 O O . GLY B 1 205 ? 12.445 14.062 -4.242 1 92.44 205 GLY B O 1
ATOM 3710 N N . CYS B 1 206 ? 13.844 15.047 -5.715 1 90.75 206 CYS B N 1
ATOM 3711 C CA . CYS B 1 206 ? 15.039 14.508 -5.07 1 90.75 206 CYS B CA 1
ATOM 3712 C C . CYS B 1 206 ? 15.711 15.562 -4.203 1 90.75 206 CYS B C 1
ATOM 3714 O O . CYS B 1 206 ? 16.25 16.547 -4.719 1 90.75 206 CYS B O 1
ATOM 3716 N N . SER B 1 207 ? 15.602 15.328 -2.908 1 93.06 207 SER B N 1
ATOM 3717 C CA . SER B 1 207 ? 16.172 16.297 -1.966 1 93.06 207 SER B CA 1
ATOM 3718 C C . SER B 1 207 ? 17.391 15.727 -1.253 1 93.06 207 SER B C 1
ATOM 3720 O O . SER B 1 207 ? 17.453 14.523 -0.982 1 93.06 207 SER B O 1
ATOM 3722 N N . ASP B 1 208 ? 18.312 16.609 -0.985 1 93.06 208 ASP B N 1
ATOM 3723 C CA . ASP B 1 208 ? 19.516 16.234 -0.245 1 93.06 208 ASP B CA 1
ATOM 3724 C C . ASP B 1 208 ? 19.219 16.078 1.245 1 93.06 208 ASP B C 1
ATOM 3726 O O . ASP B 1 208 ? 19.422 17.016 2.02 1 93.06 208 ASP B O 1
ATOM 3730 N N . THR B 1 209 ? 18.734 14.945 1.639 1 91.69 209 THR B N 1
ATOM 3731 C CA . THR B 1 209 ? 18.359 14.602 3.006 1 91.69 209 THR B CA 1
ATOM 3732 C C . THR B 1 209 ? 19.172 13.422 3.512 1 91.69 209 THR B C 1
ATOM 3734 O O . THR B 1 209 ? 19.922 12.805 2.748 1 91.69 209 THR B O 1
ATOM 3737 N N . ASP B 1 210 ? 19.078 13.164 4.832 1 88.62 210 ASP B N 1
ATOM 3738 C CA . ASP B 1 210 ? 19.703 11.961 5.398 1 88.62 210 ASP B CA 1
ATOM 3739 C C . ASP B 1 210 ? 19.188 10.703 4.703 1 88.62 210 ASP B C 1
ATOM 3741 O O . ASP B 1 210 ? 19.938 9.734 4.547 1 88.62 210 ASP B O 1
ATOM 3745 N N . MET B 1 211 ? 18.031 10.711 4.219 1 83.56 211 MET B N 1
ATOM 3746 C CA . MET B 1 211 ? 17.453 9.594 3.484 1 83.56 211 MET B CA 1
ATOM 3747 C C . MET B 1 211 ? 18.219 9.336 2.188 1 83.56 211 MET B C 1
ATOM 3749 O O . MET B 1 211 ? 18.547 8.195 1.875 1 83.56 211 MET B O 1
ATOM 3753 N N . ALA B 1 212 ? 18.422 10.383 1.419 1 89.06 212 ALA B N 1
ATOM 3754 C CA . ALA B 1 212 ? 19.172 10.258 0.169 1 89.06 212 ALA B CA 1
ATOM 3755 C C . ALA B 1 212 ? 20.562 9.711 0.421 1 89.06 212 ALA B C 1
ATOM 3757 O O . ALA B 1 212 ? 21.047 8.859 -0.33 1 89.06 212 ALA B O 1
ATOM 3758 N N . LYS B 1 213 ? 21.156 10.195 1.496 1 90.38 213 LYS B N 1
ATOM 3759 C CA . LYS B 1 213 ? 22.484 9.711 1.851 1 90.38 213 LYS B CA 1
ATOM 3760 C C . LYS B 1 213 ? 22.453 8.234 2.225 1 90.38 213 LYS B C 1
ATOM 3762 O O . LYS B 1 213 ? 23.359 7.48 1.869 1 90.38 213 LYS B O 1
ATOM 3767 N N . GLN B 1 214 ? 21.406 7.934 2.912 1 89.81 214 GLN B N 1
ATOM 3768 C CA . GLN B 1 214 ? 21.219 6.531 3.277 1 89.81 214 GLN B CA 1
ATOM 3769 C C . GLN B 1 214 ? 21.109 5.648 2.035 1 89.81 214 GLN B C 1
ATOM 3771 O O . GLN B 1 214 ? 21.703 4.566 1.984 1 89.81 214 GLN B O 1
ATOM 3776 N N . VAL B 1 215 ? 20.422 6.074 1.054 1 90.25 215 VAL B N 1
ATOM 3777 C CA . VAL B 1 215 ? 20.266 5.32 -0.187 1 90.25 215 VAL B CA 1
ATOM 3778 C C . VAL B 1 215 ? 21.625 5.148 -0.866 1 90.25 215 VAL B C 1
ATOM 3780 O O . VAL B 1 215 ? 22 4.039 -1.251 1 90.25 215 VAL B O 1
ATOM 3783 N N . GLU B 1 216 ? 22.328 6.184 -0.955 1 90.81 216 GLU B N 1
ATOM 3784 C CA . GLU B 1 216 ? 23.641 6.148 -1.605 1 90.81 216 GLU B CA 1
ATOM 3785 C C . GLU B 1 216 ? 24.578 5.18 -0.898 1 90.81 216 GLU B C 1
ATOM 3787 O O . GLU B 1 216 ? 25.438 4.555 -1.536 1 90.81 216 GLU B O 1
ATOM 3792 N N . LYS B 1 217 ? 24.359 5.039 0.371 1 90.12 217 LYS B N 1
ATOM 3793 C CA . LYS B 1 217 ? 25.266 4.223 1.172 1 90.12 217 LYS B CA 1
ATOM 3794 C C . LYS B 1 217 ? 24.828 2.762 1.185 1 90.12 217 LYS B C 1
ATOM 3796 O O . LYS B 1 217 ? 25.672 1.858 1.238 1 90.12 217 LYS B O 1
ATOM 3801 N N . THR B 1 218 ? 23.516 2.504 1.119 1 89.69 218 THR B N 1
ATOM 3802 C CA . THR B 1 218 ? 23.047 1.175 1.503 1 89.69 218 THR B CA 1
ATOM 3803 C C . THR B 1 218 ? 22.359 0.487 0.332 1 89.69 218 THR B C 1
ATOM 3805 O O . THR B 1 218 ? 22.172 -0.731 0.344 1 89.69 218 THR B O 1
ATOM 3808 N N . CYS B 1 219 ? 22 1.242 -0.677 1 91.25 219 CYS B N 1
ATOM 3809 C CA . CYS B 1 219 ? 21.234 0.656 -1.773 1 91.25 219 CYS B CA 1
ATOM 3810 C C . CYS B 1 219 ? 22.094 -0.341 -2.555 1 91.25 219 CYS B C 1
ATOM 3812 O O . CYS B 1 219 ? 23.219 -0.026 -2.957 1 91.25 219 CYS B O 1
ATOM 3814 N N . MET B 1 220 ? 21.578 -1.495 -2.766 1 89.88 220 MET B N 1
ATOM 3815 C CA . MET B 1 220 ? 22.344 -2.551 -3.43 1 89.88 220 MET B CA 1
ATOM 3816 C C . MET B 1 220 ? 22.375 -2.324 -4.938 1 89.88 220 MET B C 1
ATOM 3818 O O . MET B 1 220 ? 23.297 -2.805 -5.613 1 89.88 220 MET B O 1
ATOM 3822 N N . ASP B 1 221 ? 21.438 -1.621 -5.453 1 92.06 221 ASP B N 1
ATOM 3823 C CA . ASP B 1 221 ? 21.406 -1.388 -6.895 1 92.06 221 ASP B CA 1
ATOM 3824 C C . ASP B 1 221 ? 22.297 -0.217 -7.289 1 92.06 221 ASP B C 1
ATOM 3826 O O . ASP B 1 221 ? 21.969 0.941 -7.02 1 92.06 221 ASP B O 1
ATOM 3830 N N . LYS B 1 222 ? 23.266 -0.467 -7.945 1 92.31 222 LYS B N 1
ATOM 3831 C CA . LYS B 1 222 ? 24.281 0.526 -8.289 1 92.31 222 LYS B CA 1
ATOM 3832 C C . LYS B 1 222 ? 23.703 1.594 -9.219 1 92.31 222 LYS B C 1
ATOM 3834 O O . LYS B 1 222 ? 24.109 2.756 -9.164 1 92.31 222 LYS B O 1
ATOM 3839 N N . SER B 1 223 ? 22.781 1.206 -9.992 1 91.06 223 SER B N 1
ATOM 3840 C CA . SER B 1 223 ? 22.188 2.166 -10.914 1 91.06 223 SER B CA 1
ATOM 3841 C C . SER B 1 223 ? 21.438 3.266 -10.172 1 91.06 223 SER B C 1
ATOM 3843 O O . SER B 1 223 ? 21.406 4.414 -10.617 1 91.06 223 SER B O 1
ATOM 3845 N N . VAL B 1 224 ? 20.859 2.928 -9.055 1 91.06 224 VAL B N 1
ATOM 3846 C CA . VAL B 1 224 ? 20.156 3.9 -8.234 1 91.06 224 VAL B CA 1
ATOM 3847 C C . VAL B 1 224 ? 21.156 4.855 -7.586 1 91.06 224 VAL B C 1
ATOM 3849 O O . VAL B 1 224 ? 20.938 6.07 -7.582 1 91.06 224 VAL B O 1
ATOM 3852 N N . VAL B 1 225 ? 22.219 4.309 -7.082 1 93.88 225 VAL B N 1
ATOM 3853 C CA . VAL B 1 225 ? 23.25 5.102 -6.434 1 93.88 225 VAL B CA 1
ATOM 3854 C C . VAL B 1 225 ? 23.859 6.082 -7.438 1 93.88 225 VAL B C 1
ATOM 3856 O O . VAL B 1 225 ? 24 7.27 -7.141 1 93.88 225 VAL B O 1
ATOM 3859 N N . GLU B 1 226 ? 24.109 5.582 -8.609 1 94.56 226 GLU B N 1
ATOM 3860 C CA . GLU B 1 226 ? 24.672 6.422 -9.664 1 94.56 226 GLU B CA 1
ATOM 3861 C C . GLU B 1 226 ? 23.703 7.535 -10.062 1 94.56 226 GLU B C 1
ATOM 3863 O O . GLU B 1 226 ? 24.125 8.664 -10.328 1 94.56 226 GLU B O 1
ATOM 3868 N N . MET B 1 227 ? 22.469 7.129 -10.094 1 91.75 227 MET B N 1
ATOM 3869 C CA . MET B 1 227 ? 21.453 8.125 -10.438 1 91.75 227 MET B CA 1
ATOM 3870 C C . MET B 1 227 ? 21.438 9.25 -9.406 1 91.75 227 MET B C 1
ATOM 3872 O O . MET B 1 227 ? 21.406 10.43 -9.773 1 91.75 227 MET B O 1
ATOM 3876 N N . LEU B 1 228 ? 21.5 8.945 -8.156 1 92.25 228 LEU B N 1
ATOM 3877 C CA . LEU B 1 228 ? 21.469 9.945 -7.098 1 92.25 228 LEU B CA 1
ATOM 3878 C C . LEU B 1 228 ? 22.734 10.805 -7.133 1 92.25 228 LEU B C 1
ATOM 3880 O O . LEU B 1 228 ? 22.672 12.016 -6.895 1 92.25 228 LEU B O 1
ATOM 3884 N N . GLN B 1 229 ? 23.812 10.164 -7.445 1 94.31 229 GLN B N 1
ATOM 3885 C CA . GLN B 1 229 ? 25.062 10.906 -7.551 1 94.31 229 GLN B CA 1
ATOM 3886 C C . GLN B 1 229 ? 25.016 11.883 -8.719 1 94.31 229 GLN B C 1
ATOM 3888 O O . GLN B 1 229 ? 25.516 13.008 -8.617 1 94.31 229 GLN B O 1
ATOM 3893 N N . LYS B 1 230 ? 24.484 11.422 -9.781 1 94.25 230 LYS B N 1
ATOM 3894 C CA . LYS B 1 230 ? 24.328 12.305 -10.93 1 94.25 230 LYS B CA 1
ATOM 3895 C C . LYS B 1 230 ? 23.422 13.484 -10.586 1 94.25 230 LYS B C 1
ATOM 3897 O O . LYS B 1 230 ? 23.719 14.625 -10.93 1 94.25 230 LYS B O 1
ATOM 3902 N N . PHE B 1 231 ? 22.266 13.164 -9.906 1 92.75 231 PHE B N 1
ATOM 3903 C CA . PHE B 1 231 ? 21.344 14.211 -9.492 1 92.75 231 PHE B CA 1
ATOM 3904 C C . PHE B 1 231 ? 22.031 15.227 -8.586 1 92.75 231 PHE B C 1
ATOM 3906 O O . PHE B 1 231 ? 21.781 16.422 -8.68 1 92.75 231 PHE B O 1
ATOM 3913 N N . ARG B 1 232 ? 22.906 14.766 -7.73 1 92.88 232 ARG B N 1
ATOM 3914 C CA . ARG B 1 232 ? 23.656 15.648 -6.84 1 92.88 232 ARG B CA 1
ATOM 3915 C C . ARG B 1 232 ? 24.625 16.516 -7.625 1 92.88 232 ARG B C 1
ATOM 3917 O O . ARG B 1 232 ? 24.734 17.719 -7.383 1 92.88 232 ARG B O 1
ATOM 3924 N N . ALA B 1 233 ? 25.297 15.938 -8.594 1 94.5 233 ALA B N 1
ATOM 3925 C CA . ALA B 1 233 ? 26.344 16.609 -9.367 1 94.5 233 ALA B CA 1
ATOM 3926 C C . ALA B 1 233 ? 25.75 17.672 -10.297 1 94.5 233 ALA B C 1
ATOM 3928 O O . ALA B 1 233 ? 26.359 18.719 -10.516 1 94.5 233 ALA B O 1
ATOM 3929 N N . ASP B 1 234 ? 24.562 17.391 -10.773 1 95 234 ASP B N 1
ATOM 3930 C CA . ASP B 1 234 ? 24.047 18.281 -11.805 1 95 234 ASP B CA 1
ATOM 3931 C C . ASP B 1 234 ? 23.047 19.266 -11.227 1 95 234 ASP B C 1
ATOM 3933 O O . ASP B 1 234 ? 22.438 20.047 -11.961 1 95 234 ASP B O 1
ATOM 3937 N N . GLY B 1 235 ? 22.797 19.203 -9.953 1 92.88 235 GLY B N 1
ATOM 3938 C CA . GLY B 1 235 ? 21.953 20.188 -9.273 1 92.88 235 GLY B CA 1
ATOM 3939 C C . GLY B 1 235 ? 20.484 19.781 -9.25 1 92.88 235 GLY B C 1
ATOM 3940 O O . GLY B 1 235 ? 19.641 20.547 -8.781 1 92.88 235 GLY B O 1
ATOM 3941 N N . THR B 1 236 ? 20.188 18.578 -9.797 1 92.19 236 THR B N 1
ATOM 3942 C CA . THR B 1 236 ? 18.828 18.062 -9.734 1 92.19 236 THR B CA 1
ATOM 3943 C C . THR B 1 236 ? 18.406 17.797 -8.289 1 92.19 236 THR B C 1
ATOM 3945 O O . THR B 1 236 ? 17.25 18.047 -7.914 1 92.19 236 THR B O 1
ATOM 3948 N N . MET B 1 237 ? 19.359 17.25 -7.531 1 94.06 237 MET B N 1
ATOM 3949 C CA . MET B 1 237 ? 19.125 17.109 -6.098 1 94.06 237 MET B CA 1
ATOM 3950 C C . MET B 1 237 ? 19.312 18.438 -5.383 1 94.06 237 MET B C 1
ATOM 3952 O O . MET B 1 237 ? 20.375 19.062 -5.473 1 94.06 237 MET B O 1
ATOM 3956 N N . THR B 1 238 ? 18.25 18.875 -4.719 1 94.94 238 THR B N 1
ATOM 3957 C CA . THR B 1 238 ? 18.297 20.188 -4.09 1 94.94 238 THR B CA 1
ATOM 3958 C C . THR B 1 238 ? 18.203 20.062 -2.572 1 94.94 238 THR B C 1
ATOM 3960 O O . THR B 1 238 ? 17.922 18.984 -2.049 1 94.94 238 THR B O 1
ATOM 3963 N N . SER B 1 239 ? 18.5 21.234 -1.941 1 96.06 239 SER B N 1
ATOM 3964 C CA . SER B 1 239 ? 18.203 21.297 -0.513 1 96.06 239 SER B CA 1
ATOM 3965 C C . SER B 1 239 ? 16.719 21.078 -0.248 1 96.06 239 SER B C 1
ATOM 3967 O O . SER B 1 239 ? 15.883 21.422 -1.08 1 96.06 239 SER B O 1
ATOM 3969 N N . PRO B 1 240 ? 16.359 20.516 0.951 1 96.94 240 PRO B N 1
ATOM 3970 C CA . PRO B 1 240 ? 14.945 20.312 1.279 1 96.94 240 PRO B CA 1
ATOM 3971 C C . PRO B 1 240 ? 14.133 21.609 1.221 1 96.94 240 PRO B C 1
ATOM 3973 O O . PRO B 1 240 ? 12.93 21.578 0.954 1 96.94 240 PRO B O 1
ATOM 3976 N N . ASP B 1 241 ? 14.727 22.734 1.328 1 97.62 241 ASP B N 1
ATOM 3977 C CA . ASP B 1 241 ? 14.031 24.016 1.388 1 97.62 241 ASP B CA 1
ATOM 3978 C C . ASP B 1 241 ? 13.406 24.375 0.038 1 97.62 241 ASP B C 1
ATOM 3980 O O . ASP B 1 241 ? 12.375 25.047 -0.021 1 97.62 241 ASP B O 1
ATOM 3984 N N . VAL B 1 242 ? 14.008 23.844 -1.007 1 96.94 242 VAL B N 1
ATOM 3985 C CA . VAL B 1 242 ? 13.57 24.219 -2.35 1 96.94 242 VAL B CA 1
ATOM 3986 C C . VAL B 1 242 ? 12.195 23.609 -2.629 1 96.94 242 VAL B C 1
ATOM 3988 O O . VAL B 1 242 ? 11.242 24.328 -2.926 1 96.94 242 VAL B O 1
ATOM 3991 N N . PRO B 1 243 ? 12.055 22.297 -2.541 1 97.06 243 PRO B N 1
ATOM 3992 C CA . PRO B 1 243 ? 10.727 21.75 -2.795 1 97.06 243 PRO B CA 1
ATOM 3993 C C . PRO B 1 243 ? 9.688 22.219 -1.775 1 97.06 243 PRO B C 1
ATOM 3995 O O . PRO B 1 243 ? 8.508 22.344 -2.104 1 97.06 243 PRO B O 1
ATOM 3998 N N . ILE B 1 244 ? 10.047 22.5 -0.537 1 98.25 244 ILE B N 1
ATOM 3999 C CA . ILE B 1 244 ? 9.086 22.922 0.477 1 98.25 244 ILE B CA 1
ATOM 4000 C C . ILE B 1 244 ? 8.617 24.344 0.192 1 98.25 244 ILE B C 1
ATOM 4002 O O . ILE B 1 244 ? 7.461 24.688 0.44 1 98.25 244 ILE B O 1
ATOM 4006 N N . SER B 1 245 ? 9.492 25.172 -0.411 1 98.06 245 SER B N 1
ATOM 4007 C CA . SER B 1 245 ? 9.047 26.484 -0.867 1 98.06 245 SER B CA 1
ATOM 4008 C C . SER B 1 245 ? 7.961 26.359 -1.932 1 98.06 245 SER B C 1
ATOM 4010 O O . SER B 1 245 ? 7.008 27.141 -1.943 1 98.06 245 SER B O 1
ATOM 4012 N N . THR B 1 246 ? 8.164 25.391 -2.793 1 97.69 246 THR B N 1
ATOM 4013 C CA . THR B 1 246 ? 7.145 25.125 -3.797 1 97.69 246 THR B CA 1
ATOM 4014 C C . THR B 1 246 ? 5.848 24.672 -3.137 1 97.69 246 THR B C 1
ATOM 4016 O O . THR B 1 246 ? 4.762 25.094 -3.533 1 97.69 246 THR B O 1
ATOM 4019 N N . LEU B 1 247 ? 5.945 23.828 -2.129 1 98.25 247 LEU B N 1
ATOM 4020 C CA . LEU B 1 247 ? 4.781 23.359 -1.377 1 98.25 247 LEU B CA 1
ATOM 4021 C C . LEU B 1 247 ? 4.035 24.531 -0.756 1 98.25 247 LEU B C 1
ATOM 4023 O O . LEU B 1 247 ? 2.805 24.609 -0.84 1 98.25 247 LEU B O 1
ATOM 4027 N N . VAL B 1 248 ? 4.758 25.469 -0.177 1 98.38 248 VAL B N 1
ATOM 4028 C CA . VAL B 1 248 ? 4.172 26.656 0.446 1 98.38 248 VAL B CA 1
ATOM 4029 C C . VAL B 1 248 ? 3.41 27.469 -0.601 1 98.38 248 VAL B C 1
ATOM 4031 O O . VAL B 1 248 ? 2.273 27.875 -0.366 1 98.38 248 VAL B O 1
ATOM 4034 N N . GLN B 1 249 ? 4.02 27.609 -1.767 1 97.94 249 GLN B N 1
ATOM 4035 C CA . GLN B 1 249 ? 3.381 28.359 -2.838 1 97.94 249 GLN B CA 1
ATOM 4036 C C . GLN B 1 249 ? 2.076 27.703 -3.275 1 97.94 249 GLN B C 1
ATOM 4038 O O . GLN B 1 249 ? 1.073 28.391 -3.494 1 97.94 249 GLN B O 1
ATOM 4043 N N . ILE B 1 250 ? 2.088 26.438 -3.387 1 97.56 250 ILE B N 1
ATOM 4044 C CA . ILE B 1 250 ? 0.91 25.688 -3.805 1 97.56 250 ILE B CA 1
ATOM 4045 C C . ILE B 1 250 ? -0.211 25.875 -2.785 1 97.56 250 ILE B C 1
ATOM 4047 O O . ILE B 1 250 ? -1.367 26.094 -3.156 1 97.56 250 ILE B O 1
ATOM 4051 N N . LEU B 1 251 ? 0.115 25.859 -1.536 1 97.81 251 LEU B N 1
ATOM 4052 C CA . LEU B 1 251 ? -0.874 25.984 -0.47 1 97.81 251 LEU B CA 1
ATOM 4053 C C . LEU B 1 251 ? -1.372 27.422 -0.36 1 97.81 251 LEU B C 1
ATOM 4055 O O . LEU B 1 251 ? -2.531 27.656 -0.013 1 97.81 251 LEU B O 1
ATOM 4059 N N . GLU B 1 252 ? -0.51 28.406 -0.681 1 97.56 252 GLU B N 1
ATOM 4060 C CA . GLU B 1 252 ? -0.923 29.797 -0.708 1 97.56 252 GLU B CA 1
ATOM 4061 C C . GLU B 1 252 ? -1.917 30.062 -1.836 1 97.56 252 GLU B C 1
ATOM 4063 O O . GLU B 1 252 ? -2.926 30.734 -1.637 1 97.56 252 GLU B O 1
ATOM 4068 N N . GLU B 1 253 ? -1.544 29.531 -2.963 1 96.31 253 GLU B N 1
ATOM 4069 C CA . GLU B 1 253 ? -2.42 29.719 -4.117 1 96.31 253 GLU B CA 1
ATOM 4070 C C . GLU B 1 253 ? -3.725 28.938 -3.941 1 96.31 253 GLU B C 1
ATOM 4072 O O . GLU B 1 253 ? -4.789 29.406 -4.348 1 96.31 253 GLU B O 1
ATOM 4077 N N . ASN B 1 254 ? -3.617 27.719 -3.336 1 96.56 254 ASN B N 1
ATOM 4078 C CA . ASN B 1 254 ? -4.746 26.875 -2.943 1 96.56 254 ASN B CA 1
ATOM 4079 C C . ASN B 1 254 ? -5.66 26.578 -4.125 1 96.56 254 ASN B C 1
ATOM 4081 O O . ASN B 1 254 ? -6.887 26.609 -3.994 1 96.56 254 ASN B O 1
ATOM 4085 N N . THR B 1 255 ? -5.066 26.297 -5.297 1 95 255 THR B N 1
ATOM 4086 C CA . THR B 1 255 ? -5.848 26 -6.492 1 95 255 THR B CA 1
ATOM 4087 C C . THR B 1 255 ? -5.652 24.547 -6.918 1 95 255 THR B C 1
ATOM 4089 O O . THR B 1 255 ? -6.133 24.141 -7.977 1 95 255 THR B O 1
ATOM 4092 N N . PHE B 1 256 ? -4.918 23.844 -6.082 1 94.94 256 PHE B N 1
ATOM 4093 C CA . PHE B 1 256 ? -4.68 22.453 -6.445 1 94.94 256 PHE B CA 1
ATOM 4094 C C . PHE B 1 256 ? -5.973 21.656 -6.383 1 94.94 256 PHE B C 1
ATOM 4096 O O . PHE B 1 256 ? -6.875 21.969 -5.609 1 94.94 256 PHE B O 1
ATOM 4103 N N . GLU B 1 257 ? -6.027 20.641 -7.242 1 94.94 257 GLU B N 1
ATOM 4104 C CA . GLU B 1 257 ? -7.156 19.719 -7.207 1 94.94 257 GLU B CA 1
ATOM 4105 C C . GLU B 1 257 ? -7.02 18.719 -6.055 1 94.94 257 GLU B C 1
ATOM 4107 O O . GLU B 1 257 ? -5.926 18.234 -5.777 1 94.94 257 GLU B O 1
ATOM 4112 N N . ASN B 1 258 ? -8.148 18.484 -5.469 1 95.25 258 ASN B N 1
ATOM 4113 C CA . ASN B 1 258 ? -8.172 17.625 -4.281 1 95.25 258 ASN B CA 1
ATOM 4114 C C . ASN B 1 258 ? -7.648 16.234 -4.582 1 95.25 258 ASN B C 1
ATOM 4116 O O . ASN B 1 258 ? -8.18 15.539 -5.453 1 95.25 258 ASN B O 1
ATOM 4120 N N . ALA B 1 259 ? -6.582 15.758 -3.93 1 95.75 259 ALA B N 1
ATOM 4121 C CA . ALA B 1 259 ? -5.957 14.438 -3.928 1 95.75 259 ALA B CA 1
ATOM 4122 C C . ALA B 1 259 ? -5.391 14.094 -5.301 1 95.75 259 ALA B C 1
ATOM 4124 O O . ALA B 1 259 ? -5.422 12.938 -5.723 1 95.75 259 ALA B O 1
ATOM 4125 N N . VAL B 1 260 ? -5.051 15.125 -6.02 1 92.62 260 VAL B N 1
ATOM 4126 C CA . VAL B 1 260 ? -4.309 14.93 -7.262 1 92.62 260 VAL B CA 1
ATOM 4127 C C . VAL B 1 260 ? -2.814 15.109 -7.004 1 92.62 260 VAL B C 1
ATOM 4129 O O . VAL B 1 260 ? -2.406 16.016 -6.285 1 92.62 260 VAL B O 1
ATOM 4132 N N . TYR B 1 261 ? -2.084 14.203 -7.508 1 93 261 TYR B N 1
ATOM 4133 C CA . TYR B 1 261 ? -0.632 14.195 -7.375 1 93 261 TYR B CA 1
ATOM 4134 C C . TYR B 1 261 ? -0.015 15.445 -7.992 1 93 261 TYR B C 1
ATOM 4136 O O . TYR B 1 261 ? -0.315 15.789 -9.133 1 93 261 TYR B O 1
ATOM 4144 N N . VAL B 1 262 ? 0.846 16.172 -7.18 1 94.31 262 VAL B N 1
ATOM 4145 C CA . VAL B 1 262 ? 1.58 17.359 -7.621 1 94.31 262 VAL B CA 1
ATOM 4146 C C . VAL B 1 262 ? 3.068 17.172 -7.332 1 94.31 262 VAL B C 1
ATOM 4148 O O . VAL B 1 262 ? 3.447 16.719 -6.246 1 94.31 262 VAL B O 1
ATOM 4151 N N . GLU B 1 263 ? 3.887 17.438 -8.266 1 93.56 263 GLU B N 1
ATOM 4152 C CA . GLU B 1 263 ? 5.324 17.297 -8.055 1 93.56 263 GLU B CA 1
ATOM 4153 C C . GLU B 1 263 ? 6.023 18.656 -8.141 1 93.56 263 GLU B C 1
ATOM 4155 O O . GLU B 1 263 ? 5.621 19.516 -8.93 1 93.56 263 GLU B O 1
ATOM 4160 N N . SER B 1 264 ? 7.031 18.812 -7.316 1 89.62 264 SER B N 1
ATOM 4161 C CA . SER B 1 264 ? 7.816 20.047 -7.336 1 89.62 264 SER B CA 1
ATOM 4162 C C . SER B 1 264 ? 8.625 20.156 -8.625 1 89.62 264 SER B C 1
ATOM 4164 O O . SER B 1 264 ? 8.844 21.266 -9.125 1 89.62 264 SER B O 1
ATOM 4166 N N . VAL B 1 265 ? 9.078 19.047 -9.016 1 83.81 265 VAL B N 1
ATOM 4167 C CA . VAL B 1 265 ? 9.875 18.953 -10.234 1 83.81 265 VAL B CA 1
ATOM 4168 C C . VAL B 1 265 ? 9.633 17.594 -10.898 1 83.81 265 VAL B C 1
ATOM 4170 O O . VAL B 1 265 ? 9.453 16.578 -10.219 1 83.81 265 VAL B O 1
ATOM 4173 N N . LYS B 1 266 ? 9.508 17.672 -12.203 1 83.06 266 LYS B N 1
ATOM 4174 C CA . LYS B 1 266 ? 9.367 16.422 -12.938 1 83.06 266 LYS B CA 1
ATOM 4175 C C . LYS B 1 266 ? 10.719 15.734 -13.125 1 83.06 266 LYS B C 1
ATOM 4177 O O . LYS B 1 266 ? 11.602 16.266 -13.797 1 83.06 266 LYS B O 1
ATOM 4182 N N . LEU B 1 267 ? 10.953 14.562 -12.531 1 80.69 267 LEU B N 1
ATOM 4183 C CA . LEU B 1 267 ? 12.227 13.859 -12.586 1 80.69 267 LEU B CA 1
ATOM 4184 C C . LEU B 1 267 ? 12.203 12.781 -13.672 1 80.69 267 LEU B C 1
ATOM 4186 O O . LEU B 1 267 ? 13.25 12.43 -14.211 1 80.69 267 LEU B O 1
ATOM 4190 N N . PHE B 1 268 ? 11.031 12.164 -13.859 1 76.81 268 PHE B N 1
ATOM 4191 C CA . PHE B 1 268 ? 10.914 11.062 -14.812 1 76.81 268 PHE B CA 1
ATOM 4192 C C . PHE B 1 268 ? 9.789 11.336 -15.812 1 76.81 268 PHE B C 1
ATOM 4194 O O . PHE B 1 268 ? 8.828 12.039 -15.5 1 76.81 268 PHE B O 1
#